Protein AF-A0A2G7G9A7-F1 (afdb_monomer)

Radius of gyration: 27.32 Å; Cα contacts (8 Å, |Δi|>4): 697; chains: 1; bounding box: 59×58×78 Å

pLDDT: mean 82.48, std 15.71, range [25.83, 97.88]

Secondary structure (DSSP, 8-state):
---HHHHHHT--EEES-HHHHHHH---SSPPPP--GGGSPPP-SHHHHHHHHHHHHHS-HHHHHHHHHHHHHHHHHHHHH-TT----HHHHHHHHHHTTGGGSHHHHHH-SS-HHHHHHHHHHHHHH---SS----PPPHHHHHHHHHHHHTTT---SSSEEEHHHHHHHHHHHHHHSTTTTGGGS-HHHHHHHHHHS--TTHHHHHHHHHHHHHHH-TT-GGGGG-TTHHHHHHHT-TTTGGGTTS---PPP------------S------GGGTS-SSHHHHHHHHHHHHHS-HHHHHHHHHHHHHHHHHHHHTT-GGGSHHHHHHHHHHHHHTTGGGSGGG--SS-HHHHHHHHHHHHHHHTT--HHHHHHHHHHHHHTT-TTTHHHH-HHHHHHHHHHHHHTT--S-HHHHHHHHHHHHHS--TTHHHHHHHHHHHHHHH-GGGS-TTSHHHHHHHHHHH-TT--SS-TT-

Structure (mmCIF, N/CA/C/O backbone):
data_AF-A0A2G7G9A7-F1
#
_entry.id   AF-A0A2G7G9A7-F1
#
loop_
_atom_site.group_PDB
_atom_site.id
_atom_site.type_symbol
_atom_site.label_atom_id
_atom_site.label_alt_id
_atom_site.label_comp_id
_atom_site.label_asym_id
_atom_site.label_entity_id
_atom_site.label_seq_id
_atom_site.pdbx_PDB_ins_code
_atom_site.Cartn_x
_atom_site.Cartn_y
_atom_site.Cartn_z
_atom_site.occupancy
_atom_site.B_iso_or_equiv
_atom_site.auth_seq_id
_atom_site.auth_comp_id
_atom_site.auth_asym_id
_atom_site.auth_atom_id
_atom_site.pdbx_PDB_model_num
ATOM 1 N N . MET A 1 1 ? -3.726 -5.037 -39.083 1.00 39.03 1 MET A N 1
ATOM 2 C CA . MET A 1 1 ? -2.422 -4.470 -39.469 1.00 39.03 1 MET A CA 1
ATOM 3 C C . MET A 1 1 ? -2.308 -3.200 -38.659 1.00 39.03 1 MET A C 1
ATOM 5 O O . MET A 1 1 ? -3.152 -2.339 -38.866 1.00 39.03 1 MET A O 1
ATOM 9 N N . ALA A 1 2 ? -1.434 -3.168 -37.649 1.00 42.88 2 ALA A N 1
ATOM 10 C CA . ALA A 1 2 ? -1.194 -1.939 -36.891 1.00 42.88 2 ALA A CA 1
ATOM 11 C C . ALA A 1 2 ? -0.753 -0.852 -37.878 1.00 42.88 2 ALA A C 1
ATOM 13 O O . ALA A 1 2 ? -0.074 -1.164 -38.860 1.00 42.88 2 ALA A O 1
ATOM 14 N N . SER A 1 3 ? -1.214 0.375 -37.680 1.00 51.94 3 SER A N 1
ATOM 15 C CA . SER A 1 3 ? -0.726 1.507 -38.467 1.00 51.94 3 SER A CA 1
ATOM 16 C C . SER A 1 3 ? 0.780 1.672 -38.228 1.00 51.94 3 SER A C 1
ATOM 18 O O . SER A 1 3 ? 1.251 1.413 -37.120 1.00 51.94 3 SER A O 1
ATOM 20 N N . ASP A 1 4 ? 1.549 2.086 -39.244 1.00 64.62 4 ASP A N 1
ATOM 21 C CA . ASP A 1 4 ? 3.011 2.242 -39.115 1.00 64.62 4 ASP A CA 1
ATOM 22 C C . ASP A 1 4 ? 3.394 3.128 -37.908 1.00 64.62 4 ASP A C 1
ATOM 24 O O . ASP A 1 4 ? 4.432 2.896 -37.289 1.00 64.62 4 ASP A O 1
ATOM 28 N N . SER A 1 5 ? 2.539 4.086 -37.516 1.00 62.88 5 SER A N 1
ATOM 29 C CA . SER A 1 5 ? 2.736 4.962 -36.353 1.00 62.88 5 SER A CA 1
ATOM 30 C C . SER A 1 5 ? 2.626 4.243 -35.002 1.00 62.88 5 SER A C 1
ATOM 32 O O . SER A 1 5 ? 3.444 4.497 -34.119 1.00 62.88 5 SER A O 1
ATOM 34 N N . GLU A 1 6 ? 1.688 3.307 -34.824 1.00 73.31 6 GLU A N 1
ATOM 35 C CA . GLU A 1 6 ? 1.499 2.584 -33.552 1.00 73.31 6 GLU A CA 1
ATOM 36 C C . GLU A 1 6 ? 2.731 1.740 -33.192 1.00 73.31 6 GLU A C 1
ATOM 38 O O . GLU A 1 6 ? 3.201 1.737 -32.051 1.00 73.31 6 GLU A O 1
ATOM 43 N N . THR A 1 7 ? 3.307 1.055 -34.180 1.00 74.31 7 THR A N 1
ATOM 44 C CA . THR A 1 7 ? 4.540 0.276 -34.001 1.00 74.31 7 THR A CA 1
ATOM 45 C C . THR A 1 7 ? 5.784 1.152 -33.871 1.00 74.31 7 THR A C 1
ATOM 47 O O . THR A 1 7 ? 6.712 0.779 -33.152 1.00 74.31 7 THR A O 1
ATOM 50 N N . LEU A 1 8 ? 5.805 2.317 -34.527 1.00 82.44 8 LEU A N 1
ATOM 51 C CA . LEU A 1 8 ? 6.923 3.266 -34.490 1.00 82.44 8 LEU A CA 1
ATOM 52 C C . LEU A 1 8 ? 7.082 3.922 -33.112 1.00 82.44 8 LEU A C 1
ATOM 54 O O . LEU A 1 8 ? 8.209 4.118 -32.655 1.00 82.44 8 LEU A O 1
ATOM 58 N N . TYR A 1 9 ? 5.967 4.225 -32.443 1.00 84.62 9 TYR A N 1
ATOM 59 C CA . TYR A 1 9 ? 5.968 4.849 -31.116 1.00 84.62 9 TYR A CA 1
ATOM 60 C C . TYR A 1 9 ? 5.910 3.845 -29.966 1.00 84.62 9 TYR A C 1
ATOM 62 O O . TYR A 1 9 ? 6.083 4.230 -28.821 1.00 84.62 9 TYR A O 1
ATOM 70 N N . GLY A 1 10 ? 5.780 2.547 -30.254 1.00 80.75 10 GLY A N 1
ATOM 71 C CA . GLY A 1 10 ? 5.935 1.507 -29.239 1.00 80.75 10 GLY A CA 1
ATOM 72 C C . GLY A 1 10 ? 4.647 1.058 -28.560 1.00 80.75 10 GLY A C 1
ATOM 73 O O . GLY A 1 10 ? 4.722 0.346 -27.556 1.00 80.75 10 GLY A O 1
ATOM 74 N N . PHE A 1 11 ? 3.482 1.324 -29.162 1.00 85.88 11 PHE A N 1
ATOM 75 C CA . PHE A 1 11 ? 2.189 0.725 -28.796 1.00 85.88 11 PHE A CA 1
ATOM 76 C C . PHE A 1 11 ? 2.092 -0.764 -29.179 1.00 85.88 11 PHE A C 1
ATOM 78 O O . PHE A 1 11 ? 1.046 -1.277 -29.571 1.00 85.88 11 PHE A O 1
ATOM 85 N N . THR A 1 12 ? 3.203 -1.491 -29.072 1.00 87.12 12 THR A N 1
ATOM 86 C CA . THR A 1 12 ? 3.224 -2.944 -29.214 1.00 87.12 12 THR A CA 1
ATOM 87 C C . THR A 1 12 ? 2.877 -3.562 -27.861 1.00 87.12 12 THR A C 1
ATOM 89 O O . THR A 1 12 ? 3.595 -3.306 -26.893 1.00 87.12 12 THR A O 1
ATOM 92 N N . PRO A 1 13 ? 1.798 -4.356 -27.760 1.00 88.50 13 PRO A N 1
ATOM 93 C CA . PRO A 1 13 ? 1.386 -4.941 -26.494 1.00 88.50 13 PRO A CA 1
ATOM 94 C C . PRO A 1 13 ? 2.323 -6.084 -26.089 1.00 88.50 13 PRO A C 1
ATOM 96 O O . PRO A 1 13 ? 2.429 -7.085 -26.799 1.00 88.50 13 PRO A O 1
ATOM 99 N N . VAL A 1 14 ? 2.940 -5.964 -24.917 1.00 88.31 14 VAL A N 1
ATOM 100 C CA . VAL A 1 14 ? 3.793 -6.992 -24.300 1.00 88.31 14 VAL A CA 1
ATOM 101 C C . VAL A 1 14 ? 3.269 -7.357 -22.910 1.00 88.31 14 VAL A C 1
ATOM 103 O O . VAL A 1 14 ? 2.400 -6.668 -22.376 1.00 88.31 14 VAL A O 1
ATOM 106 N N . ALA A 1 15 ? 3.731 -8.474 -22.344 1.00 87.44 15 ALA A N 1
ATOM 107 C CA . ALA A 1 15 ? 3.351 -8.874 -20.988 1.00 87.44 15 ALA A CA 1
ATOM 108 C C . ALA A 1 15 ? 3.878 -7.854 -19.968 1.00 87.44 15 ALA A C 1
ATOM 110 O O . ALA A 1 15 ? 5.052 -7.512 -20.039 1.00 87.44 15 ALA A O 1
ATOM 111 N N . ALA A 1 16 ? 3.023 -7.411 -19.037 1.00 84.25 16 ALA A N 1
ATOM 112 C CA . ALA A 1 16 ? 3.392 -6.447 -17.989 1.00 84.25 16 ALA A CA 1
ATOM 113 C C . ALA A 1 16 ? 4.336 -7.042 -16.924 1.00 84.25 16 ALA A C 1
ATOM 115 O O . ALA A 1 16 ? 5.119 -6.340 -16.294 1.00 84.25 16 ALA A O 1
ATOM 116 N N . SER A 1 17 ? 4.291 -8.363 -16.738 1.00 83.31 17 SER A N 1
ATOM 117 C CA . SER A 1 17 ? 5.205 -9.062 -15.839 1.00 83.31 17 SER A CA 1
ATOM 118 C C . SER A 1 17 ? 6.569 -9.248 -16.499 1.00 83.31 17 SER A C 1
ATOM 120 O O . SER A 1 17 ? 6.706 -10.032 -17.445 1.00 83.31 17 SER A O 1
ATOM 122 N N . ALA A 1 18 ? 7.595 -8.598 -15.941 1.00 80.00 18 ALA A N 1
ATOM 123 C CA . ALA A 1 18 ? 8.991 -8.763 -16.352 1.00 80.00 18 ALA A CA 1
ATOM 124 C C . ALA A 1 18 ? 9.425 -10.240 -16.348 1.00 80.00 18 ALA A C 1
ATOM 126 O O . ALA A 1 18 ? 10.055 -10.705 -17.294 1.00 80.00 18 ALA A O 1
ATOM 127 N N . HIS A 1 19 ? 9.021 -11.006 -15.328 1.00 79.69 19 HIS A N 1
ATOM 128 C CA . HIS A 1 19 ? 9.327 -12.434 -15.236 1.00 79.69 19 HIS A CA 1
ATOM 129 C C . HIS A 1 19 ? 8.682 -13.237 -16.372 1.00 79.69 19 HIS A C 1
ATOM 131 O O . HIS A 1 19 ? 9.345 -14.057 -17.006 1.00 79.69 19 HIS A O 1
ATOM 137 N N . THR A 1 20 ? 7.403 -12.980 -16.664 1.00 81.69 20 THR A N 1
ATOM 138 C CA . THR A 1 20 ? 6.676 -13.659 -17.749 1.00 81.69 20 THR A CA 1
ATOM 139 C C . THR A 1 20 ? 7.280 -13.320 -19.109 1.00 81.69 20 THR A C 1
ATOM 141 O O . THR A 1 20 ? 7.461 -14.203 -19.949 1.00 81.69 20 THR A O 1
ATOM 144 N N . LEU A 1 21 ? 7.639 -12.051 -19.317 1.00 82.25 21 LEU A N 1
ATOM 145 C CA . LEU A 1 21 ? 8.254 -11.595 -20.555 1.00 82.25 21 LEU A CA 1
ATOM 146 C C . LEU A 1 21 ? 9.639 -12.216 -20.758 1.00 82.25 21 LEU A C 1
ATOM 148 O O . LEU A 1 21 ? 9.891 -12.798 -21.810 1.00 82.25 21 LEU A O 1
ATOM 152 N N . LEU A 1 22 ? 10.515 -12.151 -19.756 1.00 77.00 22 LEU A N 1
ATOM 153 C CA . LEU A 1 22 ? 11.869 -12.699 -19.849 1.00 77.00 22 LEU A CA 1
ATOM 154 C C . LEU A 1 22 ? 11.863 -14.228 -19.944 1.00 77.00 22 LEU A C 1
ATOM 156 O O . LEU A 1 22 ? 12.646 -14.788 -20.699 1.00 77.00 22 LEU A O 1
ATOM 160 N N . SER A 1 23 ? 10.925 -14.915 -19.287 1.00 75.94 23 SER A N 1
ATOM 161 C CA . SER A 1 23 ? 10.768 -16.372 -19.430 1.00 75.94 23 SER A CA 1
ATOM 162 C C . SER A 1 23 ? 10.337 -16.787 -20.841 1.00 75.94 23 SER A C 1
ATOM 164 O O . SER A 1 23 ? 10.651 -17.888 -21.290 1.00 75.94 23 SER A O 1
ATOM 166 N N . SER A 1 24 ? 9.627 -15.910 -21.560 1.00 68.44 24 SER A N 1
ATOM 167 C CA . SER A 1 24 ? 9.239 -16.143 -22.958 1.00 68.44 24 SER A CA 1
ATOM 168 C C . SER A 1 24 ? 10.377 -15.897 -23.957 1.00 68.44 24 SER A C 1
ATOM 170 O O . SER A 1 24 ? 10.310 -16.359 -25.097 1.00 68.44 24 SER A O 1
ATOM 172 N N . VAL A 1 25 ? 11.437 -15.208 -23.529 1.00 67.94 25 VAL A N 1
ATOM 173 C CA . VAL A 1 25 ? 12.606 -14.871 -24.341 1.00 67.94 25 VAL A CA 1
ATOM 174 C C . VAL A 1 25 ? 13.786 -15.699 -23.849 1.00 67.94 25 VAL A C 1
ATOM 176 O O . VAL A 1 25 ? 14.467 -15.331 -22.905 1.00 67.94 25 VAL A O 1
ATOM 179 N N . SER A 1 26 ? 14.047 -16.840 -24.487 1.00 55.62 26 SER A N 1
ATOM 180 C CA . SER A 1 26 ? 15.275 -17.603 -24.232 1.00 55.62 26 SER A CA 1
ATOM 181 C C . SER A 1 26 ? 16.461 -16.895 -24.903 1.00 55.62 26 SER A C 1
ATOM 183 O O . SER A 1 26 ? 16.538 -16.919 -26.136 1.00 55.62 26 SER A O 1
ATOM 185 N N . PRO A 1 27 ? 17.397 -16.270 -24.160 1.00 57.59 27 PRO A N 1
ATOM 186 C CA . PRO A 1 27 ? 18.561 -15.653 -24.774 1.00 57.59 27 PRO A CA 1
ATOM 187 C C . PRO A 1 27 ? 19.451 -16.775 -25.313 1.00 57.59 27 PRO A C 1
ATOM 189 O O . PRO A 1 27 ? 19.916 -17.637 -24.571 1.00 57.59 27 PRO A O 1
ATOM 192 N N . SER A 1 28 ? 19.672 -16.798 -26.625 1.00 52.91 28 SER A N 1
ATOM 193 C CA . SER A 1 28 ? 20.482 -17.844 -27.262 1.00 52.91 28 SER A CA 1
ATOM 194 C C . SER A 1 28 ? 21.996 -17.644 -27.053 1.00 52.91 28 SER A C 1
ATOM 196 O O . SER A 1 28 ? 22.782 -18.494 -27.471 1.00 52.91 28 SER A O 1
ATOM 198 N N . SER A 1 29 ? 22.413 -16.530 -26.439 1.00 60.72 29 SER A N 1
ATOM 199 C CA . SER A 1 29 ? 23.806 -16.152 -26.174 1.00 60.72 29 SER A CA 1
ATOM 200 C C . SER A 1 29 ? 23.909 -15.268 -24.926 1.00 60.72 29 SER A C 1
ATOM 202 O O . SER A 1 29 ? 22.920 -14.663 -24.528 1.00 60.72 29 SER A O 1
ATOM 204 N N . ALA A 1 30 ? 25.106 -15.152 -24.341 1.00 68.94 30 ALA A N 1
ATOM 205 C CA . ALA A 1 30 ? 25.380 -14.173 -23.284 1.00 68.94 30 ALA A CA 1
ATOM 206 C C . ALA A 1 30 ? 25.153 -12.730 -23.778 1.00 68.94 30 ALA A C 1
ATOM 208 O O . ALA A 1 30 ? 25.271 -12.466 -24.982 1.00 68.94 30 ALA A O 1
ATOM 209 N N . ALA A 1 31 ? 24.853 -11.812 -22.853 1.00 73.31 31 ALA A N 1
ATOM 210 C CA . ALA A 1 31 ? 24.650 -10.402 -23.166 1.00 73.31 31 ALA A CA 1
ATOM 211 C C . ALA A 1 31 ? 25.896 -9.817 -23.863 1.00 73.31 31 ALA A C 1
ATOM 213 O O . ALA A 1 31 ? 27.002 -9.940 -23.331 1.00 73.31 31 ALA A O 1
ATOM 214 N N . PRO A 1 32 ? 25.765 -9.208 -25.056 1.00 78.88 32 PRO A N 1
ATOM 215 C CA . PRO A 1 32 ? 26.895 -8.611 -25.751 1.00 78.88 32 PRO A CA 1
ATOM 216 C C . PRO A 1 32 ? 27.353 -7.332 -25.042 1.00 78.88 32 PRO A C 1
ATOM 218 O O . PRO A 1 32 ? 26.542 -6.576 -24.508 1.00 78.88 32 PRO A O 1
ATOM 221 N N . PHE A 1 33 ? 28.660 -7.067 -25.079 1.00 82.69 33 PHE A N 1
ATOM 222 C CA . PHE A 1 33 ? 29.192 -5.763 -24.697 1.00 82.69 33 PHE A CA 1
ATOM 223 C C . PHE A 1 33 ? 28.763 -4.716 -25.726 1.00 82.69 33 PHE A C 1
ATOM 225 O O . PHE A 1 33 ? 29.105 -4.822 -26.902 1.00 82.69 33 PHE A O 1
ATOM 232 N N . ILE A 1 34 ? 28.015 -3.718 -25.264 1.00 80.56 34 ILE A N 1
ATOM 233 C CA . ILE A 1 34 ? 27.592 -2.552 -26.040 1.00 80.56 34 ILE A CA 1
ATOM 234 C C . ILE A 1 34 ? 28.152 -1.315 -25.325 1.00 80.56 34 ILE A C 1
ATOM 236 O O . ILE A 1 34 ? 27.726 -1.047 -24.199 1.00 80.56 34 ILE A O 1
ATOM 240 N N . PRO A 1 35 ? 29.118 -0.588 -25.910 1.00 79.56 35 PRO A N 1
ATOM 241 C CA . PRO A 1 35 ? 29.637 0.644 -25.326 1.00 79.56 35 PRO A CA 1
ATOM 242 C C . PRO A 1 35 ? 28.650 1.807 -25.499 1.00 79.56 35 PRO A C 1
ATOM 244 O O . PRO A 1 35 ? 27.816 1.819 -26.413 1.00 79.56 35 PRO A O 1
ATOM 247 N N . VAL A 1 36 ? 28.786 2.843 -24.670 1.00 79.19 36 VAL A N 1
ATOM 248 C CA . VAL A 1 36 ? 27.973 4.073 -24.765 1.00 79.19 36 VAL A CA 1
ATOM 249 C C . VAL A 1 36 ? 28.110 4.730 -26.144 1.00 79.19 36 VAL A C 1
ATOM 251 O O . VAL A 1 36 ? 27.142 5.262 -26.687 1.00 79.19 36 VAL A O 1
ATOM 254 N N . SER A 1 37 ? 29.287 4.625 -26.769 1.00 77.62 37 SER A N 1
ATOM 255 C CA . SER A 1 37 ? 29.550 5.146 -28.118 1.00 77.62 37 SER A CA 1
ATOM 256 C C . SER A 1 37 ? 28.657 4.534 -29.207 1.00 77.62 37 SER A C 1
ATOM 258 O O . SER A 1 37 ? 28.427 5.171 -30.233 1.00 77.62 37 SER A O 1
ATOM 260 N N . GLU A 1 38 ? 28.121 3.331 -28.989 1.00 79.31 38 GLU A N 1
ATOM 261 C CA . GLU A 1 38 ? 27.207 2.647 -29.911 1.00 79.31 38 GLU A CA 1
ATOM 262 C C . GLU A 1 38 ? 25.725 2.934 -29.632 1.00 79.31 38 GLU A C 1
ATOM 264 O O . GLU A 1 38 ? 24.852 2.482 -30.381 1.00 79.31 38 GLU A O 1
ATOM 269 N N . THR A 1 39 ? 25.416 3.680 -28.571 1.00 80.38 39 THR A N 1
ATOM 270 C CA . THR A 1 39 ? 24.054 4.082 -28.186 1.00 80.38 39 THR A CA 1
ATOM 271 C C . THR A 1 39 ? 23.952 5.606 -28.041 1.00 80.38 39 THR A C 1
ATOM 273 O O . THR A 1 39 ? 23.554 6.096 -26.988 1.00 80.38 39 THR A O 1
ATOM 276 N N . PRO A 1 40 ? 24.315 6.394 -29.076 1.00 83.69 40 PRO A N 1
ATOM 277 C CA . PRO A 1 40 ? 24.309 7.848 -28.971 1.00 83.69 40 PRO A CA 1
ATOM 278 C C . PRO A 1 40 ? 22.903 8.393 -28.691 1.00 83.69 40 PRO A C 1
ATOM 280 O O . PRO A 1 40 ? 21.889 7.809 -29.091 1.00 83.69 40 PRO A O 1
ATOM 283 N N . ALA A 1 41 ? 22.848 9.545 -28.024 1.00 84.38 41 ALA A N 1
ATOM 284 C CA . ALA A 1 41 ? 21.609 10.298 -27.895 1.00 84.38 41 ALA A CA 1
ATOM 285 C C . ALA A 1 41 ? 21.091 10.690 -29.299 1.00 84.38 41 ALA A C 1
ATOM 287 O O . ALA A 1 41 ? 21.894 11.092 -30.150 1.00 84.38 41 ALA A O 1
ATOM 288 N N . PRO A 1 42 ? 19.779 10.590 -29.570 1.00 87.81 42 PRO A N 1
ATOM 289 C CA . PRO A 1 42 ? 19.213 10.961 -30.862 1.00 87.81 42 PRO A CA 1
ATOM 290 C C . PRO A 1 42 ? 19.449 12.448 -31.162 1.00 87.81 42 PRO A C 1
ATOM 292 O O . PRO A 1 42 ? 19.111 13.311 -30.357 1.00 87.81 42 PRO A O 1
ATOM 295 N N . ASP A 1 43 ? 19.995 12.766 -32.340 1.00 84.50 43 ASP A N 1
ATOM 296 C CA . ASP A 1 43 ? 20.317 14.148 -32.738 1.00 84.50 43 ASP A CA 1
ATOM 297 C C . ASP A 1 43 ? 19.165 14.835 -33.499 1.00 84.50 43 ASP A C 1
ATOM 299 O O . ASP A 1 43 ? 19.340 15.523 -34.511 1.00 84.50 43 ASP A O 1
ATOM 303 N N . THR A 1 44 ? 17.935 14.623 -33.040 1.00 87.31 44 THR A N 1
ATOM 304 C CA . THR A 1 44 ? 16.752 15.276 -33.605 1.00 87.31 44 THR A CA 1
ATOM 305 C C . THR A 1 44 ? 16.476 16.601 -32.895 1.00 87.31 44 THR A C 1
ATOM 307 O O . THR A 1 44 ? 16.931 16.852 -31.777 1.00 87.31 44 THR A O 1
ATOM 310 N N . ALA A 1 45 ? 15.713 17.489 -33.537 1.00 85.75 45 ALA A N 1
ATOM 311 C CA . ALA A 1 45 ? 15.341 18.760 -32.916 1.00 85.75 45 ALA A CA 1
ATOM 312 C C . ALA A 1 45 ? 14.506 18.563 -31.635 1.00 85.75 45 ALA A C 1
ATOM 314 O O . ALA A 1 45 ? 14.717 19.289 -30.665 1.00 85.75 45 ALA A O 1
ATOM 315 N N . LEU A 1 46 ? 13.631 17.549 -31.613 1.00 86.56 46 LEU A N 1
ATOM 316 C CA . LEU A 1 46 ? 12.814 17.205 -30.450 1.00 86.56 46 LEU A CA 1
ATOM 317 C C . LEU A 1 46 ? 13.679 16.649 -29.312 1.00 86.56 46 LEU A C 1
ATOM 319 O O . LEU A 1 46 ? 13.594 17.145 -28.191 1.00 86.56 46 LEU A O 1
ATOM 323 N N . ALA A 1 47 ? 14.564 15.688 -29.599 1.00 87.81 47 ALA A N 1
ATOM 324 C CA . ALA A 1 47 ? 15.457 15.117 -28.595 1.00 87.81 47 ALA A CA 1
ATOM 325 C C . ALA A 1 47 ? 16.392 16.172 -27.989 1.00 87.81 47 ALA A C 1
ATOM 327 O O . ALA A 1 47 ? 16.527 16.225 -26.771 1.00 87.81 47 ALA A O 1
ATOM 328 N N . ARG A 1 48 ? 16.968 17.077 -28.797 1.00 87.31 48 ARG A N 1
ATOM 329 C CA . ARG A 1 48 ? 17.783 18.192 -28.278 1.00 87.31 48 ARG A CA 1
ATOM 330 C C . ARG A 1 48 ? 16.980 19.120 -27.370 1.00 87.31 48 ARG A C 1
ATOM 332 O O . ARG A 1 48 ? 17.461 19.469 -26.297 1.00 87.31 48 ARG A O 1
ATOM 339 N N . ARG A 1 49 ? 15.757 19.487 -27.770 1.00 87.44 49 ARG A N 1
ATOM 340 C CA . ARG A 1 49 ? 14.869 20.345 -26.971 1.00 87.44 49 ARG A CA 1
ATOM 341 C C . ARG A 1 49 ? 14.573 19.726 -25.609 1.00 87.44 49 ARG A C 1
ATOM 343 O O . ARG A 1 49 ? 14.724 20.391 -24.588 1.00 87.44 49 ARG A O 1
ATOM 350 N N . ILE A 1 50 ? 14.161 18.461 -25.600 1.00 88.81 50 ILE A N 1
ATOM 351 C CA . ILE A 1 50 ? 13.793 17.751 -24.372 1.00 88.81 50 ILE A CA 1
ATOM 352 C C . ILE A 1 50 ? 15.019 17.459 -23.513 1.00 88.81 50 ILE A C 1
ATOM 354 O O . ILE A 1 50 ? 14.941 17.583 -22.298 1.00 88.81 50 ILE A O 1
ATOM 358 N N . ASN A 1 51 ? 16.173 17.190 -24.121 1.00 88.94 51 ASN A N 1
ATOM 359 C CA . ASN A 1 51 ? 17.427 17.068 -23.392 1.00 88.94 51 ASN A CA 1
ATOM 360 C C . ASN A 1 51 ? 17.810 18.376 -22.685 1.00 88.94 51 ASN A C 1
ATOM 362 O O . ASN A 1 51 ? 18.142 18.355 -21.506 1.00 88.94 51 ASN A O 1
ATOM 366 N N . THR A 1 52 ? 17.701 19.526 -23.358 1.00 87.00 52 THR A N 1
ATOM 367 C CA . THR A 1 52 ? 17.920 20.834 -22.716 1.00 87.00 52 THR A CA 1
ATOM 368 C C . THR A 1 52 ? 16.910 21.096 -21.598 1.00 87.00 52 THR A C 1
ATOM 370 O O . THR A 1 52 ? 17.295 21.593 -20.544 1.00 87.00 52 THR A O 1
ATOM 373 N N . TYR A 1 53 ? 15.640 20.730 -21.797 1.00 87.06 53 TYR A N 1
ATOM 374 C CA . TYR A 1 53 ? 14.608 20.852 -20.767 1.00 87.06 53 TYR A CA 1
ATOM 375 C C . TYR A 1 53 ? 14.914 19.982 -19.538 1.00 87.06 53 TYR A C 1
ATOM 377 O O . TYR A 1 53 ? 14.866 20.472 -18.412 1.00 87.06 53 TYR A O 1
ATOM 385 N N . ALA A 1 54 ? 15.283 18.716 -19.746 1.00 87.94 54 ALA A N 1
ATOM 386 C CA . ALA A 1 54 ? 15.659 17.793 -18.681 1.00 87.94 54 ALA A CA 1
ATOM 387 C C . ALA A 1 54 ? 16.895 18.299 -17.921 1.00 87.94 54 ALA A C 1
ATOM 389 O O . ALA A 1 54 ? 16.891 18.319 -16.697 1.00 87.94 54 ALA A O 1
ATOM 390 N N . GLN A 1 55 ? 17.912 18.808 -18.621 1.00 87.62 55 GLN A N 1
ATOM 391 C CA . GLN A 1 55 ? 19.108 19.390 -17.998 1.00 87.62 55 GLN A CA 1
ATOM 392 C C . GLN A 1 55 ? 18.819 20.624 -17.133 1.00 87.62 55 GLN A C 1
ATOM 394 O O . GLN A 1 55 ? 19.551 20.871 -16.178 1.00 87.62 55 GLN A O 1
ATOM 399 N N . SER A 1 56 ? 17.800 21.423 -17.469 1.00 86.12 56 SER A N 1
ATOM 400 C CA . SER A 1 56 ? 17.473 22.633 -16.707 1.00 86.12 56 SER A CA 1
ATOM 401 C C . SER A 1 56 ? 16.526 22.392 -15.530 1.00 86.12 56 SER A C 1
ATOM 403 O O . SER A 1 56 ? 16.503 23.220 -14.622 1.00 86.12 56 SER A O 1
ATOM 405 N N . HIS A 1 57 ? 15.766 21.292 -15.533 1.00 85.31 57 HIS A N 1
ATOM 406 C CA . HIS A 1 57 ? 14.767 20.991 -14.498 1.00 85.31 57 HIS A CA 1
ATOM 407 C C . HIS A 1 57 ? 15.154 19.814 -13.592 1.00 85.31 57 HIS A C 1
ATOM 409 O O . HIS A 1 57 ? 14.685 19.751 -12.458 1.00 85.31 57 HIS A O 1
ATOM 415 N N . LEU A 1 58 ? 16.007 18.890 -14.048 1.00 85.38 58 LEU A N 1
ATOM 416 C CA . LEU A 1 58 ? 16.435 17.742 -13.251 1.00 85.38 58 LEU A CA 1
ATOM 417 C C . LEU A 1 58 ? 17.745 18.031 -12.504 1.00 85.38 58 LEU A C 1
ATOM 419 O O . LEU A 1 58 ? 18.721 18.488 -13.105 1.00 85.38 58 LEU A O 1
ATOM 423 N N . PRO A 1 59 ? 17.827 17.679 -11.211 1.00 84.56 59 PRO A N 1
ATOM 424 C CA . PRO A 1 59 ? 19.097 17.553 -10.510 1.00 84.56 59 PRO A CA 1
ATOM 425 C C . PRO A 1 59 ? 20.055 16.601 -11.235 1.00 84.56 59 PRO A C 1
ATOM 427 O O . PRO A 1 59 ? 19.641 15.573 -11.773 1.00 84.56 59 PRO A O 1
ATOM 430 N N . LEU A 1 60 ? 21.357 16.902 -11.186 1.00 81.56 60 LEU A N 1
ATOM 431 C CA . LEU A 1 60 ? 22.394 16.132 -11.884 1.00 81.56 60 LEU A CA 1
ATOM 432 C C . LEU A 1 60 ? 22.356 14.609 -11.599 1.00 81.56 60 LEU A C 1
ATOM 434 O O . LEU A 1 60 ? 22.509 13.848 -12.554 1.00 81.56 60 LEU A O 1
ATOM 438 N N . PRO A 1 61 ? 22.097 14.130 -10.360 1.00 81.19 61 PRO A N 1
ATOM 439 C CA . PRO A 1 61 ? 21.956 12.693 -10.103 1.00 81.19 61 PRO A CA 1
ATOM 440 C C . PRO A 1 61 ? 20.774 12.040 -10.841 1.00 81.19 61 PRO A C 1
ATOM 442 O O . PRO A 1 61 ? 20.948 10.961 -11.405 1.00 81.19 61 PRO A O 1
ATOM 445 N N . ILE A 1 62 ? 19.613 12.711 -10.900 1.00 84.81 62 ILE A N 1
ATOM 446 C CA . ILE A 1 62 ? 18.396 12.232 -11.591 1.00 84.81 62 ILE A CA 1
ATOM 447 C C . ILE A 1 62 ? 18.591 12.264 -13.111 1.00 84.81 62 ILE A C 1
ATOM 449 O O . ILE A 1 62 ? 18.231 11.323 -13.819 1.00 84.81 62 ILE A O 1
ATOM 453 N N . TYR A 1 63 ? 19.235 13.314 -13.624 1.00 87.12 63 TYR A N 1
ATOM 454 C CA . TYR A 1 63 ? 19.584 13.404 -15.040 1.00 87.12 63 TYR A CA 1
ATOM 455 C C . TYR A 1 63 ? 20.553 12.285 -15.462 1.00 87.12 63 TYR A C 1
ATOM 457 O O . TYR A 1 63 ? 20.330 11.615 -16.471 1.00 87.12 63 TYR A O 1
ATOM 465 N N . ASN A 1 64 ? 21.600 12.026 -14.671 1.00 86.31 64 ASN A N 1
ATOM 466 C CA . ASN A 1 64 ? 22.527 10.930 -14.948 1.00 86.31 64 ASN A CA 1
ATOM 467 C C . ASN A 1 64 ? 21.827 9.567 -14.872 1.00 86.31 64 ASN A C 1
ATOM 469 O O . ASN A 1 64 ? 22.071 8.727 -15.733 1.00 86.31 64 ASN A O 1
ATOM 473 N N . HIS A 1 65 ? 20.947 9.351 -13.888 1.00 87.50 65 HIS A N 1
ATOM 474 C CA . HIS A 1 65 ? 20.119 8.143 -13.801 1.00 87.50 65 HIS A CA 1
ATOM 475 C C . HIS A 1 65 ? 19.285 7.938 -15.070 1.00 87.50 65 HIS A C 1
ATOM 477 O O . HIS A 1 65 ? 19.385 6.891 -15.708 1.00 87.50 65 HIS A O 1
ATOM 483 N N . SER A 1 66 ? 18.580 8.977 -15.516 1.00 89.88 66 SER A N 1
ATOM 484 C CA . SER A 1 66 ? 17.771 8.945 -16.740 1.00 89.88 66 SER A CA 1
ATOM 485 C C . SER A 1 66 ? 18.583 8.522 -17.975 1.00 89.88 66 SER A C 1
ATOM 487 O O . SER A 1 66 ? 18.114 7.739 -18.804 1.00 89.88 66 SER A O 1
ATOM 489 N N . LEU A 1 67 ? 19.836 8.979 -18.089 1.00 88.75 67 LEU A N 1
ATOM 490 C CA . LEU A 1 67 ? 20.739 8.559 -19.166 1.00 88.75 67 LEU A CA 1
ATOM 491 C C . LEU A 1 67 ? 21.217 7.111 -19.010 1.00 88.75 67 LEU A C 1
ATOM 493 O O . LEU A 1 67 ? 21.275 6.378 -19.998 1.00 88.75 67 LEU A O 1
ATOM 497 N N . ARG A 1 68 ? 21.514 6.654 -17.789 1.00 87.94 68 ARG A N 1
ATOM 498 C CA . ARG A 1 68 ? 21.865 5.246 -17.547 1.00 87.94 68 ARG A CA 1
ATOM 499 C C . ARG A 1 68 ? 20.716 4.311 -17.928 1.00 87.94 68 ARG A C 1
ATOM 501 O O . ARG A 1 68 ? 20.949 3.344 -18.650 1.00 87.94 68 ARG A O 1
ATOM 508 N N . VAL A 1 69 ? 19.483 4.642 -17.540 1.00 89.50 69 VAL A N 1
ATOM 509 C CA . VAL A 1 69 ? 18.259 3.910 -17.916 1.00 89.50 69 VAL A CA 1
ATOM 510 C C . VAL A 1 69 ? 18.093 3.844 -19.440 1.00 89.50 69 VAL A C 1
ATOM 512 O O . VAL A 1 69 ? 17.740 2.793 -19.988 1.00 89.50 69 VAL A O 1
ATOM 515 N N . TYR A 1 70 ? 18.419 4.924 -20.156 1.00 90.69 70 TYR A N 1
ATOM 516 C CA . TYR A 1 70 ? 18.423 4.927 -21.620 1.00 90.69 70 TYR A CA 1
ATOM 517 C C . TYR A 1 70 ? 19.446 3.937 -22.205 1.00 90.69 70 TYR A C 1
ATOM 519 O O . TYR A 1 70 ? 19.087 3.087 -23.026 1.00 90.69 70 TYR A O 1
ATOM 527 N N . HIS A 1 71 ? 20.705 3.987 -21.763 1.00 88.44 71 HIS A N 1
ATOM 528 C CA . HIS A 1 71 ? 21.754 3.109 -22.292 1.00 88.44 71 HIS A CA 1
ATOM 529 C C . HIS A 1 71 ? 21.529 1.632 -21.929 1.00 88.44 71 HIS A C 1
ATOM 531 O O . HIS A 1 71 ? 21.673 0.762 -22.793 1.00 88.44 71 HIS A O 1
ATOM 537 N N . TYR A 1 72 ? 21.106 1.337 -20.696 1.00 86.44 72 TYR A N 1
ATOM 538 C CA . TYR A 1 72 ? 20.769 -0.025 -20.274 1.00 86.44 72 TYR A CA 1
ATOM 539 C C . TYR A 1 72 ? 19.561 -0.572 -21.027 1.00 86.44 72 TYR A C 1
ATOM 541 O O . TYR A 1 72 ? 19.616 -1.692 -21.537 1.00 86.44 72 TYR A O 1
ATOM 549 N N . GLY A 1 73 ? 18.512 0.233 -21.199 1.00 87.19 73 GLY A N 1
ATOM 550 C CA . GLY A 1 73 ? 17.358 -0.163 -21.996 1.00 87.19 73 GLY A CA 1
ATOM 551 C C . GLY A 1 73 ? 17.718 -0.450 -23.452 1.00 87.19 73 GLY A C 1
ATOM 552 O O . GLY A 1 73 ? 17.289 -1.460 -24.000 1.00 87.19 73 GLY A O 1
ATOM 553 N N . LEU A 1 74 ? 18.560 0.363 -24.096 1.00 87.62 74 LEU A N 1
ATOM 554 C CA . LEU A 1 74 ? 18.993 0.065 -25.465 1.00 87.62 74 LEU A CA 1
ATOM 555 C C . LEU A 1 74 ? 19.842 -1.207 -25.558 1.00 87.62 74 LEU A C 1
ATOM 557 O O . LEU A 1 74 ? 19.683 -1.970 -26.516 1.00 87.62 74 LEU A O 1
ATOM 561 N N . ALA A 1 75 ? 20.698 -1.469 -24.568 1.00 85.88 75 ALA A N 1
ATOM 562 C CA . ALA A 1 75 ? 21.450 -2.717 -24.501 1.00 85.88 75 ALA A CA 1
ATOM 563 C C . ALA A 1 75 ? 20.508 -3.930 -24.381 1.00 85.88 75 ALA A C 1
ATOM 565 O O . ALA A 1 75 ? 20.622 -4.883 -25.157 1.00 85.88 75 ALA A O 1
ATOM 566 N N . MET A 1 76 ? 19.510 -3.852 -23.495 1.00 85.06 76 MET A N 1
ATOM 567 C CA . MET A 1 76 ? 18.480 -4.882 -23.332 1.00 85.06 76 MET A CA 1
ATOM 568 C C . MET A 1 76 ? 17.621 -5.053 -24.586 1.00 85.06 76 MET A C 1
ATOM 570 O O . MET A 1 76 ? 17.377 -6.179 -25.009 1.00 85.06 76 MET A O 1
ATOM 574 N N . LYS A 1 77 ? 17.199 -3.960 -25.231 1.00 86.81 77 LYS A N 1
ATOM 575 C CA . LYS A 1 77 ? 16.429 -3.982 -26.484 1.00 86.81 77 LYS A CA 1
ATOM 576 C C . LYS A 1 77 ? 17.186 -4.730 -27.578 1.00 86.81 77 LYS A C 1
ATOM 578 O O . LYS A 1 77 ? 16.624 -5.616 -28.211 1.00 86.81 77 LYS A O 1
ATOM 583 N N . ARG A 1 78 ? 18.469 -4.411 -27.784 1.00 85.38 78 ARG A N 1
ATOM 584 C CA . ARG A 1 78 ? 19.308 -5.056 -28.811 1.00 85.38 78 ARG A CA 1
ATOM 585 C C . ARG A 1 78 ? 19.555 -6.535 -28.523 1.00 85.38 78 ARG A C 1
ATOM 587 O O . ARG A 1 78 ? 19.648 -7.320 -29.462 1.00 85.38 78 ARG A O 1
ATOM 594 N N . HIS A 1 79 ? 19.671 -6.902 -27.250 1.00 81.62 79 HIS A N 1
ATOM 595 C CA . HIS A 1 79 ? 19.975 -8.269 -26.846 1.00 81.62 79 HIS A CA 1
ATOM 596 C C . HIS A 1 79 ? 18.734 -9.170 -26.763 1.00 81.62 79 HIS A C 1
ATOM 598 O O . HIS A 1 79 ? 18.697 -10.231 -27.384 1.00 81.62 79 HIS A O 1
ATOM 604 N N . LEU A 1 80 ? 17.729 -8.751 -25.995 1.00 80.00 80 LEU A N 1
ATOM 605 C CA . LEU A 1 80 ? 16.565 -9.556 -25.625 1.00 80.00 80 LEU A CA 1
ATOM 606 C C . LEU A 1 80 ? 15.396 -9.369 -26.592 1.00 80.00 80 LEU A C 1
ATOM 608 O O . LEU A 1 80 ? 14.630 -10.299 -26.830 1.00 80.00 80 LEU A O 1
ATOM 612 N N . PHE A 1 81 ? 15.260 -8.181 -27.182 1.00 84.12 81 PHE A N 1
ATOM 613 C CA . PHE A 1 81 ? 14.085 -7.826 -27.977 1.00 84.12 81 PHE A CA 1
ATOM 614 C C . PHE A 1 81 ? 14.440 -7.249 -29.356 1.00 84.12 81 PHE A C 1
ATOM 616 O O . PHE A 1 81 ? 13.975 -6.163 -29.711 1.00 84.12 81 PHE A O 1
ATOM 623 N N . PRO A 1 82 ? 15.203 -7.977 -30.197 1.00 80.44 82 PRO A N 1
ATOM 624 C CA . PRO A 1 82 ? 15.580 -7.494 -31.528 1.00 80.44 82 PRO A CA 1
ATOM 625 C C . PRO A 1 82 ? 14.371 -7.278 -32.457 1.00 80.44 82 PRO A C 1
ATOM 627 O O . PRO A 1 82 ? 14.491 -6.621 -33.487 1.00 80.44 82 PRO A O 1
ATOM 630 N N . SER A 1 83 ? 13.203 -7.827 -32.107 1.00 81.75 83 SER A N 1
ATOM 631 C CA . SER A 1 83 ? 11.940 -7.646 -32.826 1.00 81.75 83 SER A CA 1
ATOM 632 C C . SER A 1 83 ? 11.217 -6.330 -32.508 1.00 81.75 83 SER A C 1
ATOM 634 O O . SER A 1 83 ? 10.233 -6.017 -33.176 1.00 81.75 83 SER A O 1
ATOM 636 N N . TRP A 1 84 ? 11.655 -5.558 -31.507 1.00 85.00 84 TRP A N 1
ATOM 637 C CA . TRP A 1 84 ? 11.014 -4.295 -31.133 1.00 85.00 84 TRP A CA 1
ATOM 638 C C . TRP A 1 84 ? 11.462 -3.147 -32.042 1.00 85.00 84 TRP A C 1
ATOM 640 O O . TRP A 1 84 ? 12.612 -2.713 -32.010 1.00 85.00 84 TRP A O 1
ATOM 650 N N . THR A 1 85 ? 10.524 -2.620 -32.831 1.00 83.81 85 THR A N 1
ATOM 651 C CA . THR A 1 85 ? 10.791 -1.650 -33.907 1.00 83.81 85 THR A CA 1
ATOM 652 C C . THR A 1 85 ? 10.574 -0.183 -33.525 1.00 83.81 85 THR A C 1
ATOM 654 O O . THR A 1 85 ? 10.680 0.679 -34.395 1.00 83.81 85 THR A O 1
ATOM 657 N N . PHE A 1 86 ? 10.245 0.130 -32.268 1.00 84.44 86 PHE A N 1
ATOM 658 C CA . PHE A 1 86 ? 10.000 1.520 -31.863 1.00 84.44 86 PHE A CA 1
ATOM 659 C C . PHE A 1 86 ? 11.267 2.381 -31.956 1.00 84.44 86 PHE A C 1
ATOM 661 O O . PHE A 1 86 ? 12.387 1.869 -31.832 1.00 84.44 86 PHE A O 1
ATOM 668 N N . THR A 1 87 ? 11.101 3.691 -32.152 1.00 86.94 87 THR A N 1
ATOM 669 C CA . THR A 1 87 ? 12.235 4.610 -32.333 1.00 86.94 87 THR A CA 1
ATOM 670 C C . THR A 1 87 ? 13.023 4.828 -31.048 1.00 86.94 87 THR A C 1
ATOM 672 O O . THR A 1 87 ? 12.458 4.991 -29.965 1.00 86.94 87 THR A O 1
ATOM 675 N N . ASP A 1 88 ? 14.347 4.902 -31.185 1.00 87.81 88 ASP A N 1
ATOM 676 C CA . ASP A 1 88 ? 15.240 5.233 -30.071 1.00 87.81 88 ASP A CA 1
ATOM 677 C C . ASP A 1 88 ? 14.973 6.658 -29.552 1.00 87.81 88 ASP A C 1
ATOM 679 O O . ASP A 1 88 ? 15.129 6.910 -28.364 1.00 87.81 88 ASP A O 1
ATOM 683 N N . GLU A 1 89 ? 14.461 7.560 -30.404 1.00 89.06 89 GLU A N 1
ATOM 684 C CA . GLU A 1 89 ? 13.954 8.877 -29.995 1.00 89.06 89 GLU A CA 1
ATOM 685 C C . GLU A 1 89 ? 12.820 8.767 -28.971 1.00 89.06 89 GLU A C 1
ATOM 687 O O . GLU A 1 89 ? 12.915 9.367 -27.908 1.00 89.06 89 GLU A O 1
ATOM 692 N N . THR A 1 90 ? 11.778 7.972 -29.230 1.00 90.12 90 THR A N 1
ATOM 693 C CA . THR A 1 90 ? 10.646 7.837 -28.291 1.00 90.12 90 THR A CA 1
ATOM 694 C C . THR A 1 90 ? 11.101 7.287 -26.943 1.00 90.12 90 THR A C 1
ATOM 696 O O . THR A 1 90 ? 10.675 7.771 -25.893 1.00 90.12 90 THR A O 1
ATOM 699 N N . TYR A 1 91 ? 12.014 6.314 -26.964 1.00 92.44 91 TYR A N 1
ATOM 700 C CA . TYR A 1 91 ? 12.586 5.763 -25.741 1.00 92.44 91 TYR A CA 1
ATOM 701 C C . TYR A 1 91 ? 13.453 6.789 -25.000 1.00 92.44 91 TYR A C 1
ATOM 703 O O . TYR A 1 91 ? 13.283 6.970 -23.801 1.00 92.44 91 TYR A O 1
ATOM 711 N N . PHE A 1 92 ? 14.301 7.537 -25.711 1.00 92.19 92 PHE A N 1
ATOM 712 C CA . PHE A 1 92 ? 15.126 8.602 -25.136 1.00 92.19 92 PHE A CA 1
ATOM 713 C C . PHE A 1 92 ? 14.289 9.676 -24.431 1.00 92.19 92 PHE A C 1
ATOM 715 O O . PHE A 1 92 ? 14.573 10.036 -23.291 1.00 92.19 92 PHE A O 1
ATOM 722 N N . LEU A 1 93 ? 13.221 10.148 -25.081 1.00 92.25 93 LEU A N 1
ATOM 723 C CA . LEU A 1 93 ? 12.294 11.126 -24.504 1.00 92.25 93 LEU A CA 1
ATOM 724 C C . LEU A 1 93 ? 11.613 10.594 -23.240 1.00 92.25 93 LEU A C 1
ATOM 726 O O . LEU A 1 93 ? 11.457 11.330 -22.270 1.00 92.25 93 LEU A O 1
ATOM 730 N N . THR A 1 94 ? 11.242 9.313 -23.255 1.00 93.75 94 THR A N 1
ATOM 731 C CA . THR A 1 94 ? 10.646 8.636 -22.101 1.00 93.75 94 THR A CA 1
ATOM 732 C C . THR A 1 94 ? 11.632 8.578 -20.936 1.00 93.75 94 THR A C 1
ATOM 734 O O . THR A 1 94 ? 11.300 9.019 -19.840 1.00 93.75 94 THR A O 1
ATOM 737 N N . CYS A 1 95 ? 12.860 8.108 -21.172 1.00 92.88 95 CYS A N 1
ATOM 738 C CA . CYS A 1 95 ? 13.884 8.001 -20.135 1.00 92.88 95 CYS A CA 1
ATOM 739 C C . CYS A 1 95 ? 14.228 9.358 -19.517 1.00 92.88 95 CYS A C 1
ATOM 741 O O . CYS A 1 95 ? 14.340 9.452 -18.303 1.00 92.88 95 CYS A O 1
ATOM 743 N N . LEU A 1 96 ? 14.348 10.419 -20.318 1.00 91.88 96 LEU A N 1
ATOM 744 C CA . LEU A 1 96 ? 14.671 11.752 -19.802 1.00 91.88 96 LEU A CA 1
ATOM 745 C C . LEU A 1 96 ? 13.575 12.377 -18.937 1.00 91.88 96 LEU A C 1
ATOM 747 O O . LEU A 1 96 ? 13.876 13.251 -18.132 1.00 91.88 96 LEU A O 1
ATOM 751 N N . LEU A 1 97 ? 12.313 11.999 -19.138 1.00 92.50 97 LEU A N 1
ATOM 752 C CA . LEU A 1 97 ? 11.177 12.650 -18.486 1.00 92.50 97 LEU A CA 1
ATOM 753 C C . LEU A 1 97 ? 10.518 11.790 -17.405 1.00 92.50 97 LEU A C 1
ATOM 755 O O . LEU A 1 97 ? 9.661 12.308 -16.697 1.00 92.50 97 LEU A O 1
ATOM 759 N N . HIS A 1 98 ? 10.885 10.515 -17.253 1.00 93.31 98 HIS A N 1
ATOM 760 C CA . HIS A 1 98 ? 10.160 9.614 -16.351 1.00 93.31 98 HIS A CA 1
ATOM 761 C C . HIS A 1 98 ? 10.159 10.067 -14.883 1.00 93.31 98 HIS A C 1
ATOM 763 O O . HIS A 1 98 ? 9.122 9.991 -14.229 1.00 93.31 98 HIS A O 1
ATOM 769 N N . ASP A 1 99 ? 11.262 10.664 -14.428 1.00 91.62 99 ASP A N 1
ATOM 770 C CA . ASP A 1 99 ? 11.420 11.194 -13.070 1.00 91.62 99 ASP A CA 1
ATOM 771 C C . ASP A 1 99 ? 11.158 12.703 -12.950 1.00 91.62 99 ASP A C 1
ATOM 773 O O . ASP A 1 99 ? 11.401 13.303 -11.901 1.00 91.62 99 ASP A O 1
ATOM 777 N N . ILE A 1 100 ? 10.634 13.369 -13.988 1.00 90.06 100 ILE A N 1
ATOM 778 C CA . ILE A 1 100 ? 10.391 14.823 -13.924 1.00 90.06 100 ILE A CA 1
ATOM 779 C C . ILE A 1 100 ? 9.411 15.198 -12.806 1.00 90.06 100 ILE A C 1
ATOM 781 O O . ILE A 1 100 ? 9.536 16.255 -12.190 1.00 90.06 100 ILE A O 1
ATOM 785 N N . GLY A 1 101 ? 8.457 14.314 -12.499 1.00 87.50 101 GLY A N 1
ATOM 786 C CA . GLY A 1 101 ? 7.516 14.507 -11.398 1.00 87.50 101 GLY A CA 1
ATOM 787 C C . GLY A 1 101 ? 8.171 14.443 -10.015 1.00 87.50 101 GLY A C 1
ATOM 788 O O . GLY A 1 101 ? 7.614 14.992 -9.068 1.00 87.50 101 GLY A O 1
ATOM 789 N N . ALA A 1 102 ? 9.344 13.812 -9.905 1.00 85.44 102 ALA A N 1
ATOM 790 C CA . ALA A 1 102 ? 10.038 13.530 -8.651 1.00 85.44 102 ALA A CA 1
ATOM 791 C C . ALA A 1 102 ? 10.933 14.689 -8.160 1.00 85.44 102 ALA A C 1
ATOM 793 O O . ALA A 1 102 ? 11.557 14.604 -7.103 1.00 85.44 102 ALA A O 1
ATOM 794 N N . THR A 1 103 ? 11.017 15.792 -8.909 1.00 86.56 103 THR A N 1
ATOM 795 C CA . THR A 1 103 ? 11.727 17.010 -8.478 1.00 86.56 103 THR A CA 1
ATOM 796 C C . THR A 1 103 ? 10.965 17.717 -7.350 1.00 86.56 103 THR A C 1
ATOM 798 O O . THR A 1 103 ? 9.742 17.802 -7.436 1.00 86.56 103 THR A O 1
ATOM 801 N N . GLU A 1 104 ? 11.646 18.302 -6.356 1.00 82.50 104 GLU A N 1
ATOM 802 C CA . GLU A 1 104 ? 10.998 18.942 -5.184 1.00 82.50 104 GLU A CA 1
ATOM 803 C C . GLU A 1 104 ? 9.939 19.998 -5.565 1.00 82.50 104 GLU A C 1
ATOM 805 O O . GLU A 1 104 ? 8.857 20.048 -4.972 1.00 82.50 104 GLU A O 1
ATOM 810 N N . ASP A 1 105 ? 10.206 20.799 -6.601 1.00 84.50 105 ASP A N 1
ATOM 811 C CA . ASP A 1 105 ? 9.256 21.797 -7.109 1.00 84.50 105 ASP A CA 1
ATOM 812 C C . ASP A 1 105 ? 7.962 21.131 -7.603 1.00 84.50 105 ASP A C 1
ATOM 814 O O . ASP A 1 105 ? 6.855 21.545 -7.251 1.00 84.50 105 ASP A O 1
ATOM 818 N N . ASN A 1 106 ? 8.083 20.040 -8.367 1.00 87.94 106 ASN A N 1
ATOM 819 C CA . ASN A 1 106 ? 6.927 19.303 -8.872 1.00 87.94 106 ASN A CA 1
ATOM 820 C C . ASN A 1 106 ? 6.222 18.503 -7.770 1.00 87.94 106 ASN A C 1
ATOM 822 O O . ASN A 1 106 ? 4.990 18.512 -7.737 1.00 87.94 106 ASN A O 1
ATOM 826 N N . LEU A 1 107 ? 6.964 17.902 -6.832 1.00 85.19 107 LEU A N 1
ATOM 827 C CA . LEU A 1 107 ? 6.413 17.174 -5.684 1.00 85.19 107 LEU A CA 1
ATOM 828 C C . LEU A 1 107 ? 5.493 18.061 -4.838 1.00 85.19 107 LEU A C 1
ATOM 830 O O . LEU A 1 107 ? 4.408 17.630 -4.451 1.00 85.19 107 LEU A O 1
ATOM 834 N N . THR A 1 108 ? 5.894 19.310 -4.596 1.00 86.25 108 THR A N 1
ATOM 835 C CA . THR A 1 108 ? 5.133 20.265 -3.773 1.00 86.25 108 THR A CA 1
ATOM 836 C C . THR A 1 108 ? 4.040 21.014 -4.544 1.00 86.25 108 THR A C 1
ATOM 838 O O . THR A 1 108 ? 3.084 21.502 -3.938 1.00 86.25 108 THR A O 1
ATOM 841 N N . SER A 1 109 ? 4.130 21.083 -5.877 1.00 88.00 109 SER A N 1
ATOM 842 C CA . SER A 1 109 ? 3.149 21.777 -6.728 1.00 88.00 109 SER A CA 1
ATOM 843 C C . SER A 1 109 ? 1.832 21.019 -6.947 1.00 88.00 109 SER A C 1
ATOM 845 O O . SER A 1 109 ? 0.843 21.612 -7.387 1.00 88.00 109 SER A O 1
ATOM 847 N N . THR A 1 110 ? 1.792 19.716 -6.649 1.00 88.38 110 THR A N 1
ATOM 848 C CA . THR A 1 110 ? 0.653 18.841 -6.955 1.00 88.38 110 THR A CA 1
ATOM 849 C C . THR A 1 110 ? 0.277 17.935 -5.785 1.00 88.38 110 THR A C 1
ATOM 851 O O . THR A 1 110 ? 1.064 17.679 -4.882 1.00 88.38 110 THR A O 1
ATOM 854 N N . LYS A 1 111 ? -0.945 17.397 -5.829 1.00 88.94 111 LYS A N 1
ATOM 855 C CA . LYS A 1 111 ? -1.407 16.315 -4.938 1.00 88.94 111 LYS A CA 1
ATOM 856 C C . LYS A 1 111 ? -1.496 14.958 -5.640 1.00 88.94 111 LYS A C 1
ATOM 858 O O . LYS A 1 111 ? -1.883 13.978 -5.007 1.00 88.94 111 LYS A O 1
ATOM 863 N N . LEU A 1 112 ? -1.204 14.914 -6.940 1.00 89.75 112 LEU A N 1
ATOM 864 C CA . LEU A 1 112 ? -1.149 13.681 -7.723 1.00 89.75 112 LEU A CA 1
ATOM 865 C C . LEU A 1 112 ? 0.181 12.961 -7.481 1.00 89.75 112 LEU A C 1
ATOM 867 O O . LEU A 1 112 ? 1.188 13.612 -7.194 1.00 89.75 112 LEU A O 1
ATOM 871 N N . SER A 1 113 ? 0.184 11.638 -7.632 1.00 90.62 113 SER A N 1
ATOM 872 C CA . SER A 1 113 ? 1.415 10.839 -7.589 1.00 90.62 113 SER A CA 1
ATOM 873 C C . SER A 1 113 ? 2.399 11.327 -8.651 1.00 90.62 113 SER A C 1
ATOM 875 O O . SER A 1 113 ? 1.977 11.782 -9.723 1.00 90.62 113 SER A O 1
ATOM 877 N N . PHE A 1 114 ? 3.689 11.304 -8.336 1.00 91.12 114 PHE A N 1
ATOM 878 C CA . PHE A 1 114 ? 4.717 11.880 -9.193 1.00 91.12 114 PHE A CA 1
ATOM 879 C C . PHE A 1 114 ? 4.773 11.219 -10.578 1.00 91.12 114 PHE A C 1
ATOM 881 O O . PHE A 1 114 ? 5.062 11.905 -11.552 1.00 91.12 114 PHE A O 1
ATOM 888 N N . GLU A 1 115 ? 4.417 9.940 -10.697 1.00 91.62 115 GLU A N 1
ATOM 889 C CA . GLU A 1 115 ? 4.351 9.201 -11.960 1.00 91.62 115 GLU A CA 1
ATOM 890 C C . GLU A 1 115 ? 3.222 9.750 -12.844 1.00 91.62 115 GLU A C 1
ATOM 892 O O . GLU A 1 115 ? 3.412 10.038 -14.029 1.00 91.62 115 GLU A O 1
ATOM 897 N N . PHE A 1 116 ? 2.046 9.985 -12.248 1.00 91.50 116 PHE A N 1
ATOM 898 C CA . PHE A 1 116 ? 0.902 10.573 -12.946 1.00 91.50 116 PHE A CA 1
ATOM 899 C C . PHE A 1 116 ? 1.178 12.015 -13.354 1.00 91.50 116 PHE A C 1
ATOM 901 O O . PHE A 1 116 ? 0.927 12.406 -14.494 1.00 91.50 116 PHE A O 1
ATOM 908 N N . PHE A 1 117 ? 1.699 12.820 -12.430 1.00 92.25 117 PHE A N 1
ATOM 909 C CA . PHE A 1 117 ? 1.995 14.218 -12.710 1.00 92.25 117 PHE A CA 1
ATOM 910 C C . PHE A 1 117 ? 3.161 14.370 -13.692 1.00 92.25 117 PHE A C 1
ATOM 912 O O . PHE A 1 117 ? 3.083 15.195 -14.597 1.00 92.25 117 PHE A O 1
ATOM 919 N N . GLY A 1 118 ? 4.188 13.529 -13.579 1.00 91.75 118 GLY A N 1
ATOM 920 C CA . GLY A 1 118 ? 5.306 13.452 -14.514 1.00 91.75 118 GLY A CA 1
ATOM 921 C C . GLY A 1 118 ? 4.848 13.094 -15.924 1.00 91.75 118 GLY A C 1
ATOM 922 O O . GLY A 1 118 ? 5.244 13.759 -16.877 1.00 91.75 118 GLY A O 1
ATOM 923 N N . GLY A 1 119 ? 3.927 12.136 -16.066 1.00 91.38 119 GLY A N 1
ATOM 924 C CA . GLY A 1 119 ? 3.309 11.813 -17.354 1.00 91.38 119 GLY A CA 1
ATOM 925 C C . GLY A 1 119 ? 2.519 12.979 -17.959 1.00 91.38 119 GLY A C 1
ATOM 926 O O . GLY A 1 119 ? 2.616 13.230 -19.160 1.00 91.38 119 GLY A O 1
ATOM 927 N N . LEU A 1 120 ? 1.788 13.742 -17.137 1.00 92.25 120 LEU A N 1
ATOM 928 C CA . LEU A 1 120 ? 1.080 14.949 -17.586 1.00 92.25 120 LEU A CA 1
ATOM 929 C C . LEU A 1 120 ? 2.046 16.067 -18.004 1.00 92.25 120 LEU A C 1
ATOM 931 O O . LEU A 1 120 ? 1.826 16.706 -19.033 1.00 92.25 120 LEU A O 1
ATOM 935 N N . ILE A 1 121 ? 3.126 16.286 -17.246 1.00 90.88 121 ILE A N 1
ATOM 936 C CA . ILE A 1 121 ? 4.192 17.225 -17.619 1.00 90.88 121 ILE A CA 1
ATOM 937 C C . ILE A 1 121 ? 4.815 16.793 -18.944 1.00 90.88 121 ILE A C 1
ATOM 939 O O . ILE A 1 121 ? 4.947 17.616 -19.844 1.00 90.88 121 ILE A O 1
ATOM 943 N N . ALA A 1 122 ? 5.154 15.512 -19.096 1.00 91.88 122 ALA A N 1
ATOM 944 C CA . ALA A 1 122 ? 5.754 14.991 -20.315 1.00 91.88 122 ALA A CA 1
ATOM 945 C C . ALA A 1 122 ? 4.832 15.184 -21.524 1.00 91.88 122 ALA A C 1
ATOM 947 O O . ALA A 1 122 ? 5.280 15.674 -22.560 1.00 91.88 122 ALA A O 1
ATOM 948 N N . LEU A 1 123 ? 3.536 14.888 -21.380 1.00 90.81 123 LEU A N 1
ATOM 949 C CA . LEU A 1 123 ? 2.547 15.126 -22.429 1.00 90.81 123 LEU A CA 1
ATOM 950 C C . LEU A 1 123 ? 2.513 16.608 -22.832 1.00 90.81 123 LEU A C 1
ATOM 952 O O . LEU A 1 123 ? 2.598 16.921 -24.019 1.00 90.81 123 LEU A O 1
ATOM 956 N N . ASN A 1 124 ? 2.460 17.515 -21.855 1.00 89.06 124 ASN A N 1
ATOM 957 C CA . ASN A 1 124 ? 2.420 18.954 -22.110 1.00 89.06 124 ASN A CA 1
ATOM 958 C C . ASN A 1 124 ? 3.720 19.460 -22.744 1.00 89.06 124 ASN A C 1
ATOM 960 O O . ASN A 1 124 ?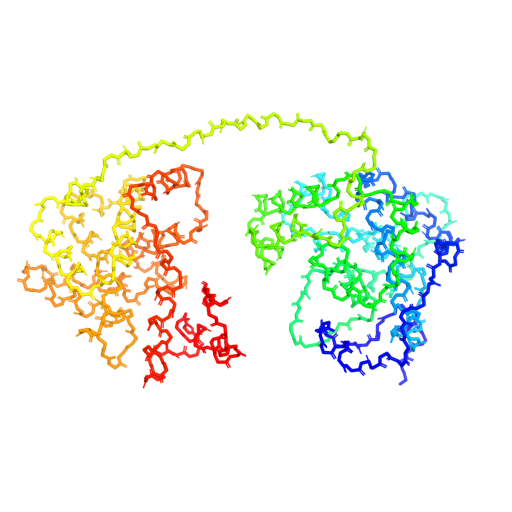 3.671 20.119 -23.771 1.00 89.06 124 ASN A O 1
ATOM 964 N N . VAL A 1 125 ? 4.894 19.104 -22.222 1.00 88.38 125 VAL A N 1
ATOM 965 C CA . VAL A 1 125 ? 6.202 19.561 -22.734 1.00 88.38 125 VAL A CA 1
ATOM 966 C C . VAL A 1 125 ? 6.505 19.008 -24.136 1.00 88.38 125 VAL A C 1
ATOM 968 O O . VAL A 1 125 ? 7.224 19.625 -24.930 1.00 88.38 125 VAL A O 1
ATOM 971 N N . LEU A 1 126 ? 5.955 17.844 -24.484 1.00 87.06 126 LEU A N 1
ATOM 972 C CA . LEU A 1 126 ? 6.082 17.274 -25.824 1.00 87.06 126 LEU A CA 1
ATOM 973 C C . LEU A 1 126 ? 5.129 17.935 -26.834 1.00 87.06 126 LEU A C 1
ATOM 975 O O . LEU A 1 126 ? 5.500 18.064 -28.007 1.00 87.06 126 LEU A O 1
ATOM 979 N N . GLN A 1 127 ? 3.951 18.384 -26.385 1.00 86.81 127 GLN A N 1
ATOM 980 C CA . GLN A 1 127 ? 2.910 19.003 -27.217 1.00 86.81 127 GLN A CA 1
ATOM 981 C C . GLN A 1 127 ? 2.995 20.541 -27.303 1.00 86.81 127 GLN A C 1
ATOM 983 O O . GLN A 1 127 ? 2.664 21.112 -28.343 1.00 86.81 127 GLN A O 1
ATOM 988 N N . GLU A 1 128 ? 3.449 21.225 -26.255 1.00 78.38 128 GLU A N 1
ATOM 989 C CA . GLU A 1 128 ? 3.526 22.683 -26.173 1.00 78.38 128 GLU A CA 1
ATOM 990 C C . GLU A 1 128 ? 4.881 23.201 -26.678 1.00 78.38 128 GLU A C 1
ATOM 992 O O . GLU A 1 128 ? 5.952 22.699 -26.338 1.00 78.38 128 GLU A O 1
ATOM 997 N N . THR A 1 129 ? 4.842 24.247 -27.502 1.00 64.06 129 THR A N 1
ATOM 998 C CA . THR A 1 129 ? 6.020 25.024 -27.915 1.00 64.06 129 THR A CA 1
ATOM 999 C C . THR A 1 129 ? 5.900 26.419 -27.324 1.00 64.06 129 THR A C 1
ATOM 1001 O O . THR A 1 129 ? 5.057 27.198 -27.764 1.00 64.06 129 THR A O 1
ATOM 1004 N N . THR A 1 130 ? 6.723 26.731 -26.323 1.00 54.31 130 THR A N 1
ATOM 1005 C CA . THR A 1 130 ? 6.727 28.037 -25.644 1.00 54.31 130 THR A CA 1
ATOM 1006 C C . THR A 1 130 ? 7.536 29.104 -26.373 1.00 54.31 130 THR A C 1
ATOM 1008 O O . THR A 1 130 ? 7.332 30.283 -26.105 1.00 54.31 130 THR A O 1
ATOM 1011 N N . ASP A 1 131 ? 8.381 28.729 -27.336 1.00 46.41 131 ASP A N 1
ATOM 1012 C CA . ASP A 1 131 ? 9.191 29.683 -28.084 1.00 46.41 131 ASP A CA 1
ATOM 1013 C C . ASP A 1 131 ? 8.969 29.618 -29.593 1.00 46.41 131 ASP A C 1
ATOM 1015 O O . ASP A 1 131 ? 8.769 28.570 -30.203 1.00 46.41 131 ASP A O 1
ATOM 1019 N N . SER A 1 132 ? 9.051 30.804 -30.190 1.00 46.03 132 SER A N 1
ATOM 1020 C CA . SER A 1 132 ? 8.950 31.129 -31.619 1.00 46.03 132 SER A CA 1
ATOM 1021 C C . SER A 1 132 ? 10.018 30.477 -32.523 1.00 46.03 132 SER A C 1
ATOM 1023 O O . SER A 1 132 ? 10.149 30.832 -33.696 1.00 46.03 132 SER A O 1
ATOM 1025 N N . SER A 1 133 ? 10.749 29.482 -32.023 1.00 43.78 133 SER A N 1
ATOM 1026 C CA . SER A 1 133 ? 11.557 28.562 -32.811 1.00 43.78 133 SER A CA 1
ATOM 1027 C C . SER A 1 133 ? 10.683 27.392 -33.271 1.00 43.78 133 SER A C 1
ATOM 1029 O O . SER A 1 133 ? 10.382 26.460 -32.530 1.00 43.78 133 SER A O 1
ATOM 1031 N N . GLN A 1 134 ? 10.281 27.413 -34.543 1.00 50.56 134 GLN A N 1
ATOM 1032 C CA . GLN A 1 134 ? 9.829 26.200 -35.227 1.00 50.56 134 GLN A CA 1
ATOM 1033 C C . GLN A 1 134 ? 10.879 25.099 -35.014 1.00 50.56 134 GLN A C 1
ATOM 1035 O O . GLN A 1 134 ? 11.975 25.178 -35.564 1.00 50.56 134 GLN A O 1
ATOM 1040 N N . GLY A 1 135 ? 10.582 24.092 -34.195 1.00 52.72 135 GLY A N 1
ATOM 1041 C CA . GLY A 1 135 ? 11.604 23.113 -33.845 1.00 52.72 135 GLY A CA 1
ATOM 1042 C C . GLY A 1 135 ? 11.077 21.893 -33.112 1.00 52.72 135 GLY A C 1
ATOM 1043 O O . GLY A 1 135 ? 11.517 21.615 -32.006 1.00 52.72 135 GLY A O 1
ATOM 1044 N N . ALA A 1 136 ? 10.171 21.164 -33.761 1.00 66.81 136 ALA A N 1
ATOM 1045 C CA . ALA A 1 136 ? 9.768 19.794 -33.437 1.00 66.81 136 ALA A CA 1
ATOM 1046 C C . ALA A 1 136 ? 8.890 19.606 -32.190 1.00 66.81 136 ALA A C 1
ATOM 1048 O O . ALA A 1 136 ? 9.342 19.171 -31.139 1.00 66.81 136 ALA A O 1
ATOM 1049 N N . THR A 1 137 ? 7.594 19.877 -32.344 1.00 81.12 137 THR A N 1
ATOM 1050 C CA . THR A 1 137 ? 6.534 19.281 -31.516 1.00 81.12 137 THR A CA 1
ATOM 1051 C C . THR A 1 137 ? 6.448 17.783 -31.802 1.00 81.12 137 THR A C 1
ATOM 1053 O O . THR A 1 137 ? 6.503 17.380 -32.967 1.00 81.12 137 THR A O 1
ATOM 1056 N N . ALA A 1 138 ? 6.315 16.963 -30.758 1.00 82.38 138 ALA A N 1
ATOM 1057 C CA . ALA A 1 138 ? 6.130 15.529 -30.932 1.00 82.38 138 ALA A CA 1
ATOM 1058 C C . ALA A 1 138 ? 4.755 15.248 -31.566 1.00 82.38 138 ALA A C 1
ATOM 1060 O O . ALA A 1 138 ? 3.767 15.890 -31.190 1.00 82.38 138 ALA A O 1
ATOM 1061 N N . PRO A 1 139 ? 4.634 14.284 -32.494 1.00 87.50 139 PRO A N 1
ATOM 1062 C CA . PRO A 1 139 ? 3.340 13.740 -32.879 1.00 87.50 139 PRO A CA 1
ATOM 1063 C C . PRO A 1 139 ? 2.561 13.294 -31.643 1.00 87.50 139 PRO A C 1
ATOM 1065 O O . PRO A 1 139 ? 3.142 12.804 -30.674 1.00 87.50 139 PRO A O 1
ATOM 1068 N N . ARG A 1 140 ? 1.240 13.470 -31.679 1.00 87.38 140 ARG A N 1
ATOM 1069 C CA . ARG A 1 140 ? 0.371 13.176 -30.536 1.00 87.38 140 ARG A CA 1
ATOM 1070 C C . ARG A 1 140 ? 0.544 11.740 -30.041 1.00 87.38 140 ARG A C 1
ATOM 1072 O O . ARG A 1 140 ? 0.767 11.547 -28.855 1.00 87.38 140 ARG A O 1
ATOM 1079 N N . ASP A 1 141 ? 0.562 10.777 -30.957 1.00 87.25 141 ASP A N 1
ATOM 1080 C CA . ASP A 1 141 ? 0.776 9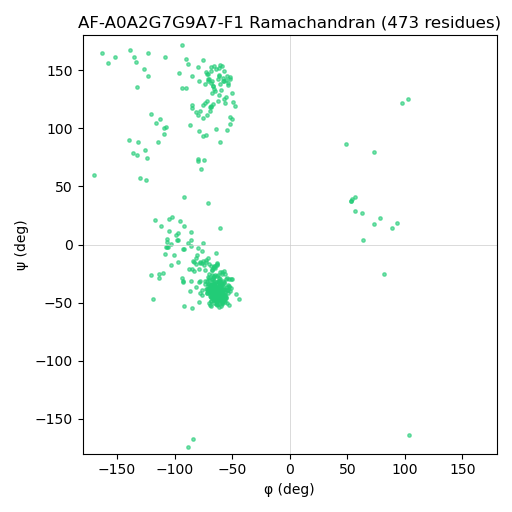.359 -30.655 1.00 87.25 141 ASP A CA 1
ATOM 1081 C C . ASP A 1 141 ? 2.119 9.119 -29.936 1.00 87.25 141 ASP A C 1
ATOM 1083 O O . ASP A 1 141 ? 2.194 8.331 -28.996 1.00 87.25 141 ASP A O 1
ATOM 1087 N N . GLN A 1 142 ? 3.184 9.835 -30.321 1.00 88.69 142 GLN A N 1
ATOM 1088 C CA . GLN A 1 142 ? 4.484 9.748 -29.648 1.00 88.69 142 GLN A CA 1
ATOM 1089 C C . GLN A 1 142 ? 4.403 10.300 -28.222 1.00 88.69 142 GLN A C 1
ATOM 1091 O O . GLN A 1 142 ? 4.900 9.672 -27.291 1.00 88.69 142 GLN A O 1
ATOM 1096 N N . ALA A 1 143 ? 3.764 11.458 -28.041 1.00 89.44 143 ALA A N 1
ATOM 1097 C CA . ALA A 1 143 ? 3.619 12.082 -26.730 1.00 89.44 143 ALA A CA 1
ATOM 1098 C C . ALA A 1 143 ? 2.722 11.263 -25.789 1.00 89.44 143 ALA A C 1
ATOM 1100 O O . ALA A 1 143 ? 3.047 11.117 -24.614 1.00 89.44 143 ALA A O 1
ATOM 1101 N N . GLU A 1 144 ? 1.641 10.677 -26.306 1.00 91.88 144 GLU A N 1
ATOM 1102 C CA . GLU A 1 144 ? 0.772 9.762 -25.562 1.00 91.88 144 GLU A CA 1
ATOM 1103 C C . GLU A 1 144 ? 1.514 8.470 -25.195 1.00 91.88 144 GLU A C 1
ATOM 1105 O O . GLU A 1 144 ? 1.388 8.006 -24.064 1.00 91.88 144 GLU A O 1
ATOM 1110 N N . SER A 1 145 ? 2.356 7.927 -26.084 1.00 92.25 145 SER A N 1
ATOM 1111 C CA . SER A 1 145 ? 3.173 6.754 -25.751 1.00 92.25 145 SER A CA 1
ATOM 1112 C C . SER A 1 145 ? 4.197 7.047 -24.656 1.00 92.25 145 SER A C 1
ATOM 1114 O O . SER A 1 145 ? 4.419 6.196 -23.793 1.00 92.25 145 SER A O 1
ATOM 1116 N N . VAL A 1 146 ? 4.835 8.222 -24.690 1.00 93.12 146 VAL A N 1
ATOM 1117 C CA . VAL A 1 146 ? 5.766 8.655 -23.637 1.00 93.12 146 VAL A CA 1
ATOM 1118 C C . VAL A 1 146 ? 5.011 8.823 -22.318 1.00 93.12 146 VAL A C 1
ATOM 1120 O O . VAL A 1 146 ? 5.436 8.285 -21.300 1.00 93.12 146 VAL A O 1
ATOM 1123 N N . ALA A 1 147 ? 3.869 9.512 -22.331 1.00 93.75 147 ALA A N 1
ATOM 1124 C CA . ALA A 1 147 ? 3.066 9.735 -21.135 1.00 93.75 147 ALA A CA 1
ATOM 1125 C C . ALA A 1 147 ? 2.567 8.421 -20.512 1.00 93.75 147 ALA A C 1
ATOM 1127 O O . ALA A 1 147 ? 2.704 8.243 -19.307 1.00 93.75 147 ALA A O 1
ATOM 1128 N N . GLU A 1 148 ? 2.057 7.481 -21.313 1.00 93.75 148 GLU A N 1
ATOM 1129 C CA . GLU A 1 148 ? 1.623 6.154 -20.848 1.00 93.75 148 GLU A CA 1
ATOM 1130 C C . GLU A 1 148 ? 2.784 5.367 -20.222 1.00 93.75 148 GLU A C 1
ATOM 1132 O O . GLU A 1 148 ? 2.638 4.783 -19.147 1.00 93.75 148 GLU A O 1
ATOM 1137 N N . ALA A 1 149 ? 3.957 5.374 -20.867 1.00 94.06 149 ALA A N 1
ATOM 1138 C CA . ALA A 1 149 ? 5.140 4.691 -20.353 1.00 94.06 149 ALA A CA 1
ATOM 1139 C C . ALA A 1 149 ? 5.612 5.285 -19.017 1.00 94.06 149 ALA A C 1
ATOM 1141 O O . ALA A 1 149 ? 5.935 4.528 -18.106 1.00 94.06 149 ALA A O 1
ATOM 1142 N N . ILE A 1 150 ? 5.599 6.615 -18.881 1.00 93.94 150 ILE A N 1
ATOM 1143 C CA . ILE A 1 150 ? 5.952 7.308 -17.635 1.00 93.94 150 ILE A CA 1
ATOM 1144 C C . ILE A 1 150 ? 4.905 7.046 -16.556 1.00 93.94 150 ILE A C 1
ATOM 1146 O O . ILE A 1 150 ? 5.262 6.699 -15.443 1.00 93.94 150 ILE A O 1
ATOM 1150 N N . ILE A 1 151 ? 3.611 7.133 -16.853 1.00 92.94 151 ILE A N 1
ATOM 1151 C CA . ILE A 1 151 ? 2.559 6.878 -15.856 1.00 92.94 151 ILE A CA 1
ATOM 1152 C C . ILE A 1 151 ? 2.702 5.481 -15.242 1.00 92.94 151 ILE A C 1
ATOM 1154 O O . ILE A 1 151 ? 2.500 5.300 -14.045 1.00 92.94 151 ILE A O 1
ATOM 1158 N N . ARG A 1 152 ? 3.076 4.497 -16.062 1.00 90.81 152 ARG A N 1
ATOM 1159 C CA . ARG A 1 152 ? 3.153 3.092 -15.660 1.00 90.81 152 ARG A CA 1
ATOM 1160 C C . ARG A 1 152 ? 4.563 2.628 -15.303 1.00 90.81 152 ARG A C 1
ATOM 1162 O O . ARG A 1 152 ? 4.756 1.438 -15.074 1.00 90.81 152 ARG A O 1
ATOM 1169 N N . HIS A 1 153 ? 5.558 3.510 -15.218 1.00 90.56 153 HIS A N 1
ATOM 1170 C CA . HIS A 1 153 ? 6.948 3.081 -15.010 1.00 90.56 153 HIS A CA 1
ATOM 1171 C C . HIS A 1 153 ? 7.208 2.440 -13.634 1.00 90.56 153 HIS A C 1
ATOM 1173 O O . HIS A 1 153 ? 8.157 1.673 -13.496 1.00 90.56 153 HIS A O 1
ATOM 1179 N N . GLN A 1 154 ? 6.346 2.696 -12.644 1.00 85.44 154 GLN A N 1
ATOM 1180 C CA . GLN A 1 154 ? 6.354 2.025 -11.335 1.00 85.44 154 GLN A CA 1
ATOM 1181 C C . GLN A 1 154 ? 5.207 1.015 -11.155 1.00 85.44 154 GLN A C 1
ATOM 1183 O O . GLN A 1 154 ? 5.069 0.410 -10.094 1.00 85.44 154 GLN A O 1
ATOM 1188 N N . ASP A 1 155 ? 4.376 0.807 -12.179 1.00 84.88 155 ASP A N 1
ATOM 1189 C CA . ASP A 1 155 ? 3.241 -0.122 -12.149 1.00 84.88 155 ASP A CA 1
ATOM 1190 C C . ASP A 1 155 ? 3.712 -1.572 -12.375 1.00 84.88 155 ASP A C 1
ATOM 1192 O O . ASP A 1 155 ? 3.570 -2.150 -13.458 1.00 84.88 155 ASP A O 1
ATOM 1196 N N . LEU A 1 156 ? 4.345 -2.148 -11.349 1.00 81.62 156 LEU A N 1
ATOM 1197 C CA . LEU A 1 156 ? 4.946 -3.486 -11.374 1.00 81.62 156 LEU A CA 1
ATOM 1198 C C . LEU A 1 156 ? 3.888 -4.600 -11.249 1.00 81.62 156 LEU A C 1
ATOM 1200 O O . LEU A 1 156 ? 3.853 -5.357 -10.280 1.00 81.62 156 LEU A O 1
ATOM 1204 N N . CYS A 1 157 ? 3.014 -4.698 -12.248 1.00 77.25 157 CYS A N 1
ATOM 1205 C CA . CYS A 1 157 ? 1.941 -5.686 -12.324 1.00 77.25 157 CYS A CA 1
ATOM 1206 C C . CYS A 1 157 ? 2.448 -7.126 -12.561 1.00 77.2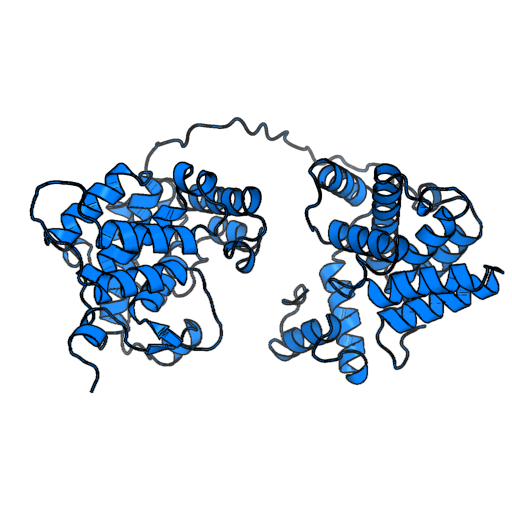5 157 CYS A C 1
ATOM 1208 O O . CYS A 1 157 ? 3.342 -7.378 -13.372 1.00 77.25 157 CYS A O 1
ATOM 1210 N N . SER A 1 158 ? 1.802 -8.112 -11.926 1.00 75.31 158 SER A N 1
ATOM 1211 C CA . SER A 1 158 ? 2.040 -9.546 -12.170 1.00 75.31 158 SER A CA 1
ATOM 1212 C C . SER A 1 158 ? 1.265 -10.101 -13.372 1.00 75.31 158 SER A C 1
ATOM 1214 O O . SER A 1 158 ? 1.687 -11.090 -13.972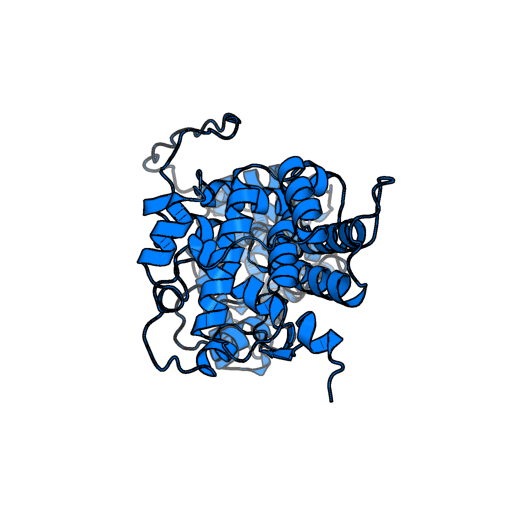 1.00 75.31 158 SER A O 1
ATOM 1216 N N . GLU A 1 159 ? 0.168 -9.451 -13.764 1.00 79.19 159 GLU A N 1
ATOM 1217 C CA . GLU A 1 159 ? -0.712 -9.866 -14.857 1.00 79.19 159 GLU A CA 1
ATOM 1218 C C . GLU A 1 159 ? -1.059 -8.687 -15.782 1.00 79.19 159 GLU A C 1
ATOM 1220 O O . GLU A 1 159 ? -1.015 -7.523 -15.392 1.00 79.19 159 GLU A O 1
ATOM 1225 N N . GLY A 1 160 ? -1.432 -8.988 -17.029 1.00 86.88 160 GLY A N 1
ATOM 1226 C CA . GLY A 1 160 ? -1.890 -7.992 -18.001 1.00 86.88 160 GLY A CA 1
ATOM 1227 C C . GLY A 1 160 ? -0.859 -7.613 -19.066 1.00 86.88 160 GLY A C 1
ATOM 1228 O O . GLY A 1 160 ? 0.106 -8.337 -19.329 1.00 86.88 160 GLY A O 1
ATOM 1229 N N . LYS A 1 161 ? -1.122 -6.492 -19.747 1.00 88.88 161 LYS A N 1
ATOM 1230 C CA . LYS A 1 161 ? -0.325 -5.995 -20.875 1.00 88.88 161 LYS A CA 1
ATOM 1231 C C . LYS A 1 161 ? 0.110 -4.545 -20.663 1.00 88.88 161 LYS A C 1
ATOM 1233 O O . LYS A 1 161 ? -0.601 -3.760 -20.032 1.00 88.88 161 LYS A O 1
ATOM 1238 N N . ILE A 1 162 ? 1.251 -4.197 -21.238 1.00 91.56 162 ILE A N 1
ATOM 1239 C CA . ILE A 1 162 ? 1.826 -2.847 -21.262 1.00 91.56 162 ILE A CA 1
ATOM 1240 C C . ILE A 1 162 ? 2.414 -2.569 -22.656 1.00 91.56 162 ILE A C 1
ATOM 1242 O O . ILE A 1 162 ? 2.532 -3.479 -23.483 1.00 91.56 162 ILE A O 1
ATOM 1246 N N . THR A 1 163 ? 2.747 -1.313 -22.945 1.00 92.06 163 THR A N 1
ATOM 1247 C CA . THR A 1 163 ? 3.481 -0.930 -24.157 1.00 92.06 163 THR A CA 1
ATOM 1248 C C . THR A 1 163 ? 4.922 -1.445 -24.103 1.00 92.06 163 THR A C 1
ATOM 1250 O O . THR A 1 163 ? 5.517 -1.548 -23.032 1.00 92.06 163 THR A O 1
ATOM 1253 N N . ALA A 1 164 ? 5.517 -1.748 -25.259 1.00 89.31 164 ALA A N 1
ATOM 1254 C CA . ALA A 1 164 ? 6.910 -2.197 -25.324 1.00 89.31 164 ALA A CA 1
ATOM 1255 C C . ALA A 1 164 ? 7.887 -1.147 -24.761 1.00 89.31 164 ALA A C 1
ATOM 1257 O O . ALA A 1 164 ? 8.857 -1.504 -24.099 1.00 89.31 164 ALA A O 1
ATOM 1258 N N . VAL A 1 165 ? 7.599 0.144 -24.969 1.00 90.56 165 VAL A N 1
ATOM 1259 C CA . VAL A 1 165 ? 8.380 1.259 -24.404 1.00 90.56 165 VAL A CA 1
ATOM 1260 C C . VAL A 1 165 ? 8.248 1.312 -22.880 1.00 90.56 165 VAL A C 1
ATOM 1262 O O . VAL A 1 165 ? 9.264 1.412 -22.199 1.00 90.56 165 VAL A O 1
ATOM 1265 N N . GLY A 1 166 ? 7.031 1.177 -22.339 1.00 90.31 166 GLY A N 1
ATOM 1266 C CA . GLY A 1 166 ? 6.800 1.146 -20.892 1.00 90.31 166 GLY A CA 1
ATOM 1267 C C . GLY A 1 166 ? 7.458 -0.057 -20.219 1.00 90.31 166 GLY A C 1
ATOM 1268 O O . GLY A 1 166 ? 8.088 0.087 -19.177 1.00 90.31 166 GLY A O 1
ATOM 1269 N N . GLN A 1 167 ? 7.408 -1.230 -20.852 1.00 89.69 167 GLN A N 1
ATOM 1270 C CA . GLN A 1 167 ? 8.082 -2.414 -20.327 1.00 89.69 167 GLN A CA 1
ATOM 1271 C C . GLN A 1 167 ? 9.602 -2.296 -20.366 1.00 89.69 167 GLN A C 1
ATOM 1273 O O . GLN A 1 167 ? 10.267 -2.753 -19.439 1.00 89.69 167 GLN A O 1
ATOM 1278 N N . LEU A 1 168 ? 10.162 -1.716 -21.435 1.00 90.12 168 LEU A N 1
ATOM 1279 C CA . LEU A 1 168 ? 11.603 -1.499 -21.504 1.00 90.12 168 LEU A CA 1
ATOM 1280 C C . LEU A 1 168 ? 12.058 -0.534 -20.412 1.00 90.12 168 LEU A C 1
ATOM 1282 O O . LEU A 1 168 ? 13.067 -0.792 -19.764 1.00 90.12 168 LEU A O 1
ATOM 1286 N N . LEU A 1 169 ? 11.287 0.535 -20.201 1.00 90.94 169 LEU A N 1
ATOM 1287 C CA . LEU A 1 169 ? 11.534 1.503 -19.144 1.00 90.94 169 LEU A CA 1
ATOM 1288 C C . LEU A 1 169 ? 11.516 0.820 -17.773 1.00 90.94 169 LEU A C 1
ATOM 1290 O O . LEU A 1 169 ? 12.491 0.950 -17.047 1.00 90.94 169 LEU A O 1
ATOM 1294 N N . GLN A 1 170 ? 10.485 0.022 -17.467 1.00 88.69 170 GLN A N 1
ATOM 1295 C CA . GLN A 1 170 ? 10.417 -0.758 -16.226 1.00 88.69 170 GLN A CA 1
ATOM 1296 C C . GLN A 1 170 ? 11.612 -1.701 -16.060 1.00 88.69 170 GLN A C 1
ATOM 1298 O O . GLN A 1 170 ? 12.192 -1.780 -14.987 1.00 88.69 170 GLN A O 1
ATOM 1303 N N . LEU A 1 171 ? 11.999 -2.440 -17.104 1.00 84.69 171 LEU A N 1
ATOM 1304 C CA . LEU A 1 171 ? 13.147 -3.348 -17.024 1.00 84.69 171 LEU A CA 1
ATOM 1305 C C . LEU A 1 171 ? 14.446 -2.589 -16.740 1.00 84.69 171 LEU A C 1
ATOM 1307 O O . LEU A 1 171 ? 15.257 -3.052 -15.941 1.00 84.69 171 LEU A O 1
ATOM 1311 N N . ALA A 1 172 ? 14.629 -1.431 -17.374 1.00 84.38 172 ALA A N 1
ATOM 1312 C CA . ALA A 1 172 ? 15.818 -0.613 -17.215 1.00 84.38 172 ALA A CA 1
ATOM 1313 C C . ALA A 1 172 ? 15.878 0.085 -15.846 1.00 84.38 172 ALA A C 1
ATOM 1315 O O . ALA A 1 172 ? 16.944 0.075 -15.235 1.00 84.38 172 ALA A O 1
ATOM 1316 N N . THR A 1 173 ? 14.764 0.622 -15.336 1.00 81.88 173 THR A N 1
ATOM 1317 C CA . THR A 1 173 ? 14.692 1.203 -13.984 1.00 81.88 173 THR A CA 1
ATOM 1318 C C . THR A 1 173 ? 14.834 0.118 -12.920 1.00 81.88 173 THR A C 1
ATOM 1320 O O . THR A 1 173 ? 15.681 0.228 -12.047 1.00 81.88 173 THR A O 1
ATOM 1323 N N . ILE A 1 174 ? 14.144 -1.024 -13.039 1.00 74.25 174 ILE A N 1
ATOM 1324 C CA . ILE A 1 174 ? 14.298 -2.150 -12.097 1.00 74.25 174 ILE A CA 1
ATOM 1325 C C . ILE A 1 174 ? 15.739 -2.670 -12.068 1.00 74.25 174 ILE A C 1
ATOM 1327 O O . ILE A 1 174 ? 16.258 -2.978 -11.001 1.00 74.25 174 ILE A O 1
ATOM 1331 N N . PHE A 1 175 ? 16.397 -2.791 -13.216 1.00 69.62 175 PHE A N 1
ATOM 1332 C CA . PHE A 1 175 ? 17.790 -3.232 -13.269 1.00 69.62 175 PHE A CA 1
ATOM 1333 C C . PHE A 1 175 ? 18.749 -2.253 -12.574 1.00 69.62 175 PHE A C 1
ATOM 1335 O O . PHE A 1 175 ? 19.729 -2.673 -11.957 1.00 69.62 175 PHE A O 1
ATOM 1342 N N . GLU A 1 176 ? 18.475 -0.953 -12.669 1.00 61.66 176 GLU A N 1
ATOM 1343 C CA . GLU A 1 176 ? 19.343 0.110 -12.164 1.00 61.66 176 GLU A CA 1
ATOM 1344 C C . GLU A 1 176 ? 19.079 0.441 -10.679 1.00 61.66 176 GLU A C 1
ATOM 1346 O O . GLU A 1 176 ? 20.032 0.576 -9.900 1.00 61.66 176 GLU A O 1
ATOM 1351 N N . ASP A 1 177 ? 17.803 0.462 -10.284 1.00 58.41 177 ASP A N 1
ATOM 1352 C CA . ASP A 1 177 ? 17.300 0.830 -8.956 1.00 58.41 177 ASP A CA 1
ATOM 1353 C C . ASP A 1 177 ? 17.123 -0.373 -8.021 1.00 58.41 177 ASP A C 1
ATOM 1355 O O . ASP A 1 177 ? 17.252 -0.246 -6.804 1.00 58.41 177 ASP A O 1
ATOM 1359 N N . ASN A 1 178 ? 16.846 -1.566 -8.559 1.00 53.31 178 ASN A N 1
ATOM 1360 C CA . ASN A 1 178 ? 16.362 -2.708 -7.785 1.00 53.31 178 ASN A CA 1
ATOM 1361 C C . ASN A 1 178 ? 17.349 -3.895 -7.785 1.00 53.31 178 ASN A C 1
ATOM 1363 O O . ASN A 1 178 ? 17.368 -4.764 -8.656 1.00 53.31 178 ASN A O 1
ATOM 1367 N N . THR A 1 179 ? 18.044 -4.057 -6.656 1.00 51.66 179 THR A N 1
ATOM 1368 C CA . THR A 1 179 ? 18.397 -5.362 -6.045 1.00 51.66 179 THR A CA 1
ATOM 1369 C C . THR A 1 179 ? 19.313 -6.348 -6.796 1.00 51.66 179 THR A C 1
ATOM 1371 O O . THR A 1 179 ? 19.547 -7.442 -6.281 1.00 51.66 179 THR A O 1
ATOM 1374 N N . GLY A 1 180 ? 19.863 -6.017 -7.968 1.00 47.75 180 GLY A N 1
ATOM 1375 C CA . GLY A 1 180 ? 20.659 -6.967 -8.764 1.00 47.75 180 GLY A CA 1
ATOM 1376 C C . GLY A 1 180 ? 19.823 -8.051 -9.463 1.00 47.75 180 GLY A C 1
ATOM 1377 O O . GLY A 1 180 ? 20.361 -9.077 -9.885 1.00 47.75 180 GLY A O 1
ATOM 1378 N N . ALA A 1 181 ? 18.509 -7.838 -9.593 1.00 54.16 181 ALA A N 1
ATOM 1379 C CA . ALA A 1 181 ? 17.649 -8.679 -10.416 1.00 54.16 181 ALA A CA 1
ATOM 1380 C C . ALA A 1 181 ? 18.002 -8.489 -11.902 1.00 54.16 181 ALA A C 1
ATOM 1382 O O . ALA A 1 181 ? 18.252 -7.373 -12.351 1.00 54.16 181 ALA A O 1
ATOM 1383 N N . TYR A 1 182 ? 18.020 -9.582 -12.670 1.00 62.97 182 TYR A N 1
ATOM 1384 C CA . TYR A 1 182 ? 18.305 -9.572 -14.113 1.00 62.97 182 TYR A CA 1
ATOM 1385 C C . TYR A 1 182 ? 19.712 -9.083 -14.504 1.00 62.97 182 TYR A C 1
ATOM 1387 O O . TYR A 1 182 ? 19.911 -8.635 -15.632 1.00 62.97 182 TYR A O 1
ATOM 1395 N N . ALA A 1 183 ? 20.704 -9.230 -13.616 1.00 60.78 183 ALA A N 1
ATOM 1396 C CA . ALA A 1 183 ? 22.109 -8.909 -13.897 1.00 60.78 183 ALA A CA 1
ATOM 1397 C C . ALA A 1 183 ? 22.639 -9.563 -15.193 1.00 60.78 183 ALA A C 1
ATOM 1399 O O . ALA A 1 183 ? 23.466 -8.980 -15.885 1.00 60.78 183 ALA A O 1
ATOM 1400 N N . ASP A 1 184 ? 22.103 -10.729 -15.566 1.00 66.31 184 ASP A N 1
ATOM 1401 C CA . ASP A 1 184 ? 22.471 -11.460 -16.786 1.00 66.31 184 ASP A CA 1
ATOM 1402 C C . ASP A 1 184 ? 21.991 -10.791 -18.091 1.00 66.31 184 ASP A C 1
ATOM 1404 O O . ASP A 1 184 ? 22.410 -11.184 -19.180 1.00 66.31 184 ASP A O 1
ATOM 1408 N N . CYS A 1 185 ? 21.112 -9.785 -18.010 1.00 71.06 185 CYS A N 1
ATOM 1409 C CA . CYS A 1 185 ? 20.531 -9.115 -19.178 1.00 71.06 185 CYS A CA 1
ATOM 1410 C C . CYS A 1 185 ? 21.448 -8.048 -19.796 1.00 71.06 185 CYS A C 1
ATOM 1412 O O . CYS A 1 185 ? 21.223 -7.647 -20.939 1.00 71.06 185 CYS A O 1
ATOM 1414 N N . VAL A 1 186 ? 22.471 -7.587 -19.067 1.00 75.25 186 VAL A N 1
ATOM 1415 C CA . VAL A 1 186 ? 23.426 -6.566 -19.522 1.00 75.25 186 VAL A CA 1
ATOM 1416 C C . VAL A 1 186 ? 24.845 -7.031 -19.216 1.00 75.25 186 VAL A C 1
ATOM 1418 O O . VAL A 1 186 ? 25.140 -7.514 -18.129 1.00 75.25 186 VAL A O 1
ATOM 1421 N N . HIS A 1 187 ? 25.753 -6.874 -20.177 1.00 79.88 187 HIS A N 1
ATOM 1422 C CA . HIS A 1 187 ? 27.140 -7.286 -19.993 1.00 79.88 187 HIS A CA 1
ATOM 1423 C C . HIS A 1 187 ? 27.843 -6.422 -18.919 1.00 79.88 187 HIS A C 1
ATOM 1425 O O . HIS A 1 187 ? 27.740 -5.195 -18.983 1.00 79.88 187 HIS A O 1
ATOM 1431 N N . PRO A 1 188 ? 28.641 -6.999 -17.996 1.00 78.12 188 PRO A N 1
ATOM 1432 C CA . PRO A 1 188 ? 29.308 -6.244 -16.926 1.00 78.12 188 PRO A CA 1
ATOM 1433 C C . PRO A 1 188 ? 30.163 -5.065 -17.413 1.00 78.12 188 PRO A C 1
ATOM 1435 O O . PRO A 1 188 ? 30.117 -3.985 -16.836 1.00 78.12 188 PRO A O 1
ATOM 1438 N N . ALA A 1 189 ? 30.883 -5.233 -18.527 1.00 79.44 189 ALA A N 1
ATOM 1439 C CA . ALA A 1 189 ? 31.674 -4.145 -19.113 1.00 79.44 189 ALA A CA 1
ATOM 1440 C C . ALA A 1 189 ? 30.810 -2.975 -19.636 1.00 79.44 189 ALA A C 1
ATOM 1442 O O . ALA A 1 189 ? 31.272 -1.840 -19.660 1.00 79.44 189 ALA A O 1
ATOM 1443 N N . THR A 1 190 ? 29.553 -3.222 -20.029 1.00 81.50 190 THR A N 1
ATOM 1444 C CA . THR A 1 190 ? 28.608 -2.152 -20.398 1.00 81.50 190 THR A CA 1
ATOM 1445 C C . THR A 1 190 ? 28.148 -1.387 -19.160 1.00 81.50 190 THR A C 1
ATOM 1447 O O . THR A 1 190 ? 28.038 -0.168 -19.213 1.00 81.50 190 THR A O 1
ATOM 1450 N N . ILE A 1 191 ? 27.933 -2.079 -18.034 1.00 79.81 191 ILE A N 1
ATOM 1451 C CA . ILE A 1 191 ? 27.607 -1.448 -16.743 1.00 79.81 191 ILE A CA 1
ATOM 1452 C C . ILE A 1 191 ? 28.742 -0.521 -16.301 1.00 79.81 191 ILE A C 1
ATOM 1454 O O . ILE A 1 191 ? 28.491 0.616 -15.901 1.00 79.81 191 ILE A O 1
ATOM 1458 N N . GLU A 1 192 ? 29.984 -0.990 -16.420 1.00 80.44 192 GLU A N 1
ATOM 1459 C CA . GLU A 1 192 ? 31.183 -0.217 -16.096 1.00 80.44 192 GLU A CA 1
ATOM 1460 C C . GLU A 1 192 ? 31.323 1.020 -17.001 1.00 80.44 192 GLU A C 1
ATOM 1462 O O . GLU A 1 192 ? 31.428 2.132 -16.487 1.00 80.44 192 GLU A O 1
ATOM 1467 N N . ASP A 1 193 ? 31.239 0.867 -18.328 1.00 82.38 193 ASP A N 1
ATOM 1468 C CA . ASP A 1 193 ? 31.359 1.986 -19.281 1.00 82.38 193 ASP A CA 1
ATOM 1469 C C . ASP A 1 193 ? 30.270 3.057 -19.075 1.00 82.38 193 ASP A C 1
ATOM 1471 O O . ASP A 1 193 ? 30.565 4.251 -18.987 1.00 82.38 193 ASP A O 1
ATOM 1475 N N . VAL A 1 194 ? 29.011 2.638 -18.909 1.00 83.69 194 VAL A N 1
ATOM 1476 C CA . VAL A 1 194 ? 27.879 3.545 -18.656 1.00 83.69 194 VAL A CA 1
ATOM 1477 C C . VAL A 1 194 ? 28.034 4.261 -17.311 1.00 83.69 194 VAL A C 1
ATOM 1479 O O . VAL A 1 194 ? 27.841 5.475 -17.236 1.00 83.69 194 VAL A O 1
ATOM 1482 N N . SER A 1 195 ? 28.420 3.545 -16.252 1.00 80.75 195 SER A N 1
ATOM 1483 C CA . SER A 1 195 ? 28.585 4.124 -14.909 1.00 80.75 195 SER A CA 1
ATOM 1484 C C . SER A 1 195 ? 29.799 5.052 -14.807 1.00 80.75 195 SER A C 1
ATOM 1486 O O . SER A 1 195 ? 29.776 6.003 -14.024 1.00 80.75 195 SER A O 1
ATOM 1488 N N . HIS A 1 196 ? 30.839 4.827 -15.617 1.00 80.94 196 HIS A N 1
ATOM 1489 C CA . HIS A 1 196 ? 31.977 5.739 -15.737 1.00 80.94 196 HIS A CA 1
ATOM 1490 C C . HIS A 1 196 ? 31.616 7.043 -16.452 1.00 80.94 196 HIS A C 1
ATOM 1492 O O . HIS A 1 196 ? 32.076 8.108 -16.037 1.00 80.94 196 HIS A O 1
ATOM 1498 N N . GLN A 1 197 ? 30.814 6.974 -17.516 1.00 81.75 197 GLN A N 1
ATOM 1499 C CA . GLN A 1 197 ? 30.411 8.158 -18.282 1.00 81.75 197 GLN A CA 1
ATOM 1500 C C . GLN A 1 197 ? 29.299 8.956 -17.589 1.00 81.75 197 GLN A C 1
ATOM 1502 O O . GLN A 1 197 ? 29.283 10.184 -17.683 1.00 81.75 197 GLN A O 1
ATOM 1507 N N . PHE A 1 198 ? 28.422 8.282 -16.838 1.00 83.19 198 PHE A N 1
ATOM 1508 C CA . PHE A 1 198 ? 27.312 8.891 -16.098 1.00 83.19 198 PHE A CA 1
ATOM 1509 C C . PHE A 1 198 ? 27.349 8.501 -14.611 1.00 83.19 198 PHE A C 1
ATOM 1511 O O . PHE A 1 198 ? 26.610 7.605 -14.185 1.00 83.19 198 PHE A O 1
ATOM 1518 N N . PRO A 1 199 ? 28.175 9.184 -13.793 1.00 78.88 199 PRO A N 1
ATOM 1519 C CA . PRO A 1 199 ? 28.375 8.836 -12.388 1.00 78.88 199 PRO A CA 1
ATOM 1520 C C . PRO A 1 199 ? 27.073 8.790 -11.577 1.00 78.88 199 PRO A C 1
ATOM 1522 O O . PRO A 1 199 ? 26.188 9.636 -11.750 1.00 78.88 199 PRO A O 1
ATOM 1525 N N . ARG A 1 200 ? 26.975 7.815 -10.659 1.00 71.62 200 ARG A N 1
ATOM 1526 C CA . ARG A 1 200 ? 25.804 7.610 -9.781 1.00 71.62 200 ARG A CA 1
ATOM 1527 C C . ARG A 1 200 ? 25.666 8.678 -8.703 1.00 71.62 200 ARG A C 1
ATOM 1529 O O . ARG A 1 200 ? 24.550 9.063 -8.389 1.00 71.62 200 ARG A O 1
ATOM 1536 N N . MET A 1 201 ? 26.782 9.173 -8.166 1.00 75.25 201 MET A N 1
ATOM 1537 C CA . MET A 1 201 ? 26.806 10.276 -7.192 1.00 75.25 201 MET A CA 1
ATOM 1538 C C . MET A 1 201 ? 25.911 10.037 -5.957 1.00 75.25 201 MET A C 1
ATOM 1540 O O . MET A 1 201 ? 25.246 10.960 -5.494 1.00 75.25 201 MET A O 1
ATOM 1544 N N . GLY A 1 202 ? 25.867 8.809 -5.428 1.00 70.81 202 GLY A N 1
ATOM 1545 C CA . GLY A 1 202 ? 24.994 8.478 -4.296 1.00 70.81 202 GLY A CA 1
ATOM 1546 C C . GLY A 1 202 ? 23.524 8.265 -4.675 1.00 70.81 202 GLY A C 1
ATOM 1547 O O . GLY A 1 202 ? 22.656 8.432 -3.817 1.00 70.81 202 GLY A O 1
ATOM 1548 N N . TRP A 1 203 ? 23.238 7.925 -5.938 1.00 75.88 203 TRP A N 1
ATOM 1549 C CA . TRP A 1 203 ? 21.887 7.751 -6.489 1.00 75.88 203 TRP A CA 1
ATOM 1550 C C . TRP A 1 203 ? 20.957 6.965 -5.568 1.00 75.88 203 TRP A C 1
ATOM 1552 O O . TRP A 1 203 ? 19.857 7.426 -5.287 1.00 75.88 203 TRP A O 1
ATOM 1562 N N . SER A 1 204 ? 21.423 5.835 -5.031 1.00 74.25 204 SER A N 1
ATOM 1563 C CA . SER A 1 204 ? 20.605 4.959 -4.186 1.00 74.25 204 SER A CA 1
ATOM 1564 C C . SER A 1 204 ? 20.069 5.679 -2.936 1.00 74.25 204 SER A C 1
ATOM 1566 O O . SER A 1 204 ? 18.940 5.442 -2.515 1.00 74.25 204 SER A O 1
ATOM 1568 N N . HIS A 1 205 ? 20.840 6.618 -2.377 1.00 75.94 205 HIS A N 1
ATOM 1569 C CA . HIS A 1 205 ? 20.405 7.451 -1.252 1.00 75.94 205 HIS A CA 1
ATOM 1570 C C . HIS A 1 205 ? 19.477 8.582 -1.702 1.00 75.94 205 HIS A C 1
ATOM 1572 O O . HIS A 1 205 ? 18.484 8.856 -1.032 1.00 75.94 205 HIS A O 1
ATOM 1578 N N . CYS A 1 206 ? 19.784 9.234 -2.829 1.00 75.62 206 CYS A N 1
ATOM 1579 C CA . CYS A 1 206 ? 18.946 10.296 -3.384 1.00 75.62 206 CYS A CA 1
ATOM 1580 C C . CYS A 1 206 ? 17.552 9.778 -3.749 1.00 75.62 206 CYS A C 1
ATOM 1582 O O . CYS A 1 206 ? 16.561 10.382 -3.357 1.00 75.62 206 CYS A O 1
ATOM 1584 N N . PHE A 1 207 ? 17.478 8.642 -4.438 1.00 79.31 207 PHE A N 1
ATOM 1585 C CA . PHE A 1 207 ? 16.220 8.040 -4.853 1.00 79.31 207 PHE A CA 1
ATOM 1586 C C . PHE A 1 207 ? 15.401 7.563 -3.651 1.00 79.31 207 PHE A C 1
ATOM 1588 O O . PHE A 1 207 ? 14.229 7.912 -3.541 1.00 79.31 207 PHE A O 1
ATOM 1595 N N . ALA A 1 208 ? 16.020 6.869 -2.686 1.00 78.62 208 ALA A N 1
ATOM 1596 C CA . ALA A 1 208 ? 15.342 6.483 -1.446 1.00 78.62 208 ALA A CA 1
ATOM 1597 C C . ALA A 1 208 ? 14.764 7.704 -0.704 1.00 78.62 208 ALA A C 1
ATOM 1599 O O . ALA A 1 208 ? 13.608 7.677 -0.284 1.00 78.62 208 ALA A O 1
ATOM 1600 N N . ALA A 1 209 ? 15.526 8.799 -0.601 1.00 80.38 209 ALA A N 1
ATOM 1601 C CA . ALA A 1 209 ? 15.051 10.040 0.009 1.00 80.38 209 ALA A CA 1
ATOM 1602 C C . ALA A 1 209 ? 13.878 10.665 -0.766 1.00 80.38 209 ALA A C 1
ATOM 1604 O O . ALA A 1 209 ? 12.911 11.104 -0.148 1.00 80.38 209 ALA A O 1
ATOM 1605 N N . THR A 1 210 ? 13.926 10.673 -2.100 1.00 82.06 210 THR A N 1
ATOM 1606 C CA . THR A 1 210 ? 12.833 11.166 -2.950 1.00 82.06 210 THR A CA 1
ATOM 1607 C C . THR A 1 210 ? 11.558 10.334 -2.793 1.00 82.06 210 THR A C 1
ATOM 1609 O O . THR A 1 210 ? 10.471 10.900 -2.703 1.00 82.06 210 THR A O 1
ATOM 1612 N N . ILE A 1 211 ? 11.672 9.007 -2.685 1.00 82.25 211 ILE A N 1
ATOM 1613 C CA . ILE A 1 211 ? 10.528 8.116 -2.449 1.00 82.25 211 ILE A CA 1
ATOM 1614 C C . ILE A 1 211 ? 9.920 8.351 -1.061 1.00 82.25 211 ILE A C 1
ATOM 1616 O O . ILE A 1 211 ? 8.704 8.499 -0.943 1.00 82.25 211 ILE A O 1
ATOM 1620 N N . HIS A 1 212 ? 10.747 8.459 -0.015 1.00 82.88 212 HIS A N 1
ATOM 1621 C CA . HIS A 1 212 ? 10.263 8.829 1.319 1.00 82.88 212 HIS A CA 1
ATOM 1622 C C . HIS A 1 212 ? 9.554 10.186 1.295 1.00 82.88 212 HIS A C 1
ATOM 1624 O O . HIS A 1 212 ? 8.461 10.321 1.838 1.00 82.88 212 HIS A O 1
ATOM 1630 N N . ARG A 1 213 ? 10.124 11.166 0.590 1.00 84.81 213 ARG A N 1
ATOM 1631 C CA . ARG A 1 213 ? 9.552 12.504 0.455 1.00 84.81 213 ARG A CA 1
ATOM 1632 C C . ARG A 1 213 ? 8.197 12.511 -0.258 1.00 84.81 213 ARG A C 1
ATOM 1634 O O . ARG A 1 213 ? 7.288 13.217 0.178 1.00 84.81 213 ARG A O 1
ATOM 1641 N N . GLU A 1 214 ? 8.043 11.733 -1.328 1.00 84.56 214 GLU A N 1
ATOM 1642 C CA . GLU A 1 214 ? 6.758 11.555 -2.015 1.00 84.56 214 GLU A CA 1
ATOM 1643 C C . GLU A 1 214 ? 5.723 10.915 -1.083 1.00 84.56 214 GLU A C 1
ATOM 1645 O O . GLU A 1 214 ? 4.600 11.409 -0.995 1.00 84.56 214 GLU A O 1
ATOM 1650 N N . ASN A 1 215 ? 6.098 9.871 -0.342 1.00 84.62 215 ASN A N 1
ATOM 1651 C CA . ASN A 1 215 ? 5.195 9.193 0.593 1.00 84.62 215 ASN A CA 1
ATOM 1652 C C . ASN A 1 215 ? 4.790 10.100 1.772 1.00 84.62 215 ASN A C 1
ATOM 1654 O O . ASN A 1 215 ? 3.631 10.086 2.188 1.00 84.62 215 ASN A O 1
ATOM 1658 N N . GLU A 1 216 ? 5.699 10.947 2.265 1.00 86.50 216 GLU A N 1
ATOM 1659 C CA . GLU A 1 216 ? 5.408 11.963 3.287 1.00 86.50 216 GLU A CA 1
ATOM 1660 C C . GLU A 1 216 ? 4.418 13.025 2.790 1.00 86.50 216 GLU A C 1
ATOM 1662 O O . GLU A 1 216 ? 3.456 13.370 3.480 1.00 86.50 216 GLU A O 1
ATOM 1667 N N . LEU A 1 217 ? 4.664 13.585 1.601 1.00 85.50 217 LEU A N 1
ATOM 1668 C CA . LEU A 1 217 ? 3.835 14.651 1.036 1.00 85.50 217 LEU A CA 1
ATOM 1669 C C . LEU A 1 217 ? 2.490 14.128 0.533 1.00 85.50 217 LEU A C 1
ATOM 1671 O O . LEU A 1 217 ? 1.480 14.840 0.587 1.00 85.50 217 LEU A O 1
ATOM 1675 N N . LYS A 1 218 ? 2.477 12.897 0.021 1.00 87.94 218 LYS A N 1
ATOM 1676 C CA . LYS A 1 218 ? 1.336 12.277 -0.644 1.00 87.94 218 LYS A CA 1
ATOM 1677 C C . LYS A 1 218 ? 1.179 10.832 -0.154 1.00 87.94 218 LYS A C 1
ATOM 1679 O O . LYS A 1 218 ? 1.452 9.902 -0.904 1.00 87.94 218 LYS A O 1
ATOM 1684 N N . PRO A 1 219 ? 0.603 10.616 1.043 1.00 86.62 219 PRO A N 1
ATOM 1685 C CA . PRO A 1 219 ? 0.374 9.268 1.585 1.00 86.62 219 PRO A CA 1
ATOM 1686 C C . PRO A 1 219 ? -0.605 8.401 0.771 1.00 86.62 219 PRO A C 1
ATOM 1688 O O . PRO A 1 219 ? -0.837 7.242 1.088 1.00 86.62 219 PRO A O 1
ATOM 1691 N N . TRP A 1 220 ? -1.255 8.978 -0.241 1.00 87.62 220 TRP A N 1
ATOM 1692 C CA . TRP A 1 220 ? -2.126 8.293 -1.201 1.00 87.62 220 TRP A CA 1
ATOM 1693 C C . TRP A 1 220 ? -1.459 8.122 -2.575 1.00 87.62 220 TRP A C 1
ATOM 1695 O O . TRP A 1 220 ? -2.155 7.855 -3.557 1.00 87.62 220 TRP A O 1
ATOM 1705 N N . SER A 1 221 ? -0.149 8.365 -2.687 1.00 88.06 221 SER A N 1
ATOM 1706 C CA . SER A 1 221 ? 0.590 8.212 -3.937 1.00 88.06 221 SER A CA 1
ATOM 1707 C C . SER A 1 221 ? 0.597 6.753 -4.389 1.00 88.06 221 SER A C 1
ATOM 1709 O O . SER A 1 221 ? 0.552 5.827 -3.578 1.00 88.06 221 SER A O 1
ATOM 1711 N N . HIS A 1 222 ? 0.669 6.546 -5.702 1.00 86.50 222 HIS A N 1
ATOM 1712 C CA . HIS A 1 222 ? 0.858 5.223 -6.279 1.00 86.50 222 HIS A CA 1
ATOM 1713 C C . HIS A 1 222 ? 2.154 4.573 -5.772 1.00 86.50 222 HIS A C 1
ATOM 1715 O O . HIS A 1 222 ? 2.156 3.390 -5.472 1.00 86.50 222 HIS A O 1
ATOM 1721 N N . THR A 1 223 ? 3.206 5.353 -5.533 1.00 83.44 223 THR A N 1
ATOM 1722 C CA . THR A 1 223 ? 4.489 4.899 -4.977 1.00 83.44 223 THR A CA 1
ATOM 1723 C C . THR A 1 223 ? 4.364 4.060 -3.695 1.00 83.44 223 THR A C 1
ATOM 1725 O O . THR A 1 223 ? 5.161 3.145 -3.483 1.00 83.44 223 THR A O 1
ATOM 1728 N N . THR A 1 224 ? 3.331 4.280 -2.871 1.00 81.94 224 THR A N 1
ATOM 1729 C CA . THR A 1 224 ? 3.050 3.443 -1.687 1.00 81.94 224 THR A CA 1
ATOM 1730 C C . THR A 1 224 ? 2.829 1.959 -2.020 1.00 81.94 224 THR A C 1
ATOM 1732 O O . THR A 1 224 ? 3.123 1.099 -1.188 1.00 81.94 224 THR A O 1
ATOM 1735 N N . THR A 1 225 ? 2.399 1.612 -3.242 1.00 79.12 225 THR A N 1
ATOM 1736 C CA . THR A 1 225 ? 2.210 0.215 -3.675 1.00 79.12 225 THR A CA 1
ATOM 1737 C C . THR A 1 225 ? 3.521 -0.557 -3.809 1.00 79.12 225 THR A C 1
ATOM 1739 O O . THR A 1 225 ? 3.502 -1.787 -3.813 1.00 79.12 225 THR A O 1
ATOM 1742 N N . LEU A 1 226 ? 4.661 0.135 -3.905 1.00 70.38 226 LEU A N 1
ATOM 1743 C CA . LEU A 1 226 ? 5.990 -0.485 -3.910 1.00 70.38 226 LEU A CA 1
ATOM 1744 C C . LEU A 1 226 ? 6.448 -0.902 -2.498 1.00 70.38 226 LEU A C 1
ATOM 1746 O O . LEU A 1 226 ? 7.364 -1.717 -2.362 1.00 70.38 226 LEU A O 1
ATOM 1750 N N . GLY A 1 227 ? 5.779 -0.395 -1.458 1.00 68.38 227 GLY A N 1
ATOM 1751 C CA . GLY A 1 227 ? 6.105 -0.590 -0.048 1.00 68.38 227 GLY A CA 1
ATOM 1752 C C . GLY A 1 227 ? 6.910 0.581 0.519 1.00 68.38 227 GLY A C 1
ATOM 1753 O O . GLY A 1 227 ? 8.002 0.874 0.037 1.00 68.38 227 GLY A O 1
ATOM 1754 N N . GLU A 1 228 ? 6.380 1.214 1.571 1.00 64.00 228 GLU A N 1
ATOM 1755 C CA . GLU A 1 228 ? 6.886 2.481 2.132 1.00 64.00 228 GLU A CA 1
ATOM 1756 C C . GLU A 1 228 ? 8.338 2.403 2.634 1.00 64.00 228 GLU A C 1
ATOM 1758 O O . GLU A 1 228 ? 9.110 3.322 2.376 1.00 64.00 228 GLU A O 1
ATOM 1763 N N . ASP A 1 229 ? 8.734 1.279 3.243 1.00 65.44 229 ASP A N 1
ATOM 1764 C CA . ASP A 1 229 ? 10.110 1.040 3.714 1.00 65.44 229 ASP A CA 1
ATOM 1765 C C . ASP A 1 229 ? 10.823 -0.084 2.950 1.00 65.44 229 ASP A C 1
ATOM 1767 O O . ASP A 1 229 ? 12.046 -0.083 2.791 1.00 65.44 229 ASP A O 1
ATOM 1771 N N . ALA A 1 230 ? 10.063 -1.062 2.446 1.00 65.31 230 ALA A N 1
ATOM 1772 C CA . ALA A 1 230 ? 10.618 -2.248 1.801 1.00 65.31 230 ALA A CA 1
ATOM 1773 C C . ALA A 1 230 ? 11.304 -1.925 0.468 1.00 65.31 230 ALA A C 1
ATOM 1775 O O . ALA A 1 230 ? 12.296 -2.570 0.124 1.00 65.31 230 ALA A O 1
ATOM 1776 N N . PHE A 1 231 ? 10.788 -0.952 -0.287 1.00 64.75 231 PHE A N 1
ATOM 1777 C CA . PHE A 1 231 ? 11.382 -0.531 -1.552 1.00 64.75 231 PHE A CA 1
ATOM 1778 C C . PHE A 1 231 ? 12.603 0.381 -1.342 1.00 64.75 231 PHE A C 1
ATOM 1780 O O . PHE A 1 231 ? 13.668 0.022 -1.847 1.00 64.75 231 PHE A O 1
ATOM 1787 N N . PRO A 1 232 ? 12.554 1.445 -0.512 1.00 66.19 232 PRO A N 1
ATOM 1788 C CA . PRO A 1 232 ? 13.753 2.219 -0.176 1.00 66.19 232 PRO A CA 1
ATOM 1789 C C . PRO A 1 232 ? 14.888 1.373 0.420 1.00 66.19 232 PRO A C 1
ATOM 1791 O O . PRO A 1 232 ? 16.044 1.515 0.020 1.00 66.19 232 PRO A O 1
ATOM 1794 N N . ALA A 1 233 ? 14.580 0.417 1.304 1.00 64.88 233 ALA A N 1
ATOM 1795 C CA . ALA A 1 233 ? 15.585 -0.492 1.860 1.00 64.88 233 ALA A CA 1
ATOM 1796 C C . ALA A 1 233 ? 16.205 -1.426 0.802 1.00 64.88 233 ALA A C 1
ATOM 1798 O O . ALA A 1 233 ? 17.392 -1.748 0.875 1.00 64.88 233 ALA A O 1
ATOM 1799 N N . LYS A 1 234 ? 15.425 -1.852 -0.200 1.00 66.62 234 LYS A N 1
ATOM 1800 C CA . LYS A 1 234 ? 15.912 -2.653 -1.336 1.00 66.62 234 LYS A CA 1
ATOM 1801 C C . LYS A 1 234 ? 16.837 -1.860 -2.256 1.00 66.62 234 LYS A C 1
ATOM 1803 O O . LYS A 1 234 ? 17.848 -2.411 -2.690 1.00 66.62 234 LYS A O 1
ATOM 1808 N N . VAL A 1 235 ? 16.518 -0.590 -2.508 1.00 63.03 235 VAL A N 1
ATOM 1809 C CA . VAL A 1 235 ? 17.359 0.336 -3.284 1.00 63.03 235 VAL A CA 1
ATOM 1810 C C . VAL A 1 235 ? 18.699 0.548 -2.573 1.00 63.03 235 VAL A C 1
ATOM 1812 O O . VAL A 1 235 ? 19.758 0.376 -3.174 1.00 63.03 235 VAL A O 1
ATOM 1815 N N . LEU A 1 236 ? 18.673 0.830 -1.266 1.00 62.53 236 LEU A N 1
ATOM 1816 C CA . LEU A 1 236 ? 19.884 1.007 -0.453 1.00 62.53 236 LEU A CA 1
ATOM 1817 C C . LEU A 1 236 ? 20.719 -0.281 -0.325 1.00 62.53 236 LEU A C 1
ATOM 1819 O O . LEU A 1 236 ? 21.931 -0.219 -0.139 1.00 62.53 236 LEU A O 1
ATOM 1823 N N . GLY A 1 237 ? 20.086 -1.451 -0.443 1.00 59.41 237 GLY A N 1
ATOM 1824 C CA . GLY A 1 237 ? 20.731 -2.766 -0.396 1.00 59.41 237 GLY A CA 1
ATOM 1825 C C . GLY A 1 237 ? 21.295 -3.272 -1.732 1.00 59.41 237 GLY A C 1
ATOM 1826 O O . GLY A 1 237 ? 21.630 -4.457 -1.831 1.00 59.41 237 GLY A O 1
ATOM 1827 N N . ASN A 1 238 ? 21.373 -2.434 -2.772 1.00 65.00 238 ASN A N 1
ATOM 1828 C CA . ASN A 1 238 ? 21.790 -2.849 -4.112 1.00 65.00 238 ASN A CA 1
ATOM 1829 C C . ASN A 1 238 ? 23.304 -3.146 -4.215 1.00 65.00 238 ASN A C 1
ATOM 1831 O O . ASN A 1 238 ? 24.121 -2.277 -4.520 1.00 65.00 238 ASN A O 1
ATOM 1835 N N . LYS A 1 239 ? 23.671 -4.423 -4.047 1.00 64.62 239 LYS A N 1
ATOM 1836 C CA . LYS A 1 239 ? 25.059 -4.919 -4.146 1.00 64.62 239 LYS A CA 1
ATOM 1837 C C . LYS A 1 239 ? 25.668 -4.860 -5.551 1.00 64.62 239 LYS A C 1
ATOM 1839 O O . LYS A 1 239 ? 26.888 -4.899 -5.676 1.00 64.62 239 LYS A O 1
ATOM 1844 N N . LEU A 1 240 ? 24.851 -4.812 -6.609 1.00 62.06 240 LEU A N 1
ATOM 1845 C CA . LEU A 1 240 ? 25.348 -4.774 -7.992 1.00 62.06 240 LEU A CA 1
ATOM 1846 C C . LEU A 1 240 ? 26.004 -3.423 -8.302 1.00 62.06 240 LEU A C 1
ATOM 1848 O O . LEU A 1 240 ? 27.025 -3.367 -8.984 1.00 62.06 240 LEU A O 1
ATOM 1852 N N . MET A 1 241 ? 25.415 -2.346 -7.780 1.00 65.81 241 MET A N 1
ATOM 1853 C CA . MET A 1 241 ? 25.830 -0.972 -8.064 1.00 65.81 241 MET A CA 1
ATOM 1854 C C . MET A 1 241 ? 26.700 -0.352 -6.961 1.00 65.81 241 MET A C 1
ATOM 1856 O O . MET A 1 241 ? 27.296 0.699 -7.189 1.00 65.81 241 MET A O 1
ATOM 1860 N N . GLU A 1 242 ? 26.834 -1.022 -5.809 1.00 65.62 242 GLU A N 1
ATOM 1861 C CA . GLU A 1 242 ? 27.672 -0.619 -4.667 1.00 65.62 242 GLU A CA 1
ATOM 1862 C C . GLU A 1 242 ? 29.101 -0.169 -5.060 1.00 65.62 242 GLU A C 1
ATOM 1864 O O . GLU A 1 242 ? 29.533 0.882 -4.580 1.00 65.62 242 GLU A O 1
ATOM 1869 N N . PRO A 1 243 ? 29.827 -0.840 -5.987 1.00 65.19 243 PRO A N 1
ATOM 1870 C CA . PRO A 1 243 ? 31.168 -0.404 -6.399 1.00 65.19 243 PRO A CA 1
ATOM 1871 C C . PRO A 1 243 ? 31.206 0.943 -7.142 1.00 65.19 243 PRO A C 1
ATOM 1873 O O . PRO A 1 243 ? 32.262 1.567 -7.232 1.00 65.19 243 PRO A O 1
ATOM 1876 N N . PHE A 1 244 ? 30.072 1.395 -7.684 1.00 64.69 244 PHE A N 1
ATOM 1877 C CA . PHE A 1 244 ? 29.959 2.601 -8.511 1.00 64.69 244 PHE A CA 1
ATOM 1878 C C . PHE A 1 244 ? 29.347 3.796 -7.757 1.00 64.69 244 PHE A C 1
ATOM 1880 O O . PHE A 1 244 ? 29.207 4.880 -8.327 1.00 64.69 244 PHE A O 1
ATOM 1887 N N . GLU A 1 245 ? 29.002 3.632 -6.475 1.00 62.06 245 GLU A N 1
ATOM 1888 C CA . GLU A 1 245 ? 28.440 4.696 -5.627 1.00 62.06 245 GLU A CA 1
ATOM 1889 C C . GLU A 1 245 ? 29.495 5.743 -5.202 1.00 62.06 245 GLU A C 1
ATOM 1891 O O . GLU A 1 245 ? 29.147 6.883 -4.897 1.00 62.06 245 GLU A O 1
ATOM 1896 N N . SER A 1 246 ? 30.794 5.403 -5.222 1.00 54.09 246 SER A N 1
ATOM 1897 C CA . SER A 1 246 ? 31.866 6.195 -4.589 1.00 54.09 246 SER A CA 1
ATOM 1898 C C . SER A 1 246 ? 32.726 7.064 -5.522 1.00 54.09 246 SER A C 1
ATOM 1900 O O . SER A 1 246 ? 33.860 7.398 -5.170 1.00 54.09 246 SER A O 1
ATOM 1902 N N . LEU A 1 247 ? 32.244 7.456 -6.704 1.00 44.41 247 LEU A N 1
ATOM 1903 C CA . LEU A 1 247 ? 32.997 8.342 -7.603 1.00 44.41 247 LEU A CA 1
ATOM 1904 C C . LEU A 1 247 ? 32.377 9.747 -7.671 1.00 44.41 247 LEU A C 1
ATOM 1906 O O . LEU A 1 247 ? 31.453 10.005 -8.436 1.00 44.41 247 LEU A O 1
ATOM 1910 N N . SER A 1 248 ? 33.008 10.654 -6.913 1.00 34.69 248 SER A N 1
ATOM 1911 C CA . SER A 1 248 ? 32.959 12.127 -6.980 1.00 34.69 248 SER A CA 1
ATOM 1912 C C . SER A 1 248 ? 32.102 12.870 -5.942 1.00 34.69 248 SER A C 1
ATOM 1914 O O . SER A 1 248 ? 30.908 12.650 -5.767 1.00 34.69 248 SER A O 1
ATOM 1916 N N . SER A 1 249 ? 32.771 13.805 -5.262 1.00 34.72 249 SER A N 1
ATOM 1917 C CA . SER A 1 249 ? 32.336 14.624 -4.132 1.00 34.72 249 SER A CA 1
ATOM 1918 C C . SER A 1 249 ? 31.374 15.755 -4.525 1.00 34.72 249 SER A C 1
ATOM 1920 O O . SER A 1 249 ? 31.746 16.930 -4.492 1.00 34.72 249 SER A O 1
ATOM 1922 N N . ALA A 1 250 ? 30.130 15.435 -4.859 1.00 34.16 250 ALA A N 1
ATOM 1923 C CA . ALA A 1 250 ? 29.060 16.429 -4.846 1.00 34.16 250 ALA A CA 1
ATOM 1924 C C . ALA A 1 250 ? 28.056 16.050 -3.761 1.00 34.16 250 ALA A C 1
ATOM 1926 O O . ALA A 1 250 ? 27.103 15.310 -3.982 1.00 34.16 250 ALA A O 1
ATOM 1927 N N . MET A 1 251 ? 28.339 16.539 -2.556 1.00 35.06 251 MET A N 1
ATOM 1928 C CA . MET A 1 251 ? 27.436 16.465 -1.418 1.00 35.06 251 MET A CA 1
ATOM 1929 C C . MET A 1 251 ? 26.098 17.109 -1.796 1.00 35.06 251 MET A C 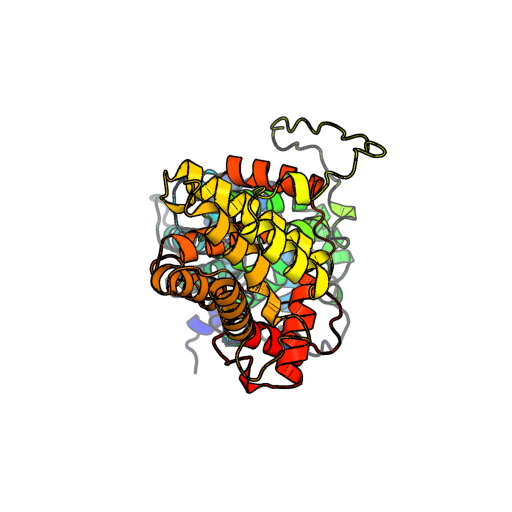1
ATOM 1931 O O . MET A 1 251 ? 26.047 18.295 -2.126 1.00 35.06 251 MET A O 1
ATOM 1935 N N . CYS A 1 252 ? 25.015 16.339 -1.699 1.00 35.00 252 CYS A N 1
ATOM 1936 C CA . CYS A 1 252 ? 23.685 16.896 -1.473 1.00 35.00 252 CYS A CA 1
ATOM 1937 C C . CYS A 1 252 ? 23.771 17.789 -0.213 1.00 35.00 252 CYS A C 1
ATOM 1939 O O . CYS A 1 252 ? 24.472 17.404 0.733 1.00 35.00 252 CYS A O 1
ATOM 1941 N N . PRO A 1 253 ? 23.171 18.995 -0.182 1.00 30.72 253 PRO A N 1
ATOM 1942 C CA . PRO A 1 253 ? 23.318 19.893 0.958 1.00 30.72 253 PRO A CA 1
ATOM 1943 C C . PRO A 1 253 ? 22.883 19.171 2.244 1.00 30.72 253 PRO A C 1
ATOM 1945 O O . PRO A 1 253 ? 21.786 18.611 2.281 1.00 30.72 253 PRO A O 1
ATOM 1948 N N . PRO A 1 254 ? 23.732 19.140 3.288 1.00 32.19 254 PRO A N 1
ATOM 1949 C CA . PRO A 1 254 ? 23.432 18.396 4.496 1.00 32.19 254 PRO A CA 1
ATOM 1950 C C . PRO A 1 254 ? 22.288 19.094 5.227 1.00 32.19 254 PRO A C 1
ATOM 1952 O O . PRO A 1 254 ? 22.447 20.211 5.719 1.00 32.19 254 PRO A O 1
ATOM 1955 N N . GLN A 1 255 ? 21.139 18.430 5.330 1.00 33.44 255 GLN A N 1
ATOM 1956 C CA . GLN A 1 255 ? 20.259 18.678 6.460 1.00 33.44 255 GLN A CA 1
ATOM 1957 C C . GLN A 1 255 ? 20.748 17.799 7.602 1.00 33.44 255 GLN A C 1
ATOM 1959 O O . GLN A 1 255 ? 20.853 16.580 7.490 1.00 33.44 255 GLN A O 1
ATOM 1964 N N . THR A 1 256 ? 21.159 18.471 8.669 1.00 26.67 256 THR A N 1
ATOM 1965 C CA . THR A 1 256 ? 21.763 17.915 9.871 1.00 26.67 256 THR A CA 1
ATOM 1966 C C . THR A 1 256 ? 20.805 16.936 10.550 1.00 26.67 256 THR A C 1
ATOM 1968 O O . THR A 1 256 ? 20.054 17.314 11.445 1.00 26.67 256 THR A O 1
ATOM 1971 N N . ILE A 1 257 ? 20.845 15.664 10.158 1.00 29.78 257 ILE A N 1
ATOM 1972 C CA . ILE A 1 257 ? 20.321 14.579 10.983 1.00 29.78 257 ILE A CA 1
ATOM 1973 C C . ILE A 1 257 ? 21.397 14.307 12.028 1.00 29.78 257 ILE A C 1
ATOM 1975 O O . ILE A 1 257 ? 22.406 13.647 11.780 1.00 29.78 257 ILE A O 1
ATOM 1979 N N . ILE A 1 258 ? 21.208 14.893 13.207 1.00 25.94 258 ILE A N 1
ATOM 1980 C CA . ILE A 1 258 ? 21.900 14.443 14.407 1.00 25.94 258 ILE A CA 1
ATOM 1981 C C . ILE A 1 258 ? 21.389 13.022 14.652 1.00 25.94 258 ILE A C 1
ATOM 1983 O O . ILE A 1 258 ? 20.294 12.845 15.172 1.00 25.94 258 ILE A O 1
ATOM 1987 N N . HIS A 1 259 ? 22.160 12.013 14.254 1.00 26.25 259 HIS A N 1
ATOM 1988 C CA . HIS A 1 259 ? 22.030 10.680 14.825 1.00 26.25 259 HIS A CA 1
ATOM 1989 C C . HIS A 1 259 ? 22.593 10.752 16.248 1.00 26.25 259 HIS A C 1
ATOM 1991 O O . HIS A 1 259 ? 23.805 10.926 16.397 1.00 26.25 259 HIS A O 1
ATOM 1997 N N . PRO A 1 260 ? 21.788 10.637 17.319 1.00 29.38 260 PRO A N 1
ATOM 1998 C CA . PRO A 1 260 ? 22.368 10.215 18.574 1.00 29.38 260 PRO A CA 1
ATOM 1999 C C . PRO A 1 260 ? 22.784 8.754 18.379 1.00 29.38 260 PRO A C 1
ATOM 2001 O O . PRO A 1 260 ? 21.952 7.894 18.094 1.00 29.38 260 PRO A O 1
ATOM 2004 N N . GLU A 1 261 ? 24.082 8.475 18.497 1.00 27.36 261 GLU A N 1
ATOM 2005 C CA . GLU A 1 261 ? 24.581 7.123 18.733 1.00 27.36 261 GLU A CA 1
ATOM 2006 C C . GLU A 1 261 ? 23.869 6.575 19.977 1.00 27.36 261 GLU A C 1
ATOM 2008 O O . GLU A 1 261 ? 24.226 6.888 21.115 1.00 27.36 261 GLU A O 1
ATOM 2013 N N . ILE A 1 262 ? 22.821 5.775 19.775 1.00 32.09 262 ILE A N 1
ATOM 2014 C CA . ILE A 1 262 ? 22.201 5.025 20.860 1.00 32.09 262 ILE A CA 1
ATOM 2015 C C . ILE A 1 262 ? 23.144 3.866 21.158 1.00 32.09 262 ILE A C 1
ATOM 2017 O O . ILE A 1 262 ? 23.094 2.797 20.550 1.00 32.09 262 ILE A O 1
ATOM 2021 N N . GLN A 1 263 ? 24.032 4.103 22.121 1.00 27.28 263 GLN A N 1
ATOM 2022 C CA . GLN A 1 263 ? 24.622 3.036 22.911 1.00 27.28 263 GLN A CA 1
ATOM 2023 C C . GLN A 1 263 ? 23.496 2.140 23.420 1.00 27.28 263 GLN A C 1
ATOM 2025 O O . GLN A 1 263 ? 22.584 2.600 24.104 1.00 27.28 263 GLN A O 1
ATOM 2030 N N . CYS A 1 264 ? 23.583 0.857 23.076 1.00 25.83 264 CYS A N 1
ATOM 2031 C CA . CYS A 1 264 ? 22.714 -0.198 23.573 1.00 25.83 264 CYS A CA 1
ATOM 2032 C C . CYS A 1 264 ? 22.695 -0.154 25.116 1.00 25.83 264 CYS A C 1
ATOM 2034 O O . CYS A 1 264 ? 23.720 -0.471 25.733 1.00 25.83 264 CYS A O 1
ATOM 2036 N N . PRO A 1 265 ? 21.588 0.246 25.774 1.00 29.52 265 PRO A N 1
ATOM 2037 C CA . PRO A 1 265 ? 21.522 0.216 27.219 1.00 29.52 265 PRO A CA 1
ATOM 2038 C C . PRO A 1 265 ? 21.238 -1.223 27.627 1.00 29.52 265 PRO A C 1
ATOM 2040 O O . PRO A 1 265 ? 20.157 -1.770 27.403 1.00 29.52 265 PRO A O 1
ATOM 2043 N N . THR A 1 266 ? 22.230 -1.840 28.252 1.00 33.31 266 THR A N 1
ATOM 2044 C CA . THR A 1 266 ? 22.049 -3.030 29.074 1.00 33.31 266 THR A CA 1
ATOM 2045 C C . THR A 1 266 ? 20.871 -2.826 30.032 1.00 33.31 266 THR A C 1
ATOM 2047 O O . THR A 1 266 ? 20.907 -1.929 30.872 1.00 33.31 266 THR A O 1
ATOM 2050 N N . SER A 1 267 ? 19.852 -3.681 29.899 1.00 40.16 267 SER A N 1
ATOM 2051 C CA . SER A 1 267 ? 18.804 -3.973 30.889 1.00 40.16 267 SER A CA 1
ATOM 2052 C C . SER A 1 267 ? 18.113 -2.759 31.535 1.00 40.16 267 SER A C 1
ATOM 2054 O O . SER A 1 267 ? 18.453 -2.363 32.650 1.00 40.16 267 SER A O 1
ATOM 2056 N N . SER A 1 268 ? 17.067 -2.238 30.889 1.00 35.66 268 SER A N 1
ATOM 2057 C CA . SER A 1 268 ? 16.006 -1.501 31.595 1.00 35.66 268 SER A CA 1
ATOM 2058 C C . SER A 1 268 ? 14.968 -2.491 32.150 1.00 35.66 268 SER A C 1
ATOM 2060 O O . SER A 1 268 ? 14.744 -3.539 31.540 1.00 35.66 268 SER A O 1
ATOM 2062 N N . PRO A 1 269 ? 14.378 -2.228 33.329 1.00 40.59 269 PRO A N 1
ATOM 2063 C CA . PRO A 1 269 ? 13.576 -3.208 34.053 1.00 40.59 269 PRO A CA 1
ATOM 2064 C C . PRO A 1 269 ? 12.308 -3.561 33.270 1.00 40.59 269 PRO A C 1
ATOM 2066 O O . PRO A 1 269 ? 11.605 -2.674 32.793 1.00 40.59 269 PRO A O 1
ATOM 2069 N N . LEU A 1 270 ? 12.014 -4.861 33.166 1.00 48.19 270 LEU A N 1
ATOM 2070 C CA . LEU A 1 270 ? 10.764 -5.392 32.619 1.00 48.19 270 LEU A CA 1
ATOM 2071 C C . LEU A 1 270 ? 9.582 -4.714 33.329 1.00 48.19 270 LEU A C 1
ATOM 2073 O O . LEU A 1 270 ? 9.288 -5.028 34.483 1.00 48.19 270 LEU A O 1
ATOM 2077 N N . VAL A 1 271 ? 8.924 -3.764 32.660 1.00 58.75 271 VAL A N 1
ATOM 2078 C CA . VAL A 1 271 ? 7.681 -3.168 33.155 1.00 58.75 271 VAL A CA 1
ATOM 2079 C C . VAL A 1 271 ? 6.654 -4.291 33.230 1.00 58.75 271 VAL A C 1
ATOM 2081 O O . VAL A 1 271 ? 6.399 -4.977 32.240 1.00 58.75 271 VAL A O 1
ATOM 2084 N N . ASN A 1 272 ? 6.078 -4.516 34.410 1.00 66.81 272 ASN A N 1
ATOM 2085 C CA . ASN A 1 272 ? 5.075 -5.555 34.560 1.00 66.81 272 ASN A CA 1
ATOM 2086 C C . ASN A 1 272 ? 3.787 -5.105 33.857 1.00 66.81 272 ASN A C 1
ATOM 2088 O O . ASN A 1 272 ? 3.248 -4.042 34.162 1.00 66.81 272 ASN A O 1
ATOM 2092 N N . ILE A 1 273 ? 3.296 -5.905 32.905 1.00 68.62 273 ILE A N 1
ATOM 2093 C CA . ILE A 1 273 ? 2.106 -5.588 32.094 1.00 68.62 273 ILE A CA 1
ATOM 2094 C C . ILE A 1 273 ? 0.902 -5.233 32.983 1.00 68.62 273 ILE A C 1
ATOM 2096 O O . ILE A 1 273 ? 0.140 -4.326 32.655 1.00 68.62 273 ILE A O 1
ATOM 2100 N N . SER A 1 274 ? 0.759 -5.906 34.131 1.00 67.25 274 SER A N 1
ATOM 2101 C CA . SER A 1 274 ? -0.331 -5.666 35.087 1.00 67.25 274 SER A CA 1
ATOM 2102 C C . SER A 1 274 ? -0.429 -4.218 35.556 1.00 67.25 274 SER A C 1
ATOM 2104 O O . SER A 1 274 ? -1.529 -3.764 35.855 1.00 67.25 274 SER A O 1
ATOM 2106 N N . ASP A 1 275 ? 0.695 -3.501 35.591 1.00 74.31 275 ASP A N 1
ATOM 2107 C CA . ASP A 1 275 ? 0.799 -2.160 36.166 1.00 74.31 275 ASP A CA 1
ATOM 2108 C C . ASP A 1 275 ? 0.376 -1.070 35.165 1.00 74.31 275 ASP A C 1
ATOM 2110 O O . ASP A 1 275 ? 0.153 0.078 35.546 1.00 74.31 275 ASP A O 1
ATOM 2114 N N . ARG A 1 276 ? 0.262 -1.420 33.875 1.00 82.25 276 ARG A N 1
ATOM 2115 C CA . ARG A 1 276 ? -0.218 -0.529 32.803 1.00 82.25 276 ARG A CA 1
ATOM 2116 C C . ARG A 1 276 ? -1.696 -0.715 32.479 1.00 82.25 276 ARG A C 1
ATOM 2118 O O . ARG A 1 276 ? -2.281 0.135 31.814 1.00 82.25 276 ARG A O 1
ATOM 2125 N N . LEU A 1 277 ? -2.297 -1.805 32.942 1.00 87.31 277 LEU A N 1
ATOM 2126 C CA . LEU A 1 277 ? -3.711 -2.085 32.744 1.00 87.31 277 LEU A CA 1
ATOM 2127 C C . LEU A 1 277 ? -4.552 -1.469 33.871 1.00 87.31 277 LEU A C 1
ATOM 2129 O O . LEU A 1 277 ? -4.058 -1.282 34.986 1.00 87.31 277 LEU A O 1
ATOM 2133 N N . PRO A 1 278 ? -5.841 -1.181 33.625 1.00 88.50 278 PRO A N 1
ATOM 2134 C CA . PRO A 1 278 ? -6.758 -0.799 34.688 1.00 88.50 278 PRO A CA 1
ATOM 2135 C C . PRO A 1 278 ? -6.756 -1.838 35.820 1.00 88.50 278 PRO A C 1
ATOM 2137 O O . PRO A 1 278 ? -6.748 -3.047 35.576 1.00 88.50 278 PRO A O 1
ATOM 2140 N N . ALA A 1 279 ? -6.784 -1.374 37.071 1.00 87.12 279 ALA A N 1
ATOM 2141 C CA . ALA A 1 279 ? -6.802 -2.245 38.250 1.00 87.12 279 ALA A CA 1
ATOM 2142 C C . ALA A 1 279 ? -8.175 -2.902 38.508 1.00 87.12 279 ALA A C 1
ATOM 2144 O O . ALA A 1 279 ? -8.336 -3.620 39.495 1.00 87.12 279 ALA A O 1
ATOM 2145 N N . ASP A 1 280 ? -9.173 -2.645 37.655 1.00 89.94 280 ASP A N 1
ATOM 2146 C CA . ASP A 1 280 ? -10.492 -3.257 37.773 1.00 89.94 280 ASP A CA 1
ATOM 2147 C C . ASP A 1 280 ? -10.463 -4.766 37.481 1.00 89.94 280 ASP A C 1
ATOM 2149 O O . ASP A 1 280 ? -9.609 -5.290 36.758 1.00 89.94 280 ASP A O 1
ATOM 2153 N N . SER A 1 281 ? -11.411 -5.487 38.084 1.00 89.75 281 SER A N 1
ATOM 2154 C CA . SER A 1 281 ? -11.502 -6.944 37.970 1.00 89.75 281 SER A CA 1
ATOM 2155 C C . SER A 1 281 ? -11.719 -7.408 36.533 1.00 89.75 281 SER A C 1
ATOM 2157 O O . SER A 1 281 ? -11.235 -8.480 36.170 1.00 89.75 281 SER A O 1
ATOM 2159 N N . LEU A 1 282 ? -12.403 -6.598 35.722 1.00 92.75 282 LEU A N 1
ATOM 2160 C CA . LEU A 1 282 ? -12.744 -6.922 34.345 1.00 92.75 282 LEU A CA 1
ATOM 2161 C C . LEU A 1 282 ? -11.488 -6.962 33.464 1.00 92.75 282 LEU A C 1
ATOM 2163 O O . LEU A 1 282 ? -11.194 -7.983 32.851 1.00 92.75 282 LEU A O 1
ATOM 2167 N N . SER A 1 283 ? -10.692 -5.895 33.487 1.00 93.25 283 SER A N 1
ATOM 2168 C CA . SER A 1 283 ? -9.445 -5.743 32.732 1.00 93.25 283 SER A CA 1
ATOM 2169 C C . SER A 1 283 ? -8.401 -6.774 33.145 1.00 93.25 283 SER A C 1
ATOM 2171 O O . SER A 1 283 ? -7.767 -7.411 32.304 1.00 93.25 283 SER A O 1
ATOM 2173 N N . GLN A 1 284 ? -8.246 -6.995 34.454 1.00 92.56 284 GLN A N 1
ATOM 2174 C CA . GLN A 1 284 ? -7.320 -8.003 34.970 1.00 92.56 284 GLN A CA 1
ATOM 2175 C C . GLN A 1 284 ? -7.791 -9.427 34.640 1.00 92.56 284 GLN A C 1
ATOM 2177 O O . GLN A 1 284 ? -6.966 -10.306 34.385 1.00 92.56 284 GLN A O 1
ATOM 2182 N N . GLY A 1 285 ? -9.104 -9.671 34.631 1.00 92.75 285 GLY A N 1
ATOM 2183 C CA . GLY A 1 285 ? -9.699 -10.931 34.190 1.00 92.75 285 GLY A CA 1
ATOM 2184 C C . GLY A 1 285 ? -9.462 -11.191 32.702 1.00 92.75 285 GLY A C 1
ATOM 2185 O O . GLY A 1 285 ? -8.980 -12.267 32.346 1.00 92.75 285 GLY A O 1
ATOM 2186 N N . ALA A 1 286 ? -9.700 -10.186 31.856 1.00 94.69 286 ALA A N 1
ATOM 2187 C CA . ALA A 1 286 ? -9.470 -10.251 30.416 1.00 94.69 286 ALA A CA 1
ATOM 2188 C C . ALA A 1 286 ? -7.992 -10.515 30.102 1.00 94.69 286 ALA A C 1
ATOM 2190 O O . ALA A 1 286 ? -7.671 -11.405 29.318 1.00 94.69 286 ALA A O 1
ATOM 2191 N N . TYR A 1 287 ? -7.075 -9.829 30.789 1.00 94.31 287 TYR A N 1
ATOM 2192 C CA . TYR A 1 287 ? -5.639 -10.053 30.626 1.00 94.31 287 TYR A CA 1
ATOM 2193 C C . TYR A 1 287 ? -5.212 -11.466 31.034 1.00 94.31 287 TYR A C 1
ATOM 2195 O O . TYR A 1 287 ? -4.438 -12.108 30.324 1.00 94.31 287 TYR A O 1
ATOM 2203 N N . LYS A 1 288 ? -5.727 -11.989 32.155 1.00 93.38 288 LYS A N 1
ATOM 2204 C CA . LYS A 1 288 ? -5.459 -13.375 32.574 1.00 93.38 288 LYS A CA 1
ATOM 2205 C C . LYS A 1 288 ? -5.966 -14.377 31.543 1.00 93.38 288 LYS A C 1
ATOM 2207 O O . LYS A 1 288 ? -5.253 -15.336 31.249 1.00 93.38 288 LYS A O 1
ATOM 2212 N N . LEU A 1 289 ? -7.160 -14.150 30.995 1.00 92.69 289 LEU A N 1
ATOM 2213 C CA . LEU A 1 289 ? -7.719 -14.990 29.944 1.00 92.69 289 LEU A CA 1
ATOM 2214 C C . LEU A 1 289 ? -6.827 -14.957 28.698 1.00 92.69 289 LEU A C 1
ATOM 2216 O O . LEU A 1 289 ? -6.358 -16.015 28.283 1.00 92.69 289 LEU A O 1
ATOM 2220 N N . ALA A 1 290 ? -6.515 -13.766 28.181 1.00 93.44 290 ALA A N 1
ATOM 2221 C CA . ALA A 1 290 ? -5.651 -13.573 27.019 1.00 93.44 290 ALA A CA 1
ATOM 2222 C C . ALA A 1 290 ? -4.288 -14.252 27.218 1.00 93.44 290 ALA A C 1
ATOM 2224 O O . ALA A 1 290 ? -3.886 -15.092 26.420 1.00 93.44 290 ALA A O 1
ATOM 2225 N N . LYS A 1 291 ? -3.625 -14.003 28.352 1.00 93.06 291 LYS A N 1
ATOM 2226 C CA . LYS A 1 291 ? -2.334 -14.612 28.703 1.00 93.06 291 LYS A CA 1
ATOM 2227 C C . LYS A 1 291 ? -2.382 -16.138 28.827 1.00 93.06 291 LYS A C 1
ATOM 2229 O O . LYS A 1 291 ? -1.363 -16.791 28.627 1.00 93.06 291 LYS A O 1
ATOM 2234 N N . SER A 1 292 ? -3.528 -16.711 29.194 1.00 93.31 292 SER A N 1
ATOM 2235 C CA . SER A 1 292 ? -3.675 -18.164 29.339 1.00 93.31 292 SER A CA 1
ATOM 2236 C C . SER A 1 292 ? -3.848 -18.905 28.012 1.00 93.31 292 SER A C 1
ATOM 2238 O O . SER A 1 292 ? -3.610 -20.110 27.972 1.00 93.31 292 SER A O 1
ATOM 2240 N N . VAL A 1 293 ? -4.269 -18.210 26.948 1.00 92.31 293 VAL A N 1
ATOM 2241 C CA . VAL A 1 293 ? -4.630 -18.837 25.665 1.00 92.31 293 VAL A CA 1
ATOM 2242 C C . VAL A 1 293 ? -3.802 -18.344 24.478 1.00 92.31 293 VAL A C 1
ATOM 2244 O O . VAL A 1 293 ? -3.648 -19.088 23.514 1.00 92.31 293 VAL A O 1
ATOM 2247 N N . LEU A 1 294 ? -3.270 -17.119 24.533 1.00 92.56 294 LEU A N 1
ATOM 2248 C CA . LEU A 1 294 ? -2.522 -16.499 23.441 1.00 92.56 294 LEU A CA 1
ATOM 2249 C C . LEU A 1 294 ? -1.003 -16.660 23.607 1.00 92.56 294 LEU A C 1
ATOM 2251 O O . LEU A 1 294 ? -0.490 -16.614 24.730 1.00 92.56 294 LEU A O 1
ATOM 2255 N N . PRO A 1 295 ? -0.251 -16.763 22.495 1.00 90.19 295 PRO A N 1
ATOM 2256 C CA . PRO A 1 295 ? 1.202 -16.639 22.512 1.00 90.19 295 PRO A CA 1
ATOM 2257 C C . PRO A 1 295 ? 1.664 -15.279 23.067 1.00 90.19 295 PRO A C 1
ATOM 2259 O O . PRO A 1 295 ? 0.964 -14.278 22.889 1.00 90.19 295 PRO A O 1
ATOM 2262 N N . PRO A 1 296 ? 2.878 -15.183 23.647 1.00 90.12 296 PRO A N 1
ATOM 2263 C CA . PRO A 1 296 ? 3.401 -13.927 24.194 1.00 90.12 296 PRO A CA 1
ATOM 2264 C C . PRO A 1 296 ? 3.387 -12.747 23.211 1.00 90.12 296 PRO A C 1
ATOM 2266 O O . PRO A 1 296 ? 3.136 -11.618 23.624 1.00 90.12 296 PRO A O 1
ATOM 2269 N N . ALA A 1 297 ? 3.612 -13.001 21.917 1.00 90.56 297 ALA A N 1
ATOM 2270 C CA . ALA A 1 297 ? 3.560 -11.972 20.878 1.00 90.56 297 ALA A CA 1
ATOM 2271 C C . ALA A 1 297 ? 2.167 -11.327 20.766 1.00 90.56 297 ALA A C 1
ATOM 2273 O O . ALA A 1 297 ? 2.062 -10.101 20.768 1.00 90.56 297 ALA A O 1
ATOM 2274 N N . LEU A 1 298 ? 1.102 -12.141 20.744 1.00 92.62 298 LEU A N 1
ATOM 2275 C CA . LEU A 1 298 ? -0.286 -11.670 20.647 1.00 92.62 298 LEU A CA 1
ATOM 2276 C C . LEU A 1 298 ? -0.735 -10.990 21.947 1.00 92.62 298 LEU A C 1
ATOM 2278 O O . LEU A 1 298 ? -1.470 -10.007 21.909 1.00 92.62 298 LEU A O 1
ATOM 2282 N N . VAL A 1 299 ? -0.252 -11.457 23.104 1.00 93.44 299 VAL A N 1
ATOM 2283 C CA . VAL A 1 299 ? -0.504 -10.789 24.393 1.00 93.44 299 VAL A CA 1
ATOM 2284 C C . VAL A 1 299 ? 0.116 -9.392 24.406 1.00 93.44 299 VAL A C 1
ATOM 2286 O O . VAL A 1 299 ? -0.563 -8.431 24.761 1.00 93.44 299 VAL A O 1
ATOM 2289 N N . ASN A 1 300 ? 1.381 -9.259 23.991 1.00 92.31 300 ASN A N 1
ATOM 2290 C CA . ASN A 1 300 ? 2.040 -7.956 23.911 1.00 92.31 300 ASN A CA 1
ATOM 2291 C C . ASN A 1 300 ? 1.326 -7.038 22.917 1.00 92.31 300 ASN A C 1
ATOM 2293 O O . ASN A 1 300 ? 1.048 -5.896 23.266 1.00 92.31 300 ASN A O 1
ATOM 2297 N N . HIS A 1 301 ? 0.978 -7.541 21.727 1.00 94.75 301 HIS A N 1
ATOM 2298 C CA . HIS A 1 301 ? 0.178 -6.810 20.740 1.00 94.75 301 HIS A CA 1
ATOM 2299 C C . HIS A 1 301 ? -1.125 -6.285 21.346 1.00 94.75 301 HIS A C 1
ATOM 2301 O O . HIS A 1 301 ? -1.372 -5.085 21.333 1.00 94.75 301 HIS A O 1
ATOM 2307 N N . SER A 1 302 ? -1.898 -7.152 21.995 1.00 96.00 302 SER A N 1
ATOM 2308 C CA . SER A 1 302 ? -3.178 -6.777 22.599 1.00 96.00 302 SER A CA 1
ATOM 2309 C C . SER A 1 302 ? -3.035 -5.702 23.690 1.00 96.00 302 SER A C 1
ATOM 2311 O O . SER A 1 302 ? -3.887 -4.822 23.827 1.00 96.00 302 SER A O 1
ATOM 2313 N N . VAL A 1 303 ? -1.933 -5.727 24.452 1.00 94.81 303 VAL A N 1
ATOM 2314 C CA . VAL A 1 303 ? -1.601 -4.684 25.439 1.00 94.81 303 VAL A CA 1
ATOM 2315 C C . VAL A 1 303 ? -1.228 -3.368 24.753 1.00 94.81 303 VAL A C 1
ATOM 2317 O O . VAL A 1 303 ? -1.715 -2.320 25.172 1.00 94.81 303 VAL A O 1
ATOM 2320 N N . ARG A 1 304 ? -0.404 -3.398 23.696 1.00 95.38 304 ARG A N 1
ATOM 2321 C CA . ARG A 1 304 ? -0.056 -2.193 22.922 1.00 95.38 304 ARG A CA 1
ATOM 2322 C C . ARG A 1 304 ? -1.300 -1.562 22.296 1.00 95.38 304 ARG A C 1
ATOM 2324 O O . ARG A 1 304 ? -1.520 -0.367 22.468 1.00 95.38 304 ARG A O 1
ATOM 2331 N N . VAL A 1 305 ? -2.168 -2.378 21.695 1.00 96.81 305 VAL A N 1
ATOM 2332 C CA . VAL A 1 305 ? -3.464 -1.953 21.144 1.00 96.81 305 VAL A CA 1
ATOM 2333 C C . VAL A 1 305 ? -4.319 -1.271 22.213 1.00 96.81 305 VAL A C 1
ATOM 2335 O O . VAL A 1 305 ? -4.872 -0.207 21.954 1.00 96.81 305 VAL A O 1
ATOM 2338 N N . PHE A 1 306 ? -4.385 -1.799 23.440 1.00 97.00 306 PHE A N 1
ATOM 2339 C CA . PHE A 1 306 ? -5.098 -1.109 24.520 1.00 97.00 306 PHE A CA 1
ATOM 2340 C C . PHE A 1 306 ? -4.508 0.275 24.830 1.00 97.00 306 PHE A C 1
ATOM 2342 O O . PHE A 1 306 ? -5.257 1.247 24.923 1.00 97.00 306 PHE A O 1
ATOM 2349 N N . LEU A 1 307 ? -3.183 0.382 24.963 1.00 95.25 307 LEU A N 1
ATOM 2350 C CA . LEU A 1 307 ? -2.516 1.651 25.280 1.00 95.25 307 LEU A CA 1
ATOM 2351 C C . LEU A 1 307 ? -2.733 2.699 24.184 1.00 95.25 307 LEU A C 1
ATOM 2353 O O . LEU A 1 307 ? -2.991 3.866 24.479 1.00 95.25 307 LEU A O 1
ATOM 2357 N N . PHE A 1 308 ? -2.689 2.282 22.919 1.00 96.38 308 PHE A N 1
ATOM 2358 C CA . PHE A 1 308 ? -2.993 3.149 21.784 1.00 96.38 308 PHE A CA 1
ATOM 2359 C C . PHE A 1 308 ? -4.468 3.550 21.751 1.00 96.38 308 PHE A C 1
ATOM 2361 O O . PHE A 1 308 ? -4.777 4.726 21.561 1.00 96.38 308 PHE A O 1
ATOM 2368 N N . ALA A 1 309 ? -5.387 2.613 21.992 1.00 96.62 309 ALA A N 1
ATOM 2369 C CA . ALA A 1 309 ? -6.819 2.896 22.018 1.00 96.62 309 ALA A CA 1
ATOM 2370 C C . ALA A 1 309 ? -7.181 3.875 23.145 1.00 96.62 309 ALA A C 1
ATOM 2372 O O . ALA A 1 309 ? -7.968 4.798 22.932 1.00 96.62 309 ALA A O 1
ATOM 2373 N N . GLU A 1 310 ? -6.581 3.715 24.326 1.00 95.31 310 GLU A N 1
ATOM 2374 C CA . GLU A 1 310 ? -6.710 4.658 25.437 1.00 95.31 310 GLU A CA 1
ATOM 2375 C C . GLU A 1 310 ? -6.188 6.051 25.054 1.00 95.31 310 GLU A C 1
ATOM 2377 O O . GLU A 1 310 ? -6.861 7.058 25.292 1.00 95.31 310 GLU A O 1
ATOM 2382 N N . TRP A 1 311 ? -5.010 6.119 24.430 1.00 94.50 311 TRP A N 1
ATOM 2383 C CA . TRP A 1 311 ? -4.421 7.377 23.982 1.00 94.50 311 TRP A CA 1
ATOM 2384 C C . TRP A 1 311 ? -5.321 8.110 22.977 1.00 94.50 311 TRP A C 1
ATOM 2386 O O . TRP A 1 311 ? -5.607 9.300 23.158 1.00 94.50 311 TRP A O 1
ATOM 2396 N N . PHE A 1 312 ? -5.844 7.402 21.969 1.00 94.44 312 PHE A N 1
ATOM 2397 C CA . PHE A 1 312 ? -6.815 7.957 21.024 1.00 94.44 312 PHE A CA 1
ATOM 2398 C C . PHE A 1 312 ? -8.090 8.425 21.736 1.00 94.44 312 PHE A C 1
ATOM 2400 O O . PHE A 1 312 ? -8.551 9.545 21.505 1.00 94.44 312 PHE A O 1
ATOM 2407 N N . ALA A 1 313 ? -8.626 7.619 22.659 1.00 95.06 313 ALA A N 1
ATOM 2408 C CA . ALA A 1 313 ? -9.841 7.953 23.393 1.00 95.06 313 ALA A CA 1
ATOM 2409 C C . ALA A 1 313 ? -9.690 9.255 24.196 1.00 95.06 313 ALA A C 1
ATOM 2411 O O . ALA A 1 313 ? -10.609 10.078 24.207 1.00 95.06 313 ALA A O 1
ATOM 2412 N N . HIS A 1 314 ? -8.534 9.473 24.831 1.00 93.06 314 HIS A N 1
ATOM 2413 C CA . HIS A 1 314 ? -8.249 10.705 25.564 1.00 93.06 314 HIS A CA 1
ATOM 2414 C C . HIS A 1 314 ? -8.144 11.929 24.653 1.00 93.06 314 HIS A C 1
ATOM 2416 O O . HIS A 1 314 ? -8.700 12.979 24.981 1.00 93.06 314 HIS A O 1
ATOM 2422 N N . ARG A 1 315 ? -7.466 11.807 23.507 1.00 91.31 315 ARG A N 1
ATOM 2423 C CA . ARG A 1 315 ? -7.299 12.920 22.556 1.00 91.31 315 ARG A CA 1
ATOM 2424 C C . ARG A 1 315 ? -8.612 13.379 21.948 1.00 91.31 315 ARG A C 1
ATOM 2426 O O . ARG A 1 315 ? -8.813 14.569 21.732 1.00 91.31 315 ARG A O 1
ATOM 2433 N N . GLU A 1 316 ? -9.503 12.436 21.694 1.00 91.81 316 GLU A N 1
ATOM 2434 C CA . GLU A 1 316 ? -10.801 12.704 21.085 1.00 91.81 316 GLU A CA 1
ATOM 2435 C C . GLU A 1 316 ? -11.892 13.030 22.108 1.00 91.81 316 GLU A C 1
ATOM 2437 O O . GLU A 1 316 ? -13.042 13.227 21.724 1.00 91.81 316 GLU A O 1
ATOM 2442 N N . GLN A 1 317 ? -11.554 13.067 23.404 1.00 91.19 317 GLN A N 1
ATOM 2443 C CA . GLN A 1 317 ? -12.516 13.252 24.496 1.00 91.19 317 GLN A CA 1
ATOM 2444 C C . GLN A 1 317 ? -13.678 12.246 24.424 1.00 91.19 317 GLN A C 1
ATOM 2446 O O . GLN A 1 317 ? -14.834 12.562 24.709 1.00 91.19 317 GLN A O 1
ATOM 2451 N N . SER A 1 318 ? -13.360 11.016 24.021 1.00 91.69 318 SER A N 1
ATOM 2452 C CA . SER A 1 318 ? -14.329 9.944 23.838 1.00 91.69 318 SER A CA 1
ATOM 2453 C C . SER A 1 318 ? -14.866 9.456 25.182 1.00 91.69 318 SER A C 1
ATOM 2455 O O . SER A 1 318 ? -14.140 9.365 26.173 1.00 91.69 318 SER A O 1
ATOM 2457 N N . GLU A 1 319 ? -16.131 9.035 25.211 1.00 92.06 319 GLU A N 1
ATOM 2458 C CA . GLU A 1 319 ? -16.737 8.380 26.379 1.00 92.06 319 GLU A CA 1
ATOM 2459 C C . GLU A 1 319 ? -15.967 7.121 26.824 1.00 92.06 319 GLU A C 1
ATOM 2461 O O . GLU A 1 319 ? -16.014 6.741 27.994 1.00 92.06 319 GLU A O 1
ATOM 2466 N N . TRP A 1 320 ? -15.204 6.511 25.913 1.00 92.31 320 TRP A N 1
ATOM 2467 C CA . TRP A 1 320 ? -14.378 5.329 26.156 1.00 92.31 320 TRP A CA 1
ATOM 2468 C C . TRP A 1 320 ? -13.122 5.614 26.990 1.00 92.31 320 TRP A C 1
ATOM 2470 O O . TRP A 1 320 ? -12.527 4.682 27.523 1.00 92.31 320 TRP A O 1
ATOM 2480 N N . ALA A 1 321 ? -12.762 6.890 27.174 1.00 89.94 321 ALA A N 1
ATOM 2481 C CA . ALA A 1 321 ? -11.717 7.314 28.106 1.00 89.94 321 ALA A CA 1
ATOM 2482 C C . ALA A 1 321 ? -12.211 7.404 29.563 1.00 89.94 321 ALA A C 1
ATOM 2484 O O . ALA A 1 321 ? -11.415 7.569 30.489 1.00 89.94 321 ALA A O 1
ATOM 2485 N N . THR A 1 322 ? -13.527 7.325 29.798 1.00 89.56 322 THR A N 1
ATOM 2486 C CA . THR A 1 322 ? -14.081 7.402 31.156 1.00 89.56 322 THR A CA 1
ATOM 2487 C C . THR A 1 322 ? -13.798 6.116 31.940 1.00 89.56 322 THR A C 1
ATOM 2489 O O . THR A 1 322 ? -13.813 5.033 31.353 1.00 89.56 322 THR A O 1
ATOM 2492 N N . PRO A 1 323 ? -13.628 6.174 33.276 1.00 84.62 323 PRO A N 1
ATOM 2493 C CA . PRO A 1 323 ? -13.419 4.975 34.093 1.00 84.62 323 PRO A CA 1
ATOM 2494 C C . PRO A 1 323 ? -14.501 3.898 33.919 1.00 84.62 323 PRO A C 1
ATOM 2496 O O . PRO A 1 323 ? -14.205 2.716 34.046 1.00 84.62 323 PRO A O 1
ATOM 2499 N N . ALA A 1 324 ? -15.736 4.297 33.590 1.00 84.69 324 ALA A N 1
ATOM 2500 C CA . ALA A 1 324 ? -16.853 3.380 33.372 1.00 84.69 324 ALA A CA 1
ATOM 2501 C C . ALA A 1 324 ? -16.702 2.533 32.095 1.00 84.69 324 ALA A C 1
ATOM 2503 O O . ALA A 1 324 ? -17.068 1.362 32.100 1.00 84.69 324 ALA A O 1
ATOM 2504 N N . LYS A 1 325 ? -16.157 3.105 31.010 1.00 91.81 325 LYS A N 1
ATOM 2505 C CA . LYS A 1 325 ? -15.995 2.417 29.715 1.00 91.81 325 LYS A CA 1
ATOM 2506 C C . LYS A 1 325 ? -14.568 1.956 29.428 1.00 91.81 325 LYS A C 1
ATOM 2508 O O . LYS A 1 325 ? -14.372 1.066 28.604 1.00 91.81 325 LYS A O 1
ATOM 2513 N N . LYS A 1 326 ? -13.570 2.486 30.136 1.00 92.31 326 LYS A N 1
ATOM 2514 C CA . LYS A 1 326 ? -12.158 2.122 29.965 1.00 92.31 326 LYS A CA 1
ATOM 2515 C C . LYS A 1 326 ? -11.904 0.625 30.178 1.00 92.31 326 LYS A C 1
ATOM 2517 O O . LYS A 1 326 ? -11.157 0.030 29.408 1.00 92.31 326 LYS A O 1
ATOM 2522 N N . GLY A 1 327 ? -12.564 -0.005 31.156 1.00 93.81 327 GLY A N 1
ATOM 2523 C CA . GLY A 1 327 ? -12.464 -1.457 31.370 1.00 93.81 327 GLY A CA 1
ATOM 2524 C C . GLY A 1 327 ? -13.051 -2.286 30.217 1.00 93.81 327 GLY A C 1
ATOM 2525 O O . GLY A 1 327 ? -12.516 -3.337 29.860 1.00 93.81 327 GLY A O 1
ATOM 2526 N N . LEU A 1 328 ? -14.105 -1.783 29.567 1.00 95.88 328 LEU A N 1
ATOM 2527 C CA . LEU A 1 328 ? -14.696 -2.403 28.378 1.00 95.88 328 LEU A CA 1
ATOM 2528 C C . LEU A 1 328 ? -13.793 -2.235 27.150 1.00 95.88 328 LEU A C 1
ATOM 2530 O O . LEU A 1 328 ? -13.589 -3.203 26.423 1.00 95.88 328 LEU A O 1
ATOM 2534 N N . LEU A 1 329 ? -13.190 -1.053 26.958 1.00 96.75 329 LEU A N 1
ATOM 2535 C CA . LEU A 1 329 ? -12.188 -0.822 25.908 1.00 96.75 329 LEU A CA 1
ATOM 2536 C C . LEU A 1 329 ? -10.977 -1.743 26.083 1.00 96.75 329 LEU A C 1
ATOM 2538 O O . LEU A 1 329 ? -10.517 -2.358 25.125 1.00 96.75 329 LEU A O 1
ATOM 2542 N N . CYS A 1 330 ? -10.493 -1.858 27.320 1.00 96.38 330 CYS A N 1
ATOM 2543 C CA . CYS A 1 330 ? -9.416 -2.765 27.694 1.00 96.38 330 CYS A CA 1
ATOM 2544 C C . CYS A 1 330 ? -9.767 -4.210 27.348 1.00 96.38 330 CYS A C 1
ATOM 2546 O O . CYS A 1 330 ? -8.996 -4.884 26.675 1.00 96.38 330 CYS A O 1
ATOM 2548 N N . THR A 1 331 ? -10.966 -4.660 27.718 1.00 96.62 331 THR A N 1
ATOM 2549 C CA . THR A 1 331 ? -11.439 -6.010 27.390 1.00 96.62 331 THR A CA 1
ATOM 2550 C C . THR A 1 331 ? -11.530 -6.231 25.880 1.00 96.62 331 THR A C 1
ATOM 2552 O O . THR A 1 331 ? -11.083 -7.269 25.400 1.00 96.62 331 THR A O 1
ATOM 2555 N N . ALA A 1 332 ? -12.040 -5.251 25.127 1.00 97.31 332 ALA A N 1
ATOM 2556 C CA . ALA A 1 332 ? -12.106 -5.320 23.671 1.00 97.31 332 ALA A CA 1
ATOM 2557 C C . ALA A 1 332 ? -10.713 -5.507 23.054 1.00 97.31 332 ALA A C 1
ATOM 2559 O O . ALA A 1 332 ? -10.510 -6.428 22.274 1.00 97.31 332 ALA A O 1
ATOM 2560 N N . CYS A 1 333 ? -9.737 -4.690 23.460 1.00 97.44 333 CYS A N 1
ATOM 2561 C CA . CYS A 1 333 ? -8.366 -4.759 22.951 1.00 97.44 333 CYS A CA 1
ATOM 2562 C C . CYS A 1 333 ? -7.646 -6.043 23.383 1.00 97.44 333 CYS A C 1
ATOM 2564 O O . CYS A 1 333 ? -6.969 -6.671 22.577 1.00 97.44 333 CYS A O 1
ATOM 2566 N N . LEU A 1 334 ? -7.807 -6.465 24.640 1.00 96.44 334 LEU A N 1
ATOM 2567 C CA . LEU A 1 334 ? -7.140 -7.650 25.185 1.00 96.44 334 LEU A CA 1
ATOM 2568 C C . LEU A 1 334 ? -7.664 -8.964 24.606 1.00 96.44 334 LEU A C 1
ATOM 2570 O O . LEU A 1 334 ? -6.924 -9.945 24.569 1.00 96.44 334 LEU A O 1
ATOM 2574 N N . LEU A 1 335 ? -8.935 -8.993 24.197 1.00 96.69 335 LEU A N 1
ATOM 2575 C CA . LEU A 1 335 ? -9.588 -10.205 23.717 1.00 96.69 335 LEU A CA 1
ATOM 2576 C C . LEU A 1 335 ? -9.816 -10.231 22.202 1.00 96.69 335 LEU A C 1
ATOM 2578 O O . LEU A 1 335 ? -10.311 -11.238 21.712 1.00 96.69 335 LEU A O 1
ATOM 2582 N N . HIS A 1 336 ? -9.462 -9.188 21.442 1.00 96.19 336 HIS A N 1
ATOM 2583 C CA . HIS A 1 336 ? -9.819 -9.142 20.018 1.00 96.19 336 HIS A CA 1
ATOM 2584 C C . HIS A 1 336 ? -9.237 -10.300 19.187 1.00 96.19 336 HIS A C 1
ATOM 2586 O O . HIS A 1 336 ? -9.903 -10.798 18.282 1.00 96.19 336 HIS A O 1
ATOM 2592 N N . ASP A 1 337 ? -8.051 -10.778 19.567 1.00 94.81 337 ASP A N 1
ATOM 2593 C CA . ASP A 1 337 ? -7.331 -11.862 18.898 1.00 94.81 337 ASP A CA 1
ATOM 2594 C C . ASP A 1 337 ? -7.517 -13.240 19.551 1.00 94.81 337 ASP A C 1
ATOM 2596 O O . ASP A 1 337 ? -6.908 -14.214 19.113 1.00 94.81 337 ASP A O 1
ATOM 2600 N N . VAL A 1 338 ? -8.349 -13.403 20.592 1.00 94.12 338 VAL A N 1
ATOM 2601 C CA . VAL A 1 338 ? -8.466 -14.720 21.265 1.00 94.12 338 VAL A CA 1
ATOM 2602 C C . VAL A 1 338 ? -9.047 -15.812 20.374 1.00 94.12 338 VAL A C 1
ATOM 2604 O O . VAL A 1 338 ? -8.798 -16.983 20.648 1.00 94.12 338 VAL A O 1
ATOM 2607 N N . GLY A 1 339 ? -9.727 -15.455 19.281 1.00 91.94 339 GLY A N 1
ATOM 2608 C CA . GLY A 1 339 ? -10.135 -16.404 18.240 1.00 91.94 339 GLY A CA 1
ATOM 2609 C C . GLY A 1 339 ? -8.958 -17.078 17.517 1.00 91.94 339 GLY A C 1
ATOM 2610 O O . GLY A 1 339 ? -9.126 -18.141 16.925 1.00 91.94 339 GLY A O 1
ATOM 2611 N N . CYS A 1 340 ? -7.746 -16.521 17.611 1.00 90.62 340 CYS A N 1
ATOM 2612 C CA . CYS A 1 340 ? -6.512 -17.150 17.134 1.00 90.62 340 CYS A CA 1
ATOM 2613 C C . CYS A 1 340 ? -6.038 -18.290 18.058 1.00 90.62 340 CYS A C 1
ATOM 2615 O O . CYS A 1 340 ? -5.239 -19.133 17.652 1.00 90.62 340 CYS A O 1
ATOM 2617 N N . ALA A 1 341 ? -6.523 -18.363 19.302 1.00 90.25 341 ALA A N 1
ATOM 2618 C CA . ALA A 1 341 ? -6.149 -19.430 20.222 1.00 90.25 341 ALA A CA 1
ATOM 2619 C C . ALA A 1 341 ? -6.901 -20.732 19.920 1.00 90.25 341 ALA A C 1
ATOM 2621 O O . ALA A 1 341 ? -8.115 -20.729 19.735 1.00 90.25 341 ALA A O 1
ATOM 2622 N N . GLY A 1 342 ? -6.215 -21.875 20.032 1.00 84.69 342 GLY A N 1
ATOM 2623 C CA . GLY A 1 342 ? -6.826 -23.196 19.818 1.00 84.69 342 GLY A CA 1
ATOM 2624 C C . GLY A 1 342 ? -8.055 -23.487 20.696 1.00 84.69 342 GLY A C 1
ATOM 2625 O O . GLY A 1 342 ? -8.918 -24.264 20.306 1.00 84.69 342 GLY A O 1
ATOM 2626 N N . ARG A 1 343 ? -8.181 -22.839 21.867 1.00 88.50 343 ARG A N 1
ATOM 2627 C CA . ARG A 1 343 ? -9.361 -22.963 22.747 1.00 88.50 343 ARG A CA 1
ATOM 2628 C C . ARG A 1 343 ? -10.634 -22.359 22.139 1.00 88.50 343 ARG A C 1
ATOM 2630 O O . ARG A 1 343 ? -11.723 -22.817 22.473 1.00 88.50 343 ARG A O 1
ATOM 2637 N N . PHE A 1 344 ? -10.490 -21.337 21.301 1.00 88.56 344 PHE A N 1
ATOM 2638 C CA . PHE A 1 344 ? -11.585 -20.594 20.674 1.00 88.56 344 PHE A CA 1
ATOM 2639 C C . PHE A 1 344 ? -11.554 -20.742 19.143 1.00 88.56 344 PHE A C 1
ATOM 2641 O O . PHE A 1 344 ? -12.113 -19.931 18.415 1.00 88.56 344 PHE A O 1
ATOM 2648 N N . ASP A 1 345 ? -10.902 -21.793 18.644 1.00 86.81 345 ASP A N 1
ATOM 2649 C CA . ASP A 1 345 ? -10.808 -22.123 17.223 1.00 86.81 345 ASP A CA 1
ATOM 2650 C C . ASP A 1 345 ? -12.101 -22.819 16.755 1.00 86.81 345 ASP A C 1
ATOM 2652 O O . ASP A 1 345 ? -12.151 -24.033 16.559 1.00 86.81 345 ASP A O 1
ATOM 2656 N N . GLY A 1 346 ? -13.186 -22.042 16.663 1.00 88.12 346 GLY A N 1
ATOM 2657 C CA . GLY A 1 346 ? -14.501 -22.493 16.201 1.00 88.12 346 GLY A CA 1
ATOM 2658 C C . GLY A 1 346 ? -14.697 -22.394 14.678 1.00 88.12 346 GLY A C 1
ATOM 2659 O O . GLY A 1 346 ? -13.752 -22.084 13.947 1.00 88.12 346 GLY A O 1
ATOM 2660 N N . PRO A 1 347 ? -15.915 -22.679 14.170 1.00 87.38 347 PRO A N 1
ATOM 2661 C CA . PRO A 1 347 ? -16.200 -22.742 12.737 1.00 87.38 347 PRO A CA 1
ATOM 2662 C C . PRO A 1 347 ? -16.300 -21.388 12.018 1.00 87.38 347 PRO A C 1
ATOM 2664 O O . PRO A 1 347 ? -16.319 -21.360 10.782 1.00 87.38 347 PRO A O 1
ATOM 2667 N N . GLN A 1 348 ? -16.420 -20.281 12.753 1.00 90.94 348 GLN A N 1
ATOM 2668 C CA . GLN A 1 348 ? -16.561 -18.931 12.206 1.00 90.94 348 GLN A CA 1
ATOM 2669 C C . GLN A 1 348 ? -15.205 -18.235 12.094 1.00 90.94 348 GLN A C 1
ATOM 2671 O O . GLN A 1 348 ? -14.200 -18.730 12.576 1.00 90.94 348 GLN A O 1
ATOM 2676 N N . ARG A 1 349 ? -15.139 -17.064 11.454 1.00 91.56 349 ARG A N 1
ATOM 2677 C CA . ARG A 1 349 ? -13.875 -16.314 11.357 1.00 91.56 349 ARG A CA 1
ATOM 2678 C C . ARG A 1 349 ? -13.299 -16.017 12.750 1.00 91.56 349 ARG A C 1
ATOM 2680 O O . ARG A 1 349 ? -14.071 -15.801 13.684 1.00 91.56 349 ARG A O 1
ATOM 2687 N N . PHE A 1 350 ? -11.972 -15.930 12.872 1.00 93.88 350 PHE A N 1
ATOM 2688 C CA . PHE A 1 350 ? -11.319 -15.687 14.165 1.00 93.88 350 PHE A CA 1
ATOM 2689 C C . PHE A 1 350 ? -11.806 -14.392 14.835 1.00 93.88 350 PHE A C 1
ATOM 2691 O O . PHE A 1 350 ? -11.923 -14.349 16.056 1.00 93.88 350 PHE A O 1
ATOM 2698 N N . GLU A 1 351 ? -12.167 -13.365 14.054 1.00 94.81 351 GLU A N 1
ATOM 2699 C CA . GLU A 1 351 ? -12.708 -12.117 14.599 1.00 94.81 351 GLU A CA 1
ATOM 2700 C C . GLU A 1 351 ? -14.064 -12.334 15.282 1.00 94.81 351 GLU A C 1
ATOM 2702 O O . GLU A 1 351 ? -14.354 -11.729 16.310 1.00 94.81 351 GLU A O 1
ATOM 2707 N N . VAL A 1 352 ? -14.897 -13.216 14.725 1.00 95.31 352 VAL A N 1
ATOM 2708 C CA . VAL A 1 352 ? -16.218 -13.542 15.277 1.00 95.31 352 VAL A CA 1
ATOM 2709 C C . VAL A 1 352 ? -16.074 -14.448 16.495 1.00 95.31 352 VAL A C 1
ATOM 2711 O O . VAL A 1 352 ? -16.692 -14.185 17.520 1.00 95.31 352 VAL A O 1
ATOM 2714 N N . GLU A 1 353 ? -15.208 -15.459 16.425 1.00 94.94 353 GLU A N 1
ATOM 2715 C CA . GLU A 1 353 ? -14.929 -16.344 17.564 1.00 94.94 353 GLU A CA 1
ATOM 2716 C C . GLU A 1 353 ? -14.322 -15.568 18.747 1.00 94.94 353 GLU A C 1
ATOM 2718 O O . GLU A 1 353 ? -14.707 -15.769 19.901 1.00 94.94 353 GLU A O 1
ATOM 2723 N N . GLY A 1 354 ? -13.422 -14.617 18.469 1.00 95.38 354 GLY A N 1
ATOM 2724 C CA . GLY A 1 354 ? -12.879 -13.701 19.472 1.00 95.38 354 GLY A CA 1
ATOM 2725 C C . GLY A 1 354 ? -13.958 -12.808 20.088 1.00 95.38 354 GLY A C 1
ATOM 2726 O O . GLY A 1 354 ? -14.016 -12.653 21.311 1.00 95.38 354 GLY A O 1
ATOM 2727 N N . ALA A 1 355 ? -14.865 -12.277 19.263 1.00 96.81 355 ALA A N 1
ATOM 2728 C CA . ALA A 1 355 ? -15.990 -11.473 19.728 1.00 96.81 355 ALA A CA 1
ATOM 2729 C C . ALA A 1 355 ? -16.959 -12.289 20.607 1.00 96.81 355 ALA A C 1
ATOM 2731 O O . ALA A 1 355 ? -17.384 -11.812 21.662 1.00 96.81 355 ALA A O 1
ATOM 2732 N N . ASP A 1 356 ? -17.270 -13.530 20.226 1.00 96.94 356 ASP A N 1
ATOM 2733 C CA . ASP A 1 356 ? -18.142 -14.439 20.979 1.00 96.94 356 ASP A CA 1
ATOM 2734 C C . ASP A 1 356 ? -17.520 -14.854 22.323 1.00 96.94 356 ASP A C 1
ATOM 2736 O O . ASP A 1 356 ? -18.204 -14.880 23.359 1.00 96.94 356 ASP A O 1
ATOM 2740 N N . ALA A 1 357 ? -16.208 -15.109 22.342 1.00 96.25 357 ALA A N 1
ATOM 2741 C CA . ALA A 1 357 ? -15.454 -15.380 23.562 1.00 96.25 357 ALA A CA 1
ATOM 2742 C C . ALA A 1 357 ? -15.456 -14.168 24.508 1.00 96.25 357 ALA A C 1
ATOM 2744 O O . ALA A 1 357 ? -15.737 -14.314 25.702 1.00 96.25 357 ALA A O 1
ATOM 2745 N N . ALA A 1 358 ? -15.223 -12.964 23.980 1.00 96.75 358 ALA A N 1
ATOM 2746 C CA . ALA A 1 358 ? -15.285 -11.729 24.755 1.00 96.75 358 ALA A CA 1
ATOM 2747 C C . ALA A 1 358 ? -16.697 -11.460 25.294 1.00 96.75 358 ALA A C 1
ATOM 2749 O O . ALA A 1 358 ? -16.853 -11.116 26.463 1.00 96.75 358 ALA A O 1
ATOM 2750 N N . ALA A 1 359 ? -17.740 -11.680 24.491 1.00 96.75 359 ALA A N 1
ATOM 2751 C CA . ALA A 1 359 ? -19.119 -11.528 24.940 1.00 96.75 359 ALA A CA 1
ATOM 2752 C C . ALA A 1 359 ? -19.476 -12.512 26.061 1.00 96.75 359 ALA A C 1
ATOM 2754 O O . ALA A 1 359 ? -20.161 -12.138 27.010 1.00 96.75 359 ALA A O 1
ATOM 2755 N N . THR A 1 360 ? -18.994 -13.755 25.989 1.00 96.62 360 THR A N 1
ATOM 2756 C CA . THR A 1 360 ? -19.175 -14.744 27.063 1.00 96.62 360 THR A CA 1
ATOM 2757 C C . THR A 1 360 ? -18.483 -14.291 28.345 1.00 96.62 360 THR A C 1
ATOM 2759 O O . THR A 1 360 ? -19.129 -14.229 29.389 1.00 96.62 360 THR A O 1
ATOM 2762 N N . PHE A 1 361 ? -17.221 -13.864 28.251 1.00 96.50 361 PHE A N 1
ATOM 2763 C CA . PHE A 1 361 ? -16.472 -13.319 29.383 1.00 96.50 361 PHE A CA 1
ATOM 2764 C C . PHE A 1 361 ? -17.178 -12.112 30.026 1.00 96.50 361 PHE A C 1
ATOM 2766 O O . PHE A 1 361 ? -17.295 -12.034 31.247 1.00 96.50 361 PHE A O 1
ATOM 2773 N N . LEU A 1 362 ? -17.696 -11.179 29.224 1.00 96.44 362 LEU A N 1
ATOM 2774 C CA . LEU A 1 362 ? -18.406 -10.001 29.728 1.00 96.44 362 LEU A CA 1
ATOM 2775 C C . LEU A 1 362 ? -19.739 -10.361 30.408 1.00 96.44 362 LEU A C 1
ATOM 2777 O O . LEU A 1 362 ? -20.068 -9.772 31.436 1.00 96.44 362 LEU A O 1
ATOM 2781 N N . ARG A 1 363 ? -20.486 -11.346 29.883 1.00 97.06 363 ARG A N 1
ATOM 2782 C CA . ARG A 1 363 ? -21.720 -11.846 30.522 1.00 97.06 363 ARG A CA 1
ATOM 2783 C C . ARG A 1 363 ? -21.445 -12.485 31.879 1.00 97.06 363 ARG A C 1
ATOM 2785 O O . ARG A 1 363 ? -22.207 -12.263 32.810 1.00 97.06 363 ARG A O 1
ATOM 2792 N N . GLU A 1 364 ? -20.356 -13.242 32.000 1.00 95.50 364 GLU A N 1
ATOM 2793 C CA . GLU A 1 364 ? -19.925 -13.845 33.271 1.00 95.50 364 GLU A CA 1
ATOM 2794 C C . GLU A 1 364 ? -19.510 -12.802 34.323 1.00 95.50 364 GLU A C 1
ATOM 2796 O O . GLU A 1 364 ? -19.469 -13.114 35.510 1.00 95.50 364 GLU A O 1
ATOM 2801 N N . ASN A 1 365 ? -19.223 -11.568 33.897 1.00 94.06 365 ASN A N 1
ATOM 2802 C CA . ASN A 1 365 ? -18.899 -10.433 34.762 1.00 94.06 365 ASN A CA 1
ATOM 2803 C C . ASN A 1 365 ? -20.068 -9.429 34.888 1.00 94.06 365 ASN A C 1
ATOM 2805 O O . ASN A 1 365 ? -19.837 -8.264 35.208 1.00 94.06 365 ASN A O 1
ATOM 2809 N N . ASP A 1 366 ? -21.306 -9.863 34.617 1.00 94.25 366 ASP A N 1
ATOM 2810 C CA . ASP A 1 366 ? -22.545 -9.086 34.791 1.00 94.25 366 ASP A CA 1
ATOM 2811 C C . ASP A 1 366 ? -22.584 -7.741 34.027 1.00 94.25 366 ASP A C 1
ATOM 2813 O O . ASP A 1 366 ? -23.247 -6.782 34.434 1.00 94.25 366 ASP A O 1
ATOM 2817 N N . VAL A 1 367 ? -21.884 -7.647 32.889 1.00 95.81 367 VAL A N 1
ATOM 2818 C CA . VAL A 1 367 ? -21.889 -6.442 32.045 1.00 95.81 367 VAL A CA 1
ATOM 2819 C C . VAL A 1 367 ? -23.228 -6.318 31.296 1.00 95.81 367 VAL A C 1
ATOM 2821 O O . VAL A 1 367 ? -23.732 -7.315 30.773 1.00 95.81 367 VAL A O 1
ATOM 2824 N N . PRO A 1 368 ? -23.823 -5.112 31.182 1.00 95.94 368 PRO A N 1
ATOM 2825 C CA . PRO A 1 368 ? -25.064 -4.916 30.437 1.00 95.94 368 PRO A CA 1
ATOM 2826 C C . PRO A 1 368 ? -24.965 -5.350 28.969 1.00 95.94 368 PRO A C 1
ATOM 2828 O O . PRO A 1 368 ? -23.983 -5.063 28.283 1.00 95.94 368 PRO A O 1
ATOM 2831 N N . GLN A 1 369 ? -26.035 -5.960 28.455 1.00 95.81 369 GLN A N 1
ATOM 2832 C CA . GLN A 1 369 ? -26.102 -6.484 27.084 1.00 95.81 369 GLN A CA 1
ATOM 2833 C C . GLN A 1 369 ? -25.760 -5.435 26.005 1.00 95.81 369 GLN A C 1
ATOM 2835 O O . GLN A 1 369 ? -25.073 -5.758 25.041 1.00 95.81 369 GLN A O 1
ATOM 2840 N N . SER A 1 370 ? -26.150 -4.170 26.187 1.00 94.81 370 SER A N 1
ATOM 2841 C CA . SER A 1 370 ? -25.830 -3.081 25.249 1.00 94.81 370 SER A CA 1
ATOM 2842 C C . SER A 1 370 ? -24.336 -2.741 25.175 1.00 94.81 370 SER A C 1
ATOM 2844 O O . SER A 1 370 ? -23.850 -2.275 24.147 1.00 94.81 370 SER A O 1
ATOM 2846 N N . GLU A 1 371 ? -23.593 -2.937 26.263 1.00 95.69 371 GLU A N 1
ATOM 2847 C CA . GLU A 1 371 ? -22.139 -2.737 26.292 1.00 95.69 371 GLU A CA 1
ATOM 2848 C C . GLU A 1 371 ? -21.415 -3.960 25.717 1.00 95.69 371 GLU A C 1
ATOM 2850 O O . GLU A 1 371 ? -20.446 -3.815 24.971 1.00 95.69 371 GLU A O 1
ATOM 2855 N N . ILE A 1 372 ? -21.943 -5.163 25.976 1.00 97.12 372 ILE A N 1
ATOM 2856 C CA . ILE A 1 372 ? -21.467 -6.404 25.351 1.00 97.12 372 ILE A CA 1
ATOM 2857 C C . ILE A 1 372 ? -21.550 -6.307 23.827 1.00 97.12 372 ILE A C 1
ATOM 2859 O O . ILE A 1 372 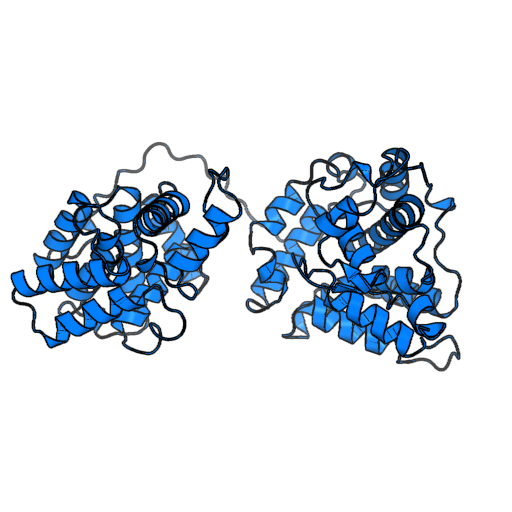? -20.590 -6.647 23.143 1.00 97.12 372 ILE A O 1
ATOM 2863 N N . GLU A 1 373 ? -22.665 -5.811 23.290 1.00 96.69 373 GLU A N 1
ATOM 2864 C CA . GLU A 1 373 ? -22.852 -5.637 21.845 1.00 96.69 373 GLU A CA 1
ATOM 2865 C C . GLU A 1 373 ? -21.846 -4.654 21.236 1.00 96.69 373 GLU A C 1
ATOM 2867 O O . GLU A 1 373 ? -21.324 -4.914 20.153 1.00 96.69 373 GLU A O 1
ATOM 2872 N N . GLN A 1 374 ? -21.515 -3.564 21.934 1.00 96.25 374 GLN A N 1
ATOM 2873 C CA . GLN A 1 374 ? -20.509 -2.603 21.469 1.00 96.25 374 GLN A CA 1
ATOM 2874 C C . GLN A 1 374 ? -19.103 -3.218 21.426 1.00 96.25 374 GLN A C 1
ATOM 2876 O O . GLN A 1 374 ? -18.388 -3.024 20.440 1.00 96.25 374 GLN A O 1
ATOM 2881 N N . VAL A 1 375 ? -18.717 -3.982 22.456 1.00 97.25 375 VAL A N 1
ATOM 2882 C CA . VAL A 1 375 ? -17.427 -4.694 22.484 1.00 97.25 375 VAL A CA 1
ATOM 2883 C C . VAL A 1 375 ? -17.383 -5.782 21.413 1.00 97.25 375 VAL A C 1
ATOM 2885 O O . VAL A 1 375 ? -16.403 -5.880 20.678 1.00 97.25 375 VAL A O 1
ATOM 2888 N N . TRP A 1 376 ? -18.460 -6.557 21.275 1.00 97.88 376 TRP A N 1
ATOM 2889 C CA . TRP A 1 376 ? -18.571 -7.594 20.254 1.00 97.88 376 TRP A CA 1
ATOM 2890 C C . TRP A 1 376 ? -18.415 -7.005 18.849 1.00 97.88 376 TRP A C 1
ATOM 2892 O O . TRP A 1 376 ? -17.626 -7.510 18.058 1.00 97.88 376 TRP A O 1
ATOM 2902 N N . GLN A 1 377 ? -19.096 -5.892 18.546 1.00 97.00 377 GLN A N 1
ATOM 2903 C CA . GLN A 1 377 ? -18.979 -5.212 17.251 1.00 97.00 377 GLN A CA 1
ATOM 2904 C C . GLN A 1 377 ? -17.563 -4.691 16.998 1.00 97.00 377 GLN A C 1
ATOM 2906 O O . GLN A 1 377 ? -17.068 -4.803 15.878 1.00 97.00 377 GLN A O 1
ATOM 2911 N N . ALA A 1 378 ? -16.912 -4.131 18.022 1.00 97.06 378 ALA A N 1
ATOM 2912 C CA . ALA A 1 378 ? -15.545 -3.639 17.901 1.00 97.06 378 ALA A CA 1
ATOM 2913 C C . ALA A 1 378 ? -14.567 -4.764 17.550 1.00 97.06 378 ALA A C 1
ATOM 2915 O O . ALA A 1 378 ? -13.760 -4.599 16.637 1.00 97.06 378 ALA A O 1
ATOM 2916 N N . ILE A 1 379 ? -14.690 -5.919 18.210 1.00 97.62 379 ILE A N 1
ATOM 2917 C CA . ILE A 1 379 ? -13.860 -7.090 17.926 1.00 97.62 379 ILE A CA 1
ATOM 2918 C C . ILE A 1 379 ? -14.222 -7.699 16.567 1.00 97.62 379 ILE A C 1
ATOM 2920 O O . ILE A 1 379 ? -13.345 -7.875 15.737 1.00 97.62 379 ILE A O 1
ATOM 2924 N N . ALA A 1 380 ? -15.490 -7.968 16.265 1.00 96.56 380 ALA A N 1
ATOM 2925 C CA . ALA A 1 380 ? -15.863 -8.650 15.022 1.00 96.56 380 ALA A CA 1
ATOM 2926 C C . ALA A 1 380 ? -15.473 -7.865 13.751 1.00 96.56 380 ALA A C 1
ATOM 2928 O O . ALA A 1 380 ? -15.282 -8.452 12.684 1.00 96.56 380 ALA A O 1
ATOM 2929 N N . LEU A 1 381 ? -15.363 -6.534 13.849 1.00 95.31 381 LEU A N 1
ATOM 2930 C CA . LEU A 1 381 ? -15.128 -5.645 12.710 1.00 95.31 381 LEU A CA 1
ATOM 2931 C C . LEU A 1 381 ? -13.716 -5.051 12.656 1.00 95.31 381 LEU A C 1
ATOM 2933 O O . LEU A 1 381 ? -13.423 -4.342 11.692 1.00 95.31 381 LEU A O 1
ATOM 2937 N N . HIS A 1 382 ? -12.827 -5.324 13.619 1.00 94.94 382 HIS A N 1
ATOM 2938 C CA . HIS A 1 382 ? -11.523 -4.645 13.695 1.00 94.94 382 HIS A CA 1
ATOM 2939 C C . HIS A 1 382 ? -10.668 -4.822 12.424 1.00 94.94 382 HIS A C 1
ATOM 2941 O O . HIS A 1 382 ? -9.980 -3.883 12.016 1.00 94.94 382 HIS A O 1
ATOM 2947 N N . THR A 1 383 ? -10.790 -5.956 11.722 1.00 91.69 383 THR A N 1
ATOM 2948 C CA . THR A 1 383 ? -10.109 -6.235 10.440 1.00 91.69 383 THR A CA 1
ATOM 2949 C C . THR A 1 383 ? -10.847 -5.727 9.197 1.00 91.69 383 THR A C 1
ATOM 2951 O O . THR A 1 383 ? -10.396 -5.985 8.086 1.00 91.69 383 THR A O 1
ATOM 2954 N N . THR A 1 384 ? -11.974 -5.018 9.334 1.00 91.31 384 THR A N 1
ATOM 2955 C CA . THR A 1 384 ? -12.841 -4.622 8.207 1.00 91.31 384 THR A CA 1
ATOM 2956 C C . THR A 1 384 ? -12.727 -3.119 7.897 1.00 91.31 384 THR A C 1
ATOM 2958 O O . THR A 1 384 ? -13.357 -2.305 8.583 1.00 91.31 384 THR A O 1
ATOM 2961 N N . PRO A 1 385 ? -11.961 -2.721 6.857 1.00 88.44 385 PRO A N 1
ATOM 2962 C CA . PRO A 1 385 ? -11.781 -1.318 6.491 1.00 88.44 385 PRO A CA 1
ATOM 2963 C C . PRO A 1 385 ? -13.075 -0.618 6.086 1.00 88.44 385 PRO A C 1
ATOM 2965 O O . PRO A 1 385 ? -13.929 -1.195 5.416 1.00 88.44 385 PRO A O 1
ATOM 2968 N N . GLY A 1 386 ? -13.211 0.648 6.477 1.00 89.88 386 GLY A N 1
ATOM 2969 C CA . GLY A 1 386 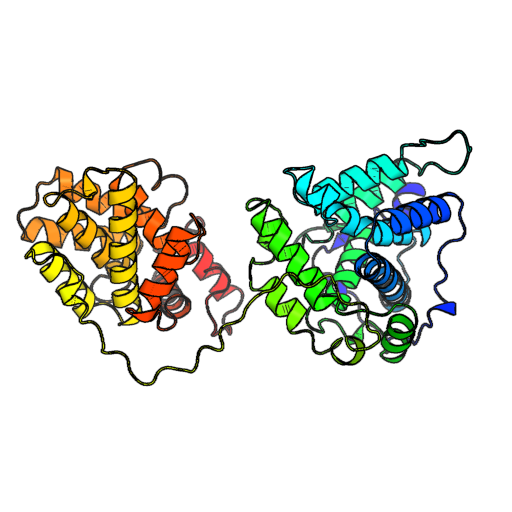? -14.322 1.526 6.111 1.00 89.88 386 GLY A CA 1
ATOM 2970 C C . GLY A 1 386 ? -15.583 1.341 6.960 1.00 89.88 386 GLY A C 1
ATOM 2971 O O . GLY A 1 386 ? -16.359 2.289 7.097 1.00 89.88 386 GLY A O 1
ATOM 2972 N N . ILE A 1 387 ? -15.785 0.158 7.551 1.00 91.50 387 ILE A N 1
ATOM 2973 C CA . ILE A 1 387 ? -16.940 -0.138 8.411 1.00 91.50 387 ILE A CA 1
ATOM 2974 C C . ILE A 1 387 ? -16.608 0.146 9.877 1.00 91.50 387 ILE A C 1
ATOM 2976 O O . ILE A 1 387 ? -17.334 0.901 10.529 1.00 91.50 387 ILE A O 1
ATOM 2980 N N . ALA A 1 388 ? -15.518 -0.420 10.402 1.00 92.44 388 ALA A N 1
ATOM 2981 C CA . ALA A 1 388 ? -15.178 -0.281 11.819 1.00 92.44 388 ALA A CA 1
ATOM 2982 C C . ALA A 1 388 ? -14.926 1.179 12.228 1.00 92.44 388 ALA A C 1
ATOM 2984 O O . ALA A 1 388 ? -15.297 1.575 13.328 1.00 92.44 388 ALA A O 1
ATOM 2985 N N . GLU A 1 389 ? -14.402 2.017 11.330 1.00 91.81 389 GLU A N 1
ATOM 2986 C CA . GLU A 1 389 ? -14.194 3.444 11.591 1.00 91.81 389 GLU A CA 1
ATOM 2987 C C . GLU A 1 389 ? -15.496 4.257 11.671 1.00 91.81 389 GLU A C 1
ATOM 2989 O O . GLU A 1 389 ? -15.480 5.392 12.141 1.00 91.81 389 GLU A O 1
ATOM 2994 N N . ARG A 1 390 ? -16.624 3.728 11.184 1.00 91.38 390 ARG A N 1
ATOM 2995 C CA . ARG A 1 390 ? -17.897 4.465 11.081 1.00 91.38 390 ARG A CA 1
ATOM 2996 C C . ARG A 1 390 ? -18.995 3.924 11.990 1.00 91.38 390 ARG A C 1
ATOM 2998 O O . ARG A 1 390 ? -19.902 4.679 12.322 1.00 91.38 390 ARG A O 1
ATOM 3005 N N . ILE A 1 391 ? -18.942 2.646 12.364 1.00 91.88 391 ILE A N 1
ATOM 3006 C CA . ILE A 1 391 ? -20.064 1.973 13.030 1.00 91.88 391 ILE A CA 1
ATOM 3007 C C . ILE A 1 391 ? -20.217 2.340 14.508 1.00 91.88 391 ILE A C 1
ATOM 3009 O O . ILE A 1 391 ? -21.337 2.517 14.980 1.00 91.88 391 ILE A O 1
ATOM 3013 N N . SER A 1 392 ? -19.111 2.477 15.242 1.00 93.44 392 SER A N 1
ATOM 3014 C CA . SER A 1 392 ? -19.125 2.876 16.650 1.00 93.44 392 SER A CA 1
ATOM 3015 C C . SER A 1 392 ? -17.782 3.470 17.069 1.00 93.44 392 SER A C 1
ATOM 3017 O O . SER A 1 392 ? -16.738 3.170 16.485 1.00 93.44 392 SER A O 1
ATOM 3019 N N . SER A 1 393 ? -17.791 4.300 18.116 1.00 93.88 393 SER A N 1
ATOM 3020 C CA . SER A 1 393 ? -16.562 4.872 18.681 1.00 93.88 393 SER A CA 1
ATOM 3021 C C . SER A 1 393 ? -15.607 3.789 19.188 1.00 93.88 393 SER A C 1
ATOM 3023 O O . SER A 1 393 ? -14.404 3.917 18.998 1.00 93.88 393 SER A O 1
ATOM 3025 N N . CYS A 1 394 ? -16.127 2.702 19.772 1.00 95.12 394 CYS A N 1
ATOM 3026 C CA . CYS A 1 394 ? -15.311 1.574 20.232 1.00 95.12 394 CYS A CA 1
ATOM 3027 C C . CYS A 1 394 ? -14.587 0.887 19.070 1.00 95.12 394 CYS A C 1
ATOM 3029 O O . CYS A 1 394 ? -13.367 0.748 19.098 1.00 95.12 394 CYS A O 1
ATOM 3031 N N . ALA A 1 395 ? -15.333 0.515 18.022 1.00 96.31 395 ALA A N 1
ATOM 3032 C CA . ALA A 1 395 ? -14.784 -0.169 16.854 1.00 96.31 395 ALA A CA 1
ATOM 3033 C C . ALA A 1 395 ? -13.717 0.680 16.159 1.00 96.31 395 ALA A C 1
ATOM 3035 O O . ALA A 1 395 ? -12.663 0.169 15.779 1.00 96.31 395 ALA A O 1
ATOM 3036 N N . ARG A 1 396 ? -13.955 1.992 16.065 1.00 96.00 396 ARG A N 1
ATOM 3037 C CA . ARG A 1 396 ? -12.994 2.935 15.503 1.00 96.00 396 ARG A CA 1
ATOM 3038 C C . ARG A 1 396 ? -11.714 3.010 16.334 1.00 96.00 396 ARG A C 1
ATOM 3040 O O . ARG A 1 396 ? -10.641 2.920 15.749 1.00 96.00 396 ARG A O 1
ATOM 3047 N N . LEU A 1 397 ? -11.816 3.134 17.660 1.00 96.75 397 LEU A N 1
ATOM 3048 C CA . LEU A 1 397 ? -10.654 3.208 18.555 1.00 96.75 397 LEU A CA 1
ATOM 3049 C C . LEU A 1 397 ? -9.811 1.929 18.509 1.00 96.75 397 LEU A C 1
ATOM 3051 O O . LEU A 1 397 ? -8.598 2.012 18.335 1.00 96.75 397 LEU A O 1
ATOM 3055 N N . VAL A 1 398 ? -10.450 0.756 18.602 1.00 97.31 398 VAL A N 1
ATOM 3056 C CA . VAL A 1 398 ? -9.762 -0.544 18.512 1.00 97.31 398 VAL A CA 1
ATOM 3057 C C . VAL A 1 398 ? -9.068 -0.677 17.160 1.00 97.31 398 VAL A C 1
ATOM 3059 O O . VAL A 1 398 ? -7.884 -0.992 17.098 1.00 97.31 398 VAL A O 1
ATOM 3062 N N . ARG A 1 399 ? -9.763 -0.362 16.064 1.00 95.88 399 ARG A N 1
ATOM 3063 C CA . ARG A 1 399 ? -9.181 -0.445 14.724 1.00 95.88 399 ARG A CA 1
ATOM 3064 C C . ARG A 1 399 ? -8.029 0.536 14.513 1.00 95.88 399 ARG A C 1
ATOM 3066 O O . ARG A 1 399 ? -7.015 0.149 13.947 1.00 95.88 399 ARG A O 1
ATOM 3073 N N . GLN A 1 400 ? -8.156 1.790 14.946 1.00 96.00 400 GLN A N 1
ATOM 3074 C CA . GLN A 1 400 ? -7.070 2.771 14.844 1.00 96.00 400 GLN A CA 1
ATOM 3075 C C . GLN A 1 400 ? -5.846 2.331 15.649 1.00 96.00 400 GLN A C 1
ATOM 3077 O O . GLN A 1 400 ? -4.727 2.458 15.164 1.00 96.00 400 GLN A O 1
ATOM 3082 N N . ALA A 1 401 ? -6.060 1.753 16.830 1.00 96.56 401 ALA A N 1
ATOM 3083 C CA . ALA A 1 401 ? -4.997 1.205 17.656 1.00 96.56 401 ALA A CA 1
ATOM 3084 C C . ALA A 1 401 ? -4.297 -0.005 17.021 1.00 96.56 401 ALA A C 1
ATOM 3086 O O . ALA A 1 401 ? -3.071 -0.047 17.017 1.00 96.56 401 ALA A O 1
ATOM 3087 N N . VAL A 1 402 ? -5.047 -0.947 16.437 1.00 96.19 402 VAL A N 1
ATOM 3088 C CA . VAL A 1 402 ? -4.483 -2.075 15.669 1.00 96.19 402 VAL A CA 1
ATOM 3089 C C . VAL A 1 402 ? -3.670 -1.562 14.482 1.00 96.19 402 VAL A C 1
ATOM 3091 O O . VAL A 1 402 ? -2.546 -2.001 14.265 1.00 96.19 402 VAL A O 1
ATOM 3094 N N . LEU A 1 403 ? -4.208 -0.597 13.733 1.00 95.44 403 LEU A N 1
ATOM 3095 C CA . LEU A 1 403 ? -3.512 -0.010 12.591 1.00 95.44 403 LEU A CA 1
ATOM 3096 C C . LEU A 1 403 ? -2.228 0.712 13.016 1.00 95.44 403 LEU A C 1
ATOM 3098 O O . LEU A 1 403 ? -1.214 0.541 12.351 1.00 95.44 403 LEU A O 1
ATOM 3102 N N . LEU A 1 404 ? -2.250 1.472 14.117 1.00 94.31 404 LEU A N 1
ATOM 3103 C CA . LEU A 1 404 ? -1.049 2.106 14.664 1.00 94.31 404 LEU A CA 1
ATOM 3104 C C . LEU A 1 404 ? -0.028 1.050 15.104 1.00 94.31 404 LEU A C 1
ATOM 3106 O O . LEU A 1 404 ? 1.151 1.192 14.803 1.00 94.31 404 LEU A O 1
ATOM 3110 N N . ASP A 1 405 ? -0.465 -0.037 15.750 1.00 94.38 405 ASP A N 1
ATOM 3111 C CA . ASP A 1 405 ? 0.443 -1.124 16.132 1.00 94.38 405 ASP A CA 1
ATOM 3112 C C . ASP A 1 405 ? 1.108 -1.780 14.921 1.00 94.38 405 ASP A C 1
ATOM 3114 O O . ASP A 1 405 ? 2.261 -2.184 15.010 1.00 94.38 405 ASP A O 1
ATOM 3118 N N . PHE A 1 406 ? 0.429 -1.860 13.779 1.00 92.56 406 PHE A N 1
ATOM 3119 C CA . PHE A 1 406 ? 1.003 -2.369 12.531 1.00 92.56 406 PHE A CA 1
ATOM 3120 C C . PHE A 1 406 ? 1.616 -1.282 11.635 1.00 92.56 406 PHE A C 1
ATOM 3122 O O . PHE A 1 406 ? 1.916 -1.544 10.476 1.00 92.56 406 PHE A O 1
ATOM 3129 N N . GLY A 1 407 ? 1.867 -0.087 12.177 1.00 87.31 407 GLY A N 1
ATOM 3130 C CA . GLY A 1 407 ? 2.678 0.942 11.525 1.00 87.31 407 GLY A CA 1
ATOM 3131 C C . GLY A 1 407 ? 1.926 1.905 10.615 1.00 87.31 407 GLY A C 1
ATOM 3132 O O . GLY A 1 407 ? 2.549 2.657 9.875 1.00 87.31 407 GLY A O 1
ATOM 3133 N N . LYS A 1 408 ? 0.591 1.947 10.680 1.00 88.81 408 LYS A N 1
ATOM 3134 C CA . LYS A 1 408 ? -0.163 3.010 10.015 1.00 88.81 408 LYS A CA 1
ATOM 3135 C C . LYS A 1 408 ? 0.136 4.351 10.678 1.00 88.81 408 LYS A C 1
ATOM 3137 O O . LYS A 1 408 ? -0.192 4.556 11.848 1.00 88.81 408 LYS A O 1
ATOM 3142 N N . PHE A 1 409 ? 0.642 5.291 9.891 1.00 84.81 409 PHE A N 1
ATOM 3143 C CA . PHE A 1 409 ? 0.877 6.650 10.351 1.00 84.81 409 PHE A CA 1
ATOM 3144 C C . PHE A 1 409 ? -0.440 7.391 10.643 1.00 84.81 409 PHE A C 1
ATOM 3146 O O . PHE A 1 409 ? -1.359 7.431 9.819 1.00 84.81 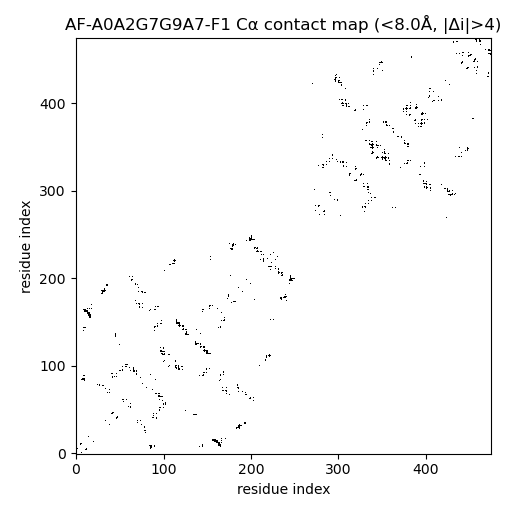409 PHE A O 1
ATOM 3153 N N . PHE A 1 410 ? -0.518 8.012 11.823 1.00 85.81 410 PHE A N 1
ATOM 3154 C CA . PHE A 1 410 ? -1.618 8.905 12.218 1.00 85.81 410 PHE A CA 1
ATOM 3155 C C . PHE A 1 410 ? -1.123 10.325 12.504 1.00 85.81 410 PHE A C 1
ATOM 3157 O O . PHE A 1 410 ? -1.727 11.296 12.049 1.00 85.81 410 PHE A O 1
ATOM 3164 N N . SER A 1 411 ? -0.046 10.448 13.278 1.00 88.56 411 SER A N 1
ATOM 3165 C CA . SER A 1 411 ? 0.680 11.689 13.541 1.00 88.56 411 SER A CA 1
ATOM 3166 C C . SER A 1 411 ? 2.058 11.354 14.110 1.00 88.56 411 SER A C 1
ATOM 3168 O O . SER A 1 411 ? 2.267 10.237 14.589 1.00 88.56 411 SER A O 1
ATOM 3170 N N . GLN A 1 412 ? 2.979 12.321 14.119 1.00 85.81 412 GLN A N 1
ATOM 3171 C CA . GLN A 1 412 ? 4.302 12.118 14.715 1.00 85.81 412 GLN A CA 1
ATOM 3172 C C . GLN A 1 412 ? 4.199 11.727 16.195 1.00 85.81 412 GLN A C 1
ATOM 3174 O O . GLN A 1 412 ? 4.886 10.821 16.646 1.00 85.81 412 GLN A O 1
ATOM 3179 N N . GLU A 1 413 ? 3.276 12.334 16.945 1.00 86.31 413 GLU A N 1
ATOM 3180 C CA . GLU A 1 413 ? 3.090 12.005 18.361 1.00 86.31 413 GLU A CA 1
ATOM 3181 C C . GLU A 1 413 ? 2.590 10.570 18.570 1.00 86.31 413 GLU A C 1
ATOM 3183 O O . GLU A 1 413 ? 2.898 9.958 19.593 1.00 86.31 413 GLU A O 1
AT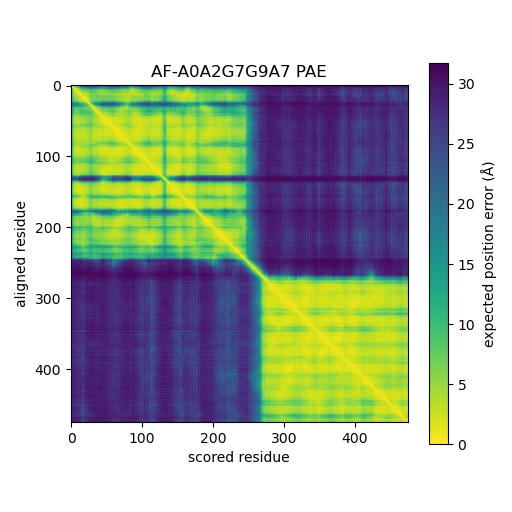OM 3188 N N . ALA A 1 414 ? 1.803 10.039 17.628 1.00 85.81 414 ALA A N 1
ATOM 3189 C CA . ALA A 1 414 ? 1.362 8.649 17.664 1.00 85.81 414 ALA A CA 1
ATOM 3190 C C . ALA A 1 414 ? 2.539 7.696 17.413 1.00 85.81 414 ALA A C 1
ATOM 3192 O O . ALA A 1 414 ? 2.658 6.688 18.107 1.00 85.81 414 ALA A O 1
ATOM 3193 N N . GLU A 1 415 ? 3.424 8.039 16.474 1.00 86.62 415 GLU A N 1
ATOM 3194 C CA . GLU A 1 415 ? 4.611 7.243 16.142 1.00 86.62 415 GLU A CA 1
ATOM 3195 C C . GLU A 1 415 ? 5.652 7.258 17.270 1.00 86.62 415 GLU A C 1
ATOM 3197 O O . GLU A 1 415 ? 6.195 6.216 17.648 1.00 86.62 415 GLU A O 1
ATOM 3202 N N . ASP A 1 416 ? 5.861 8.418 17.894 1.00 84.94 416 ASP A N 1
ATOM 3203 C CA . ASP A 1 416 ? 6.708 8.553 19.078 1.00 84.94 416 ASP A CA 1
ATOM 3204 C C . ASP A 1 416 ? 6.154 7.697 20.229 1.00 84.94 416 ASP A C 1
ATOM 3206 O O . ASP A 1 416 ? 6.888 6.969 20.906 1.00 84.94 416 ASP A O 1
ATOM 3210 N N . PHE A 1 417 ? 4.832 7.736 20.438 1.00 88.25 417 PHE A N 1
ATOM 3211 C CA . PHE A 1 417 ? 4.176 6.935 21.467 1.00 88.25 417 PHE A CA 1
ATOM 3212 C C . PHE A 1 417 ? 4.241 5.432 21.168 1.00 88.25 417 PHE A C 1
ATOM 3214 O O . PHE A 1 417 ? 4.476 4.636 22.084 1.00 88.25 417 PHE A O 1
ATOM 3221 N N . ARG A 1 418 ? 4.096 5.035 19.899 1.00 90.31 418 ARG A N 1
ATOM 3222 C CA . ARG A 1 418 ? 4.294 3.657 19.437 1.00 90.31 418 ARG A CA 1
ATOM 3223 C C . ARG A 1 418 ? 5.713 3.186 19.732 1.00 90.31 418 ARG A C 1
ATOM 3225 O O . ARG A 1 418 ? 5.870 2.182 20.425 1.00 90.31 418 ARG A O 1
ATOM 3232 N N . SER A 1 419 ? 6.721 3.943 19.307 1.00 86.50 419 SER A N 1
ATOM 3233 C CA . SER A 1 419 ? 8.139 3.631 19.521 1.00 86.50 419 SER A CA 1
ATOM 3234 C C . SER A 1 419 ? 8.459 3.421 21.005 1.00 86.50 419 SER A C 1
ATOM 3236 O O . SER A 1 419 ? 9.085 2.433 21.387 1.00 86.50 419 SER A O 1
ATOM 3238 N N . LEU A 1 420 ? 7.956 4.298 21.882 1.00 86.69 420 LEU A N 1
ATOM 3239 C CA . LEU A 1 420 ? 8.116 4.159 23.336 1.00 86.69 420 LEU A CA 1
ATOM 3240 C C . LEU A 1 420 ? 7.407 2.921 23.905 1.00 86.69 420 LEU A C 1
ATOM 3242 O O . LEU A 1 420 ? 7.907 2.266 24.825 1.00 86.69 420 LEU A O 1
ATOM 3246 N N . THR A 1 421 ? 6.231 2.603 23.373 1.00 87.62 421 THR A N 1
ATOM 3247 C CA . THR A 1 421 ? 5.430 1.459 23.810 1.00 87.62 421 THR A CA 1
ATOM 3248 C C . THR A 1 421 ? 6.081 0.137 23.389 1.00 87.62 421 THR A C 1
ATOM 3250 O O . THR A 1 421 ? 6.117 -0.800 24.188 1.00 87.62 421 THR A O 1
ATOM 3253 N N . GLU A 1 422 ? 6.677 0.066 22.196 1.00 88.38 422 GLU A N 1
ATOM 3254 C CA . GLU A 1 422 ? 7.403 -1.111 21.700 1.00 88.38 422 GLU A CA 1
ATOM 3255 C C . GLU A 1 422 ? 8.654 -1.441 22.531 1.00 88.38 422 GLU A C 1
ATOM 3257 O O . GLU A 1 422 ? 8.956 -2.619 22.734 1.00 88.38 422 GLU A O 1
ATOM 3262 N N . LEU A 1 423 ? 9.328 -0.431 23.101 1.00 83.62 423 LEU A N 1
ATOM 3263 C CA . LEU A 1 423 ? 10.434 -0.641 24.049 1.00 83.62 423 LEU A CA 1
ATOM 3264 C C . LEU A 1 423 ? 9.979 -1.352 25.333 1.00 83.62 423 LEU A C 1
ATOM 3266 O O . LEU A 1 423 ? 10.737 -2.123 25.920 1.00 83.62 423 LEU A O 1
ATOM 3270 N N . SER A 1 424 ? 8.748 -1.086 25.779 1.00 84.31 424 SER A N 1
ATOM 3271 C CA . SER A 1 424 ? 8.174 -1.700 26.986 1.00 84.31 424 SER A CA 1
ATOM 3272 C C . SER A 1 424 ? 7.516 -3.054 26.699 1.00 84.31 424 SER A C 1
ATOM 3274 O O . SER A 1 424 ? 7.520 -3.934 27.560 1.00 84.31 424 SER A O 1
ATOM 3276 N N . PHE A 1 425 ? 6.961 -3.229 25.496 1.00 87.62 425 PHE A N 1
ATOM 3277 C CA . PHE A 1 425 ? 6.211 -4.412 25.075 1.00 87.62 425 PHE A CA 1
ATOM 3278 C C . PHE A 1 425 ? 6.706 -4.897 23.704 1.00 87.62 425 PHE A C 1
ATOM 3280 O O . PHE A 1 425 ? 6.137 -4.517 22.675 1.00 87.62 425 PHE A O 1
ATOM 3287 N N . PRO A 1 426 ? 7.738 -5.760 23.656 1.00 86.31 426 PRO A N 1
ATOM 3288 C CA . PRO A 1 426 ? 8.385 -6.139 22.403 1.00 86.31 426 PRO A CA 1
ATOM 3289 C C . PRO A 1 426 ? 7.419 -6.841 21.437 1.00 86.31 426 PRO A C 1
ATOM 3291 O O . PRO A 1 426 ? 6.540 -7.601 21.859 1.00 86.31 426 PRO A O 1
ATOM 3294 N N . ARG A 1 427 ? 7.607 -6.614 20.129 1.00 87.31 427 ARG A N 1
ATOM 3295 C CA . ARG A 1 427 ? 6.763 -7.168 19.051 1.00 87.31 427 ARG A CA 1
ATOM 3296 C C . ARG A 1 427 ? 6.848 -8.688 18.922 1.00 87.31 427 ARG A C 1
ATOM 3298 O O . ARG A 1 427 ? 5.847 -9.321 18.618 1.00 87.31 427 ARG A O 1
ATOM 3305 N N . LEU A 1 428 ? 8.025 -9.267 19.178 1.00 90.06 428 LEU A N 1
ATOM 3306 C CA . LEU A 1 428 ? 8.279 -10.715 19.110 1.00 90.06 428 LEU A CA 1
ATOM 3307 C C . LEU A 1 428 ? 7.866 -11.355 17.764 1.00 90.06 428 LEU A C 1
ATOM 3309 O O . LEU A 1 428 ? 7.377 -12.479 17.756 1.00 90.06 428 LEU A O 1
ATOM 3313 N N . ALA A 1 429 ? 8.064 -10.644 16.644 1.00 87.94 429 ALA A N 1
ATOM 3314 C CA . ALA A 1 429 ? 7.664 -11.073 15.294 1.00 87.94 429 ALA A CA 1
ATOM 3315 C C . ALA A 1 429 ? 6.161 -11.400 15.164 1.00 87.94 429 ALA A C 1
ATOM 3317 O O . ALA A 1 429 ? 5.775 -12.387 14.532 1.00 87.94 429 ALA A O 1
ATOM 3318 N N . ILE A 1 430 ? 5.316 -10.574 15.789 1.00 91.56 430 ILE A N 1
ATOM 3319 C CA . ILE A 1 430 ? 3.855 -10.706 15.770 1.00 91.56 430 ILE A CA 1
ATOM 3320 C C . ILE A 1 430 ? 3.287 -10.852 14.354 1.00 91.56 430 ILE A C 1
ATOM 3322 O O . ILE A 1 430 ? 2.378 -11.648 14.165 1.00 91.56 430 ILE A O 1
ATOM 3326 N N . GLU A 1 431 ? 3.839 -10.158 13.362 1.00 90.25 431 GLU A N 1
ATOM 3327 C CA . GLU A 1 431 ? 3.369 -10.176 11.974 1.00 90.25 431 GLU A CA 1
ATOM 3328 C C . GLU A 1 431 ? 3.445 -11.585 11.381 1.00 90.25 431 GLU A C 1
ATOM 3330 O O . GLU A 1 431 ? 2.505 -12.070 10.752 1.00 90.25 431 GLU A O 1
ATOM 3335 N N . LYS A 1 432 ? 4.547 -12.290 11.660 1.00 89.75 432 LYS A N 1
ATOM 3336 C CA . LYS A 1 432 ? 4.702 -13.688 11.267 1.00 89.75 432 LYS A CA 1
ATOM 3337 C C . LYS A 1 432 ? 3.759 -14.581 12.067 1.00 89.75 432 LYS A C 1
ATOM 3339 O O . LYS A 1 432 ? 3.015 -15.359 11.488 1.00 89.75 432 LYS A O 1
ATOM 3344 N N . ILE A 1 433 ? 3.778 -14.464 13.396 1.00 90.62 433 ILE A N 1
ATOM 3345 C CA . ILE A 1 433 ? 3.042 -15.375 14.287 1.00 90.62 433 ILE A CA 1
ATOM 3346 C C . ILE A 1 433 ? 1.530 -15.280 14.057 1.00 90.62 433 ILE A C 1
ATOM 3348 O O . ILE A 1 433 ? 0.863 -16.305 13.948 1.00 90.62 433 ILE A O 1
ATOM 3352 N N . LEU A 1 434 ? 0.983 -14.066 13.982 1.00 92.44 434 LEU A N 1
ATOM 3353 C CA . LEU A 1 434 ? -0.440 -13.847 13.744 1.00 92.44 434 LEU A CA 1
ATOM 3354 C C . LEU A 1 434 ? -0.835 -14.329 12.344 1.00 92.44 434 LEU A C 1
ATOM 3356 O O . LEU A 1 434 ? -1.819 -15.055 12.212 1.00 92.44 434 LEU A O 1
ATOM 3360 N N . GLY A 1 435 ? -0.046 -13.975 11.322 1.00 91.69 435 GLY A N 1
ATOM 3361 C CA . GLY A 1 435 ? -0.274 -14.426 9.951 1.00 91.69 435 GLY A CA 1
ATOM 3362 C C . GLY A 1 435 ? -0.295 -15.952 9.835 1.00 91.69 435 GLY A C 1
ATOM 3363 O O . GLY A 1 435 ? -1.239 -16.505 9.273 1.00 91.69 435 GLY A O 1
ATOM 3364 N N . ASP A 1 436 ? 0.690 -16.632 10.424 1.00 90.94 436 ASP A N 1
ATOM 3365 C CA . ASP A 1 436 ? 0.797 -18.093 10.412 1.00 90.94 436 ASP A CA 1
ATOM 3366 C C . ASP A 1 436 ? -0.404 -18.757 11.095 1.00 90.94 436 ASP A C 1
ATOM 3368 O O . ASP A 1 436 ? -0.999 -19.667 10.524 1.00 90.94 436 ASP A O 1
ATOM 3372 N N . ILE A 1 437 ? -0.814 -18.278 12.277 1.00 92.56 437 ILE A N 1
ATOM 3373 C CA . ILE A 1 437 ? -1.961 -18.841 13.010 1.00 92.56 437 ILE A CA 1
ATOM 3374 C C . ILE A 1 437 ? -3.254 -18.698 12.200 1.00 92.56 437 ILE A C 1
ATOM 3376 O O . ILE A 1 437 ? -4.037 -19.645 12.092 1.00 92.56 437 ILE A O 1
ATOM 3380 N N . VAL A 1 438 ? -3.490 -17.516 11.627 1.00 93.00 438 VAL A N 1
ATOM 3381 C CA . VAL A 1 438 ? -4.701 -17.237 10.843 1.00 93.00 438 VAL A CA 1
ATOM 3382 C C . VAL A 1 438 ? -4.738 -18.103 9.586 1.00 93.00 438 VAL A C 1
ATOM 3384 O O . VAL A 1 438 ? -5.786 -18.661 9.252 1.00 93.00 438 VAL A O 1
ATOM 3387 N N . VAL A 1 439 ? -3.596 -18.264 8.915 1.00 92.81 439 VAL A N 1
ATOM 3388 C CA . VAL A 1 439 ? -3.471 -19.130 7.740 1.00 92.81 439 VAL A CA 1
ATOM 3389 C C . VAL A 1 439 ? -3.653 -20.599 8.112 1.00 92.81 439 VAL A C 1
ATOM 3391 O O . VAL A 1 439 ? -4.437 -21.274 7.456 1.00 92.81 439 VAL A O 1
ATOM 3394 N N . GLU A 1 440 ? -3.035 -21.088 9.187 1.00 92.38 440 GLU A N 1
ATOM 3395 C CA . GLU A 1 440 ? -3.175 -22.477 9.643 1.00 92.38 440 GLU A CA 1
ATOM 3396 C C . GLU A 1 440 ? -4.637 -22.818 9.986 1.00 92.38 440 GLU A C 1
ATOM 3398 O O . GLU A 1 440 ? -5.148 -23.884 9.624 1.00 92.38 440 GLU A O 1
ATOM 3403 N N . GLN A 1 441 ? -5.353 -21.911 10.661 1.00 92.25 441 GLN A N 1
ATOM 3404 C CA . GLN A 1 441 ? -6.790 -22.073 10.899 1.00 92.25 441 GLN A CA 1
ATOM 3405 C C . GLN A 1 441 ? -7.582 -22.104 9.583 1.00 92.25 441 GLN A C 1
ATOM 3407 O O . GLN A 1 441 ? -8.480 -22.932 9.414 1.00 92.25 441 GLN A O 1
ATOM 3412 N N . ALA A 1 442 ? -7.244 -21.229 8.635 1.00 91.12 442 ALA A N 1
ATOM 3413 C CA . ALA A 1 442 ? -7.902 -21.145 7.336 1.00 91.12 442 ALA A CA 1
ATOM 3414 C C . ALA A 1 442 ? -7.605 -22.351 6.421 1.00 91.12 442 ALA A C 1
ATOM 3416 O O . ALA A 1 442 ? -8.461 -22.751 5.633 1.00 91.12 442 ALA A O 1
ATOM 3417 N N . GLU A 1 443 ? -6.428 -22.968 6.531 1.00 90.88 443 GLU A N 1
ATOM 3418 C CA . GLU A 1 443 ? -6.082 -24.207 5.829 1.00 90.88 443 GLU A CA 1
ATOM 3419 C C . GLU A 1 443 ? -6.878 -25.397 6.367 1.00 90.88 443 GLU A C 1
ATOM 3421 O O . GLU A 1 443 ? -7.412 -26.182 5.578 1.00 90.88 443 GLU A O 1
ATOM 3426 N N . ARG A 1 444 ? -7.027 -25.499 7.696 1.00 91.12 444 ARG A N 1
ATOM 3427 C CA . ARG A 1 444 ? -7.861 -26.526 8.341 1.00 91.12 444 ARG A CA 1
ATOM 3428 C C . ARG A 1 444 ? -9.345 -26.335 8.035 1.00 91.12 444 ARG A C 1
ATOM 3430 O O . ARG A 1 444 ? -10.060 -27.317 7.834 1.00 91.12 444 ARG A O 1
ATOM 3437 N N . GLN A 1 445 ? -9.809 -25.087 7.979 1.00 90.50 445 GLN A N 1
ATOM 3438 C CA . GLN A 1 445 ? -11.204 -24.761 7.715 1.00 90.50 445 GLN A CA 1
ATOM 3439 C C . GLN A 1 445 ? -11.347 -23.546 6.780 1.00 90.50 445 GLN A C 1
ATOM 3441 O O . GLN A 1 445 ? -11.508 -22.411 7.236 1.00 90.50 445 GLN A O 1
ATOM 3446 N N . PRO A 1 446 ? -11.395 -23.772 5.451 1.00 86.56 446 PRO A N 1
ATOM 3447 C CA . PRO A 1 446 ? -11.436 -22.694 4.458 1.00 86.56 446 PRO A CA 1
ATOM 3448 C C . PRO A 1 446 ? -12.621 -21.731 4.587 1.00 86.56 446 PRO A C 1
ATOM 3450 O O . PRO A 1 446 ? -12.534 -20.583 4.160 1.00 86.56 446 PRO A O 1
ATOM 3453 N N . THR A 1 447 ? -13.729 -22.154 5.207 1.00 88.19 447 THR A N 1
ATOM 3454 C CA . THR A 1 447 ? -14.889 -21.282 5.459 1.00 88.19 447 THR A CA 1
ATOM 3455 C C . THR A 1 447 ? -14.581 -20.134 6.425 1.00 88.19 447 THR A C 1
ATOM 3457 O O . THR A 1 447 ? -15.289 -19.130 6.399 1.00 88.19 447 THR A O 1
ATOM 3460 N N . LYS A 1 448 ? -13.514 -20.242 7.234 1.00 89.50 448 LYS A N 1
ATOM 3461 C CA . LYS A 1 448 ? -13.036 -19.175 8.130 1.00 89.50 448 LYS A CA 1
ATOM 3462 C C . LYS A 1 448 ? -12.359 -18.024 7.377 1.00 89.50 448 LYS A C 1
ATOM 3464 O O . LYS A 1 448 ? -12.211 -16.941 7.935 1.00 89.50 448 LYS A O 1
ATOM 3469 N N . ALA A 1 449 ? -11.992 -18.224 6.110 1.00 89.75 449 ALA A N 1
ATOM 3470 C CA . ALA A 1 449 ? -11.297 -17.240 5.285 1.00 89.75 449 ALA A CA 1
ATOM 3471 C C . ALA A 1 449 ? -12.061 -16.939 3.981 1.00 89.75 449 ALA A C 1
ATOM 3473 O O . ALA A 1 449 ? -11.655 -17.378 2.901 1.00 89.75 449 ALA A O 1
ATOM 3474 N N . PRO A 1 450 ? -13.178 -16.183 4.048 1.00 90.75 450 PRO A N 1
ATOM 3475 C CA . PRO A 1 450 ? -13.870 -15.709 2.852 1.00 90.75 450 PRO A CA 1
ATOM 3476 C C . PRO A 1 450 ? -12.920 -15.002 1.876 1.00 90.75 450 PRO A C 1
ATOM 3478 O O . PRO A 1 450 ? -12.057 -14.238 2.292 1.00 90.75 450 PRO A O 1
ATOM 3481 N N . HIS A 1 451 ? -13.112 -15.180 0.566 1.00 85.44 451 HIS A N 1
ATOM 3482 C CA . HIS A 1 451 ? -12.198 -14.628 -0.448 1.00 85.44 451 HIS A CA 1
ATOM 3483 C C . HIS A 1 451 ? -11.930 -13.114 -0.312 1.00 85.44 451 HIS A C 1
ATOM 3485 O O . HIS A 1 451 ? -10.810 -12.671 -0.551 1.00 85.44 451 HIS A O 1
ATOM 3491 N N . ALA A 1 452 ? -12.925 -12.323 0.092 1.00 87.00 452 ALA A N 1
ATOM 3492 C CA . ALA A 1 452 ? -12.804 -10.871 0.251 1.00 87.00 452 ALA A CA 1
ATOM 3493 C C . ALA A 1 452 ? -12.479 -10.420 1.694 1.00 87.00 452 ALA A C 1
ATOM 3495 O O . ALA A 1 452 ? -12.763 -9.280 2.049 1.00 87.00 452 ALA A O 1
ATOM 3496 N N . SER A 1 453 ? -11.935 -11.297 2.547 1.00 89.31 453 SER A N 1
ATOM 3497 C CA . SER A 1 453 ? -11.492 -10.950 3.906 1.00 89.31 453 SER A CA 1
ATOM 3498 C C . SER A 1 453 ? -9.967 -10.945 4.031 1.00 89.31 453 SER A C 1
ATOM 3500 O O . SER A 1 453 ? -9.273 -11.556 3.219 1.00 89.31 453 SER A O 1
ATOM 3502 N N . TRP A 1 454 ? -9.447 -10.294 5.078 1.00 90.62 454 TRP A N 1
ATOM 3503 C CA . TRP A 1 454 ? -8.012 -10.296 5.387 1.00 90.62 454 TRP A CA 1
ATOM 3504 C C . TRP A 1 454 ? -7.445 -11.724 5.564 1.00 90.62 454 TRP A C 1
ATOM 3506 O O . TRP A 1 454 ? -6.497 -12.055 4.855 1.00 90.62 454 TRP A O 1
ATOM 3516 N N . PRO A 1 455 ? -8.080 -12.649 6.322 1.00 91.38 455 PRO A N 1
ATOM 3517 C CA . PRO A 1 455 ? -7.667 -14.060 6.326 1.00 91.38 455 PRO A CA 1
ATOM 3518 C C . PRO A 1 455 ? -7.669 -14.723 4.940 1.00 91.38 455 PRO A C 1
ATOM 3520 O O . PRO A 1 455 ? -6.797 -15.532 4.631 1.00 91.38 455 PRO A O 1
ATOM 3523 N N . GLY A 1 456 ? -8.637 -14.381 4.081 1.00 91.69 456 GLY A N 1
ATOM 3524 C CA . GLY A 1 456 ? -8.709 -14.898 2.713 1.00 91.69 456 GLY A CA 1
ATOM 3525 C C . GLY A 1 456 ? -7.579 -14.400 1.816 1.00 91.69 456 GLY A C 1
ATOM 3526 O O . GLY A 1 456 ? -7.147 -15.127 0.922 1.00 91.69 456 GLY A O 1
ATOM 3527 N N . VAL A 1 457 ? -7.103 -13.176 2.046 1.00 92.25 457 VAL A N 1
ATOM 3528 C CA . VAL A 1 457 ? -5.936 -12.591 1.375 1.00 92.25 457 VAL A CA 1
ATOM 3529 C C . VAL A 1 457 ? -4.656 -13.315 1.812 1.00 92.25 457 VAL A C 1
ATOM 3531 O O . VAL A 1 457 ? -3.922 -13.800 0.952 1.00 92.25 457 VAL A O 1
ATOM 3534 N N . LEU A 1 458 ? -4.455 -13.509 3.121 1.00 92.38 458 LEU A N 1
ATOM 3535 C CA . LEU A 1 458 ? -3.306 -14.247 3.662 1.00 92.38 458 LEU A CA 1
ATOM 3536 C C . LEU A 1 458 ? -3.241 -15.696 3.165 1.00 92.38 458 LEU A C 1
ATOM 3538 O O . LEU A 1 458 ? -2.172 -16.183 2.787 1.00 92.38 458 LEU A O 1
ATOM 3542 N N . LEU A 1 459 ? -4.386 -16.387 3.138 1.00 92.31 459 LEU A N 1
ATOM 3543 C CA . LEU A 1 459 ? -4.471 -17.770 2.667 1.00 92.31 459 LEU A CA 1
ATOM 3544 C C . LEU A 1 459 ? -4.100 -17.888 1.183 1.00 92.31 459 LEU A C 1
ATOM 3546 O O . LEU A 1 459 ? -3.453 -18.859 0.792 1.00 92.31 459 LEU A O 1
ATOM 3550 N N . ARG A 1 460 ? -4.500 -16.922 0.344 1.00 92.50 460 ARG A N 1
ATOM 3551 C CA . ARG A 1 460 ? -4.100 -16.907 -1.072 1.00 92.50 460 ARG A CA 1
ATOM 3552 C C . ARG A 1 460 ? -2.598 -16.727 -1.218 1.00 92.50 460 ARG A C 1
ATOM 3554 O O . ARG A 1 460 ? -1.981 -17.548 -1.882 1.00 92.50 460 ARG A O 1
ATOM 3561 N N . ALA A 1 461 ? -2.021 -15.753 -0.520 1.00 90.50 461 ALA A N 1
ATOM 3562 C CA . ALA A 1 461 ? -0.583 -15.510 -0.558 1.00 90.50 461 ALA A CA 1
ATOM 3563 C C . ALA A 1 461 ? 0.233 -16.736 -0.102 1.00 90.50 461 ALA A C 1
ATOM 3565 O O . ALA A 1 461 ? 1.220 -17.087 -0.744 1.00 90.50 461 ALA A O 1
ATOM 3566 N N . LYS A 1 462 ? -0.208 -17.460 0.942 1.00 90.44 462 LYS A N 1
ATOM 3567 C CA . LYS A 1 462 ? 0.457 -18.715 1.350 1.00 90.44 462 LYS A CA 1
ATOM 3568 C C . LYS A 1 462 ? 0.325 -19.819 0.297 1.00 90.44 462 LYS A C 1
ATOM 3570 O O . LYS A 1 462 ? 1.261 -20.584 0.102 1.00 90.44 462 LYS A O 1
ATOM 3575 N N . ARG A 1 463 ? -0.816 -19.919 -0.391 1.00 89.75 463 ARG A N 1
ATOM 3576 C CA . ARG A 1 463 ? -1.023 -20.913 -1.460 1.00 89.75 463 ARG A CA 1
ATOM 3577 C C . ARG A 1 463 ? -0.245 -20.596 -2.734 1.00 89.75 463 ARG A C 1
ATOM 3579 O O . ARG A 1 463 ? 0.129 -21.523 -3.444 1.00 89.75 463 ARG A O 1
ATOM 3586 N N . GLU A 1 464 ? -0.031 -19.317 -3.022 1.00 91.31 464 GLU A N 1
ATOM 3587 C CA . GLU A 1 464 ? 0.798 -18.851 -4.136 1.00 91.31 464 GLU A CA 1
ATOM 3588 C C . GLU A 1 464 ? 2.282 -19.152 -3.883 1.00 91.31 464 GLU A C 1
ATOM 3590 O O . GLU A 1 464 ? 2.986 -19.557 -4.807 1.00 91.31 464 GLU A O 1
ATOM 3595 N N . GLU A 1 465 ? 2.740 -19.056 -2.628 1.00 87.44 465 GLU A N 1
ATOM 3596 C CA . GLU A 1 465 ? 4.122 -19.359 -2.230 1.00 87.44 465 GLU A CA 1
ATOM 3597 C C . GLU A 1 465 ? 4.204 -20.266 -0.985 1.00 87.44 465 GLU A C 1
ATOM 3599 O O . GLU A 1 465 ? 4.527 -19.799 0.113 1.00 87.44 465 GLU A O 1
ATOM 3604 N N . PRO A 1 466 ? 3.965 -21.585 -1.131 1.00 85.81 466 PRO A N 1
ATOM 3605 C CA . PRO A 1 466 ? 3.925 -22.511 0.005 1.00 85.81 466 PRO A CA 1
ATOM 3606 C C . PRO A 1 466 ? 5.240 -22.580 0.791 1.00 85.81 466 PRO A C 1
ATOM 3608 O O . PRO A 1 466 ? 5.218 -22.674 2.017 1.00 85.81 466 PRO A O 1
ATOM 3611 N N . GLU A 1 467 ? 6.370 -22.462 0.091 1.00 86.19 467 GLU A N 1
ATOM 3612 C CA . GLU A 1 467 ? 7.730 -22.554 0.644 1.00 86.19 467 GLU A CA 1
ATOM 3613 C C . GLU A 1 467 ? 8.202 -21.258 1.338 1.00 86.19 467 GLU A C 1
ATOM 3615 O O . GLU A 1 467 ? 9.314 -21.202 1.864 1.00 86.19 467 GLU A O 1
ATOM 3620 N N . TRP A 1 468 ? 7.398 -20.186 1.328 1.00 84.19 468 TRP A N 1
ATOM 3621 C CA . TRP A 1 468 ? 7.748 -18.945 2.017 1.00 84.19 468 TRP A CA 1
ATOM 3622 C C . TRP A 1 468 ? 7.563 -19.086 3.535 1.00 84.19 468 TRP A C 1
ATOM 3624 O O . TRP A 1 468 ? 6.456 -19.313 4.034 1.00 84.19 468 TRP A O 1
ATOM 3634 N N . GLU A 1 469 ? 8.668 -18.898 4.257 1.00 81.12 469 GLU A N 1
ATOM 3635 C CA . GLU A 1 469 ? 8.773 -19.004 5.720 1.00 81.12 469 GLU A CA 1
ATOM 3636 C C . GLU A 1 469 ? 8.901 -17.636 6.419 1.00 81.12 469 GLU A C 1
ATOM 3638 O O . GLU A 1 469 ? 9.130 -17.571 7.625 1.00 81.12 469 GLU A O 1
ATOM 3643 N N . GLY A 1 470 ? 8.815 -16.525 5.680 1.00 85.75 470 GLY A N 1
ATOM 3644 C CA . GLY A 1 470 ? 8.852 -15.169 6.241 1.00 85.75 470 GLY A CA 1
ATOM 3645 C C . GLY A 1 470 ? 7.483 -14.688 6.736 1.00 85.75 470 GLY A C 1
ATOM 3646 O O . GLY A 1 470 ? 6.532 -15.458 6.829 1.00 85.75 470 GLY A O 1
ATOM 3647 N N . VAL A 1 471 ? 7.359 -13.387 7.021 1.00 89.12 471 VAL A N 1
ATOM 3648 C CA . VAL A 1 471 ? 6.042 -12.753 7.232 1.00 89.12 471 VAL A CA 1
ATOM 3649 C C . VAL A 1 471 ? 5.208 -12.934 5.966 1.00 89.12 471 VAL A C 1
ATOM 3651 O O . VAL A 1 471 ? 5.729 -12.715 4.872 1.00 89.12 471 VAL A O 1
ATOM 3654 N N . ASN A 1 472 ? 3.949 -13.356 6.095 1.00 90.56 472 ASN A N 1
ATOM 3655 C CA . ASN A 1 472 ? 3.066 -13.559 4.947 1.00 90.56 472 ASN A CA 1
ATOM 3656 C C . ASN A 1 472 ? 3.070 -12.313 4.042 1.00 90.56 472 ASN A C 1
ATOM 3658 O O . ASN A 1 472 ? 2.917 -11.198 4.528 1.00 90.56 472 ASN A O 1
ATOM 3662 N N . LYS A 1 473 ? 3.258 -12.494 2.729 1.00 84.75 473 LYS A N 1
ATOM 3663 C CA . LYS A 1 473 ? 3.438 -11.374 1.788 1.00 84.75 473 LYS A CA 1
ATOM 3664 C C . LYS A 1 473 ? 2.231 -10.447 1.667 1.00 84.75 473 LYS A C 1
ATOM 3666 O O . LYS A 1 473 ? 2.374 -9.356 1.127 1.00 84.75 473 LYS A O 1
ATOM 3671 N N . ALA A 1 474 ? 1.064 -10.895 2.115 1.00 86.44 474 ALA A N 1
ATOM 3672 C CA . ALA A 1 474 ? -0.158 -10.110 2.099 1.00 86.44 474 ALA A CA 1
ATOM 3673 C C . ALA A 1 474 ? -0.646 -9.722 3.507 1.00 86.44 474 ALA A C 1
ATOM 3675 O O . ALA A 1 474 ? -1.819 -9.374 3.665 1.00 86.44 474 ALA A O 1
ATOM 3676 N N . PHE A 1 475 ? 0.233 -9.839 4.511 1.00 83.94 475 PHE A N 1
ATOM 3677 C CA . PHE A 1 475 ? 0.062 -9.228 5.828 1.00 83.94 475 PHE A CA 1
ATOM 3678 C C . PHE A 1 475 ? 0.162 -7.712 5.697 1.00 83.94 475 PHE A C 1
ATOM 3680 O O . PHE A 1 475 ? -0.753 -7.039 6.227 1.00 83.94 475 PHE A O 1
#

Foldseek 3Di:
DPDPLCLQLQVPKDWLAPVVRQVVFDQPDFQDDDFVVNQDQDPALLSVQLLVVLVVQPDLLLQLLLVQLLLLLVSLCVRRPVVRNYDSSLLSLLSSQLCSCLGPVNLVVDLAASLLSSLVVQLCSLQDDPDPDPTHRDDNSSSNSSSQLSSCLVVNDPGDIDGPSNSSSVVSCCCLQFQVPPVRSHDLVNVVNSCVVRANQQVLVVVLVSLLSSCVSHVPHPSCVCPNVPSSVRSVVHPSCVVRNPPDDDDDPDPDPPDDPPDDDDDDDQDDLCVLWDPDPLLVVLLVVLVVFDDLLLSLLLSQLLVQLLVVCVVVVHPCVDPVNSSLLSSLSSQLQSLLGPVQLDQAASLQSSLVVSLVSCVVVVHDPVSSVLSSLLSNCLQPPPCQCPPDSSNNSSNVSSCLLVPDDDDPVSVVSNVVSCVNRPNPLVLLVSLVSLLVSCVVHVNNQDCPGLSNQSVVQCVVPVPDNHRRPSD

Nearest PDB structures (foldseek):
  6dkd-assembly2_C  TM=9.603E-01  e=1.468E-14  Saccharomyces cerevisiae YJM789
  6dka-assembly4_F  TM=9.338E-01  e=6.924E-15  Saccharomyces cerevisiae YJM789
  6dk9-assembly4_F  TM=9.470E-01  e=1.531E-14  Saccharomyces cerevisiae YJM789
  3wfp-assembly9_B  TM=3.514E-01  e=2.460E-01  Aquifex aeolicus VF5
  5cwf-assembly3_C  TM=2.268E-01  e=4.977E+00  synthetic construct

Mean predicted aligned error: 17.29 Å

Organism: NCBI:txid656916

Sequence (475 aa):
MASDSETLYGFTPVAASAHTLLSSVSPSSAAPFIPVSETPAPDTALARRINTYAQSHLPLPIYNHSLRVYHYGLAMKRHLFPSWTFTDETYFLTCLLHDIGATEDNLTSTKLSFEFFGGLIALNVLQETTDSSQGATAPRDQAESVAEAIIRHQDLCSEGKITAVGQLLQLATIFEDNTGAYADCVHPATIEDVSHQFPRMGWSHCFAATIHRENELKPWSHTTTLGEDAFPAKVLGNKLMEPFESLSSAMCPPQTIIHPEIQCPTSSPLVNISDRLPADSLSQGAYKLAKSVLPPALVNHSVRVFLFAEWFAHREQSEWATPAKKGLLCTACLLHDVGCAGRFDGPQRFEVEGADAAATFLRENDVPQSEIEQVWQAIALHTTPGIAERISSCARLVRQAVLLDFGKFFSQEAEDFRSLTELSFPRLAIEKILGDIVVEQAERQPTKAPHASWPGVLLRAKREEPEWEGVNKAF

InterPro domains:
  IPR003607 HD/PDEase domain [SM00471] (58-162)
  IPR003607 HD/PDEase domain [SM00471] (294-370)
  IPR003607 HD/PDEase domain [cd00077] (63-101)
  IPR003607 HD/PDEase domain [cd00077] (300-384)
  IPR006674 HD domain [PF01966] (299-401)
  IPR017771 Cyanamide hydratase [TIGR03401] (9-242)

Solvent-accessible surface area (backbone atoms only — not comparable to full-atom values): 25598 Å² total; per-residue (Å²): 130,82,55,74,64,44,46,37,42,17,69,41,80,37,57,39,15,65,66,64,43,51,72,73,47,78,73,93,61,80,42,65,79,55,55,60,87,80,58,66,81,58,90,43,59,42,49,50,52,51,50,53,50,32,64,74,68,39,58,68,48,59,45,25,48,23,52,46,32,37,51,49,27,53,48,32,37,64,65,74,37,73,84,64,72,40,44,68,53,53,48,45,57,29,32,57,32,40,61,55,12,64,33,70,70,46,50,73,73,48,86,63,31,39,34,54,46,9,14,52,49,42,32,46,64,32,61,55,76,94,58,97,62,91,56,55,67,49,56,67,67,46,25,52,41,31,18,53,21,22,44,44,43,81,62,82,38,83,66,64,67,35,32,46,50,21,47,40,50,30,53,20,44,41,47,72,51,36,59,49,51,70,57,74,54,50,24,69,69,28,55,50,50,41,43,68,76,37,47,35,51,40,40,47,59,54,52,32,50,45,53,48,50,48,45,71,79,29,80,82,26,66,70,55,78,65,36,79,58,65,40,38,52,37,27,65,59,24,72,72,55,54,86,54,42,79,59,67,95,66,76,73,83,83,75,86,75,79,73,76,83,76,72,83,73,81,81,75,81,83,65,61,69,74,78,78,46,64,90,48,70,60,26,50,49,34,46,52,52,28,60,74,57,42,58,72,28,56,40,30,48,20,50,50,21,29,55,42,23,47,51,52,21,56,76,68,71,36,74,53,52,35,84,86,33,33,44,52,50,35,32,31,29,34,27,31,64,47,11,69,14,80,92,37,61,61,83,54,34,41,33,47,31,6,14,52,52,44,37,50,56,38,52,78,66,74,50,57,66,76,56,40,51,46,37,25,50,18,20,48,28,42,82,40,85,82,46,20,70,68,76,40,75,58,11,23,34,47,27,52,12,48,39,44,74,73,65,50,86,85,44,72,70,54,51,55,50,48,57,58,45,40,75,65,39,57,55,75,60,34,66,34,54,53,44,50,48,50,31,54,51,24,71,78,37,55,80,35,24,48,77,94,37,66,52,18,43,36,40,47,42,42,69,77,41,71,88,64,84,64,59,53,91,58,113

=== Feature glossary ===
Each block in this record encodes a different view of the same protein. In brief:

Predicted aligned error. PAE(i, j) answers: if I align the predicted and true structures on residue i, how far off (in Å) do I expect residue j to be? A block-diagonal PAE matrix with low values on the blocks and high values off-diagonal is the signature of a multi-domain protein with confidently predicted domains but uncertain inter-domain orientation.

Contact-map, Ramachandran, and PAE plots. Plot images: a contact map (which residues are close in 3D, as an N×N binary image), a Ramachandran scatter (backbone torsion angles, revealing secondary-structure composition at a glance), and — for AlphaFold structures — a PAE heatmap (pairwise prediction confidence).

Backbone torsions (φ/ψ). φ (phi) and ψ (psi) are the two rotatable backbone dihedrals per residue: φ is the C(i-1)–N–Cα–C torsion, ψ is the N–Cα–C–N(i+1) torsion, both in degrees on (−180°, 180°]. α-helical residues cluster near (−60°, −45°); β-strand residues near (−120°, +130°). A Ramachandran plot is simply a scatter of (φ, ψ) for every residue.

Foldseek 3Di. A 3Di character summarizes, for each residue, the relative orientation of the Cα frame of its nearest spatial neighbor. Because it encodes fold topology rather than chemistry, 3Di alignments detect remote structural similarity that sequence alignment misses.

Radius of gyration, Cα contacts, bounding box. Three whole-structure scalars: the radius of gyration (RMS distance of Cα from centroid, in Å), the count of Cα–Cα contacts (pairs closer than 8 Å and separated by more than four residues in sequence — i.e. tertiary, not local, contacts), and the bounding-box dimensions. Together they distinguish compact globular folds from extended fibres or disordered chains.

Sequence. Sequence gives the chain of amino acids in standard one-letter code (A=alanine, C=cysteine, …, Y=tyrosine), read N→C. It is the only feature that is directly encoded by the gene; all structural features are derived from the folded form of this sequence.

mmCIF coordinates. Atomic coordinates in PDBx/mmCIF format — the same representation the Protein Data Bank distributes. Each line of the _atom_site loop places one backbone atom in Cartesian space (units: ångströms, origin: arbitrary).

Secondary structure (3-state, P-SEA). Three-state secondary structure (P-SEA) collapses the eight DSSP classes into helix (a), strand (b), and coil (c). P-SEA assigns these from Cα geometry alone — distances and angles — without requiring backbone oxygens, so it works on any Cα trace.

InterPro / GO / CATH / organism. Functional annotations link the protein to curated databases. InterPro entries identify conserved domains and families by matching the sequence against member-database signatures (Pfam, PROSITE, CDD, …). Gene Ontology (GO) terms describe molecular function, biological process, and cellular component in a controlled vocabulary. CATH places the structure in a hierarchical fold classification (Class/Architecture/Topology/Homologous-superfamily). The organism is the source species.

B-factor. B-factor (Debye–Waller factor) reflects atomic displacement in the crystal lattice. It is an experimental observable (units Å²), not a prediction; low values mean the atom is pinned down, high values mean it moves or is heterogeneous across the crystal.

Rendered structure images. Structure images are PyMOL renders from six orthogonal camera directions. Cartoon representation draws helices as coils and strands as arrows; sticks shows the backbone as bonds; surface shows the solvent-excluded envelope. Rainbow coloring maps sequence position to hue (blue→red, N→C); chain coloring assigns a distinct color per polypeptide.

Solvent-accessible surface area. Solvent-accessible surface area (SASA) is the area in Å² traced out by the centre of a 1.4 Å probe sphere (a water molecule) rolled over the protein's van der Waals surface (Shrake–Rupley / Lee–Richards construction). Buried residues have near-zero SASA; fully exposed residues can exceed 200 Å². The total SASA scales roughly with the number of surface residues.

Secondary structure (8-state, DSSP). The SS8 string is DSSP's per-residue secondary-structure call. α-helix (H) means an i→i+4 H-bond ladder; β-strand (E) means the residue participates in a β-sheet; 3₁₀ (G) and π (I) are tighter and wider helices; T/S are turns/bends; '-' is loop.

pLDDT. For AlphaFold models, the B-factor field carries pLDDT — the model's own estimate of local accuracy on a 0–100 scale. Regions with pLDDT<50 should be treated as essentially unmodeled; they often correspond to intrinsically disordered segments.

Nearest PDB structures. Nearest PDB neighbors are the top structural matches found by Foldseek when searching this structure against the entire Protein Data Bank. Each hit reports a TM-score (0 to 1; >0.5 almost always implies the same fold) and an E-value. These are *structural* homologs — they may share no detectable sequence similarity.